Protein AF-A0A0R3SSW5-F1 (afdb_monomer)

Secondary structure (DSSP, 8-state):
--EEEEEEEEPSP-EEETT-EEEEEEEEEES-SS--EEEEEEEEEEEEEEEE-GGGTTTTBS-SSSHHHHTT---HHHHHHH-HHHHTTS-TTSEEEEEEEPEESS-SSEEE-TT--EEEEEEEEEPPTTPPPPEE-SSEEEEEEEEEEEEETTS--EEEEEEEEEE--GGGGS-GGG--------------------------TT-----S---TTS-HHHHSSS-GGGS-HHHHHHHHHHHHHHHHTTTTT-----------------S---HHHHHHHHHHTPPPEEEEEEETTEEEEEEEES-SEEETT-EEEEEEE-TT-SS-EEEEEEEEEEEEEEE--------S-TT-SEEEEP--PPPTT--------TT-EEEEEEEEEEE-TT-SEEEEEEEPPTTSPPPEEEEESSBSSEEEEEEEEEEEEEEE---------SS-S-HHHHHHS------S-----------EEEEEEEEEEEEEPPPGGG---SS-EEEEEEEE--

Sequence (510 aa):
MSDLDITAQIYEPQVFLCGEVFRCEVCITASDSKSAWKIRTIEGVLVGQYRLNLPSISEHLKDSSSMNNDFNKLSLEEKLKMGDVYTFGLDPQSYVSWIRPLKSTTQFPFQLGVERQTAKIILKTRLPENLPPSYRGHIIRFAYKVLVKVDVDDKPTQLLRLPFRVLPTVTSYYPLDSFSTPSASGLMSNTYSESQSVCDRISDPFYVDFNSQVVYGNNPFENGSLQKTAMHPAVYEKLYQLYIDDQVSSTVNSGKKSKKNKNKRARTASLSQSPSSMFAEIVSSGPLASFMISAPNGHICRIGIFKMIARLGDSLRGYLDFRTTSLPSFECIIRAQTYEYFDSSPQTDVYPDKDLSFFSFPIDVPSVSKSKALKLPENAMKTTWFETKLECANTKFLPFSIPLPINAPAEFMLASRYWNGVCRVHWCIRFDFIVAKANPRKKSLSTPDLGLYNLFLRDTPISKNPEYTSSIDCETQTLPWELPVCVIPNGPTVFLLPTHSVSTCNFTES

Radius of gyration: 29.55 Å; Cα contacts (8 Å, |Δi|>4): 907; chains: 1; bounding box: 76×68×94 Å

Organism: Hymenolepis diminuta (NCBI:txid6216)

Structure (mmCIF, N/CA/C/O backbone):
data_AF-A0A0R3SSW5-F1
#
_entry.id   AF-A0A0R3SSW5-F1
#
loop_
_atom_site.group_PDB
_atom_site.id
_atom_site.type_symbol
_atom_site.label_atom_id
_atom_site.label_alt_id
_atom_site.label_comp_id
_atom_site.label_asym_id
_atom_site.label_entity_id
_atom_site.label_seq_id
_atom_site.pdbx_PDB_ins_code
_atom_site.Cartn_x
_atom_site.Cartn_y
_atom_site.Cartn_z
_atom_site.occupancy
_atom_site.B_iso_or_equiv
_atom_site.auth_seq_id
_atom_site.auth_comp_id
_atom_site.auth_asym_id
_atom_site.auth_atom_id
_atom_site.pdbx_PDB_model_num
ATOM 1 N N . MET A 1 1 ? -2.832 -8.787 46.072 1.00 54.31 1 MET A N 1
ATOM 2 C CA . MET A 1 1 ? -3.247 -7.584 45.330 1.00 54.31 1 MET A CA 1
ATOM 3 C C . MET A 1 1 ? -4.047 -8.092 44.162 1.00 54.31 1 MET A C 1
ATOM 5 O O . MET A 1 1 ? -3.573 -9.016 43.508 1.00 54.31 1 MET A O 1
ATOM 9 N N . SER A 1 2 ? -5.284 -7.631 44.016 1.00 65.81 2 SER A N 1
ATOM 10 C CA . SER A 1 2 ? -6.065 -8.004 42.849 1.00 65.81 2 SER A CA 1
ATOM 11 C C . SER A 1 2 ? -5.705 -7.046 41.719 1.00 65.81 2 SER A C 1
ATOM 13 O O . SER A 1 2 ? -5.706 -5.823 41.896 1.00 65.81 2 SER A O 1
ATOM 15 N N . ASP A 1 3 ? -5.336 -7.625 40.583 1.00 83.19 3 ASP A N 1
ATOM 16 C CA . ASP A 1 3 ? -4.915 -6.886 39.403 1.00 83.19 3 ASP A CA 1
ATOM 17 C C . ASP A 1 3 ? -5.873 -7.217 38.258 1.00 83.19 3 ASP A C 1
ATOM 19 O O . ASP A 1 3 ? -6.274 -8.369 38.056 1.00 83.19 3 ASP A O 1
ATOM 23 N N . LEU A 1 4 ? -6.246 -6.191 37.505 1.00 85.38 4 LEU A N 1
ATOM 24 C CA . LEU A 1 4 ? -7.043 -6.297 36.294 1.00 85.38 4 LEU A CA 1
ATOM 25 C C . LEU A 1 4 ? -6.157 -5.931 35.106 1.00 85.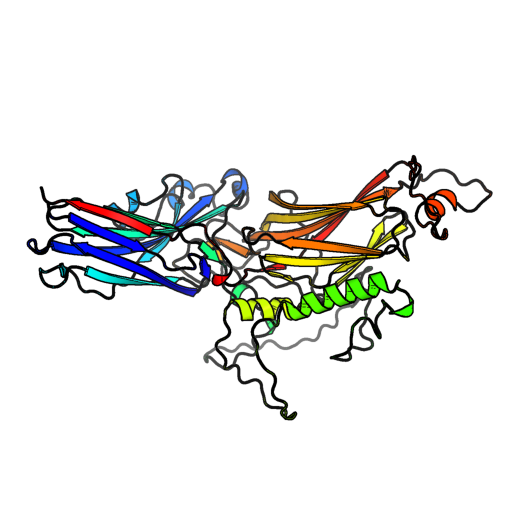38 4 LEU A C 1
ATOM 27 O O . LEU A 1 4 ? -5.789 -4.767 34.948 1.00 85.38 4 LEU A O 1
ATOM 31 N N . ASP A 1 5 ? -5.838 -6.913 34.273 1.00 90.62 5 ASP A N 1
ATOM 32 C CA . ASP A 1 5 ? -5.133 -6.713 33.006 1.00 90.62 5 ASP A CA 1
ATOM 33 C C . ASP A 1 5 ? -6.155 -6.653 31.866 1.00 90.62 5 ASP A C 1
ATOM 35 O O . ASP A 1 5 ? -7.059 -7.489 31.751 1.00 90.62 5 ASP A O 1
ATOM 39 N N . ILE A 1 6 ? -6.045 -5.614 31.045 1.00 91.62 6 ILE A N 1
ATOM 40 C CA . ILE A 1 6 ? -6.873 -5.401 29.867 1.00 91.62 6 ILE A CA 1
ATOM 41 C C . ILE A 1 6 ? -5.963 -5.298 28.655 1.00 91.62 6 ILE A C 1
ATOM 43 O O . ILE A 1 6 ? -5.203 -4.348 28.480 1.00 91.62 6 ILE A O 1
ATOM 47 N N . THR A 1 7 ? -6.111 -6.272 27.770 1.00 92.56 7 THR A N 1
ATOM 48 C CA . THR A 1 7 ? -5.326 -6.428 26.556 1.00 92.56 7 THR A CA 1
ATOM 49 C C . THR A 1 7 ? -6.216 -6.228 25.335 1.00 92.56 7 THR A C 1
ATOM 51 O O . THR A 1 7 ? -7.131 -7.009 25.088 1.00 92.56 7 THR A O 1
ATOM 54 N N . ALA A 1 8 ? -5.939 -5.204 24.531 1.00 93.06 8 ALA A N 1
ATOM 55 C CA . ALA A 1 8 ? -6.529 -5.039 23.207 1.00 93.06 8 ALA A CA 1
ATOM 56 C C . ALA A 1 8 ? -5.600 -5.632 22.141 1.00 93.06 8 ALA A C 1
ATOM 58 O O . ALA A 1 8 ? -4.386 -5.429 22.195 1.00 93.06 8 ALA A O 1
ATOM 59 N N . GLN A 1 9 ? -6.168 -6.332 21.158 1.00 91.88 9 GLN A N 1
ATOM 60 C CA . GLN A 1 9 ? -5.426 -6.996 20.090 1.00 91.88 9 GLN A CA 1
ATOM 61 C C . GLN A 1 9 ? -6.153 -6.924 18.739 1.00 91.88 9 GLN A C 1
ATOM 63 O O . GLN A 1 9 ? -7.367 -7.118 18.637 1.00 91.88 9 GLN A O 1
ATOM 68 N N . ILE A 1 10 ? -5.374 -6.711 17.676 1.00 89.19 10 ILE A N 1
ATOM 69 C CA . ILE A 1 10 ? -5.789 -6.932 16.285 1.00 89.19 10 ILE A CA 1
ATOM 70 C C . ILE A 1 10 ? -5.163 -8.249 15.817 1.00 89.19 10 ILE A C 1
ATOM 72 O O . ILE A 1 10 ? -3.936 -8.367 15.757 1.00 89.19 10 ILE A O 1
ATOM 76 N N . TYR A 1 11 ? -5.995 -9.240 15.492 1.00 77.69 11 TYR A N 1
ATOM 77 C CA . TYR A 1 11 ? -5.510 -10.509 14.945 1.00 77.69 11 TYR A CA 1
ATOM 78 C C . TYR A 1 11 ? -4.953 -10.336 13.534 1.00 77.69 11 TYR A C 1
ATOM 80 O O . TYR A 1 11 ? -5.404 -9.481 12.774 1.00 77.69 11 TYR A O 1
ATOM 88 N N . GLU A 1 12 ? -3.955 -11.148 13.194 1.00 67.69 12 GLU A N 1
ATOM 89 C CA . GLU A 1 12 ? -3.293 -11.078 11.896 1.00 67.69 12 GLU A CA 1
ATOM 90 C C . GLU A 1 12 ? -4.231 -11.427 10.732 1.00 67.69 12 GLU A C 1
ATOM 92 O O . GLU A 1 12 ? -5.053 -12.342 10.854 1.00 67.69 12 GLU A O 1
ATOM 97 N N . PRO A 1 13 ? -4.075 -10.745 9.581 1.00 71.56 13 PRO A N 1
ATOM 98 C CA . PRO A 1 13 ? -3.126 -9.654 9.313 1.00 71.56 13 PRO A CA 1
ATOM 99 C C . PRO A 1 13 ? -3.606 -8.287 9.849 1.00 71.56 13 PRO A C 1
ATOM 101 O O . PRO A 1 13 ? -4.781 -7.954 9.774 1.00 71.56 13 PRO A O 1
ATOM 104 N N . GLN A 1 14 ? -2.683 -7.428 10.305 1.00 83.94 14 GLN A N 1
ATOM 105 C CA . GLN A 1 14 ? -2.979 -6.018 10.674 1.00 83.94 14 GLN A CA 1
ATOM 106 C C . GLN A 1 14 ? -3.031 -5.084 9.459 1.00 83.94 14 GLN A C 1
ATOM 108 O O . GLN A 1 14 ? -2.756 -3.881 9.533 1.00 83.94 14 GLN A O 1
ATOM 113 N N . VAL A 1 15 ? -3.320 -5.673 8.312 1.00 88.94 15 VAL A N 1
ATOM 114 C CA . VAL A 1 15 ? -3.466 -5.004 7.037 1.00 88.94 15 VAL A CA 1
ATOM 115 C C . VAL A 1 15 ? -4.886 -5.291 6.591 1.00 88.94 15 VAL A C 1
ATOM 117 O O . VAL A 1 15 ? -5.333 -6.430 6.663 1.00 88.94 15 VAL A O 1
ATOM 120 N N . PHE A 1 16 ? -5.593 -4.258 6.167 1.00 91.19 16 PHE A N 1
ATOM 121 C CA . PHE A 1 16 ? -6.985 -4.343 5.752 1.00 91.19 16 PHE A CA 1
ATOM 122 C C . PHE A 1 16 ? -7.132 -3.698 4.383 1.00 91.19 16 PHE A C 1
ATOM 124 O O . PHE A 1 16 ? -6.491 -2.686 4.103 1.00 91.19 16 PHE A O 1
ATOM 131 N N . LEU A 1 17 ? -7.985 -4.249 3.531 1.00 91.62 17 LEU A N 1
ATOM 132 C CA . LEU A 1 17 ? -8.421 -3.558 2.322 1.00 91.62 17 LEU A CA 1
ATOM 133 C C . LEU A 1 17 ? -9.529 -2.561 2.671 1.00 91.62 17 LEU A C 1
ATOM 135 O O . LEU A 1 17 ? -10.332 -2.780 3.584 1.00 91.62 17 LEU A O 1
ATOM 139 N N . CYS A 1 18 ? -9.612 -1.467 1.920 1.00 90.62 18 CYS A N 1
ATOM 140 C CA . CYS A 1 18 ? -10.777 -0.592 1.977 1.00 90.62 18 CYS A CA 1
ATOM 141 C C . CYS A 1 18 ? -12.062 -1.412 1.743 1.00 90.62 18 CYS A C 1
ATOM 143 O O . CYS A 1 18 ? -12.094 -2.313 0.907 1.00 90.62 18 CYS A O 1
ATOM 145 N N . GLY A 1 19 ? -13.123 -1.133 2.504 1.00 87.81 19 GLY A N 1
ATOM 146 C CA . GLY A 1 19 ? -14.358 -1.926 2.463 1.00 87.81 19 GLY A CA 1
ATOM 147 C C . GLY A 1 19 ? -14.390 -3.165 3.367 1.00 87.81 19 GLY A C 1
ATOM 148 O O . GLY A 1 19 ? -15.476 -3.722 3.567 1.00 87.81 19 GLY A O 1
ATOM 149 N N . GLU A 1 20 ? -13.264 -3.607 3.940 1.00 90.38 20 GLU A N 1
ATOM 150 C CA . GLU A 1 20 ? -13.234 -4.764 4.846 1.00 90.38 20 GLU A CA 1
ATOM 151 C C . GLU A 1 20 ? -13.795 -4.453 6.241 1.00 90.38 20 GLU A C 1
ATOM 153 O O . GLU A 1 20 ? -13.940 -3.303 6.669 1.00 90.38 20 GLU A O 1
ATOM 158 N N . VAL A 1 21 ? -14.145 -5.515 6.974 1.00 91.06 21 VAL A N 1
ATOM 159 C CA . VAL A 1 21 ? -14.591 -5.412 8.366 1.00 91.06 21 VAL A CA 1
ATOM 160 C C . VAL A 1 21 ? -13.375 -5.444 9.283 1.00 91.06 21 VAL A C 1
ATOM 162 O O . VAL A 1 21 ? -12.752 -6.488 9.461 1.00 91.06 21 VAL A O 1
ATOM 165 N N . PHE A 1 22 ? -13.101 -4.316 9.926 1.00 92.75 22 PHE A N 1
ATOM 166 C CA . PHE A 1 22 ? -12.124 -4.220 10.998 1.00 92.75 22 PHE A CA 1
ATOM 167 C C . PHE A 1 22 ? -12.664 -4.883 12.272 1.00 92.75 22 PHE A C 1
ATOM 169 O O . PHE A 1 22 ? -13.826 -4.672 12.648 1.00 92.75 22 PHE A O 1
ATOM 176 N N . ARG A 1 23 ? -11.817 -5.661 12.954 1.00 92.62 23 ARG A N 1
ATOM 177 C CA . ARG A 1 23 ? -12.132 -6.335 14.220 1.00 92.62 23 ARG A CA 1
ATOM 178 C C . ARG A 1 23 ? -10.980 -6.155 15.208 1.00 92.62 23 ARG A C 1
ATOM 180 O O . ARG A 1 23 ? -9.837 -6.440 14.871 1.00 92.62 23 ARG A O 1
ATOM 187 N N . CYS A 1 24 ? -11.306 -5.717 16.417 1.00 92.94 24 CYS A N 1
ATOM 188 C CA . CYS A 1 24 ? -10.399 -5.638 17.556 1.00 92.94 24 CYS A CA 1
ATOM 189 C C . CYS A 1 24 ? -11.008 -6.442 18.709 1.00 92.94 24 CYS A C 1
ATOM 191 O O . CYS A 1 24 ? -12.189 -6.271 19.025 1.00 92.94 24 CYS A O 1
ATOM 193 N N . GLU A 1 25 ? -10.223 -7.344 19.292 1.00 93.19 25 GLU A N 1
ATOM 194 C CA . GLU A 1 25 ? -10.603 -8.105 20.481 1.00 93.19 25 GLU A CA 1
ATOM 195 C C . GLU A 1 25 ? -9.989 -7.440 21.710 1.00 93.19 25 GLU A C 1
ATOM 197 O O . GLU A 1 25 ? -8.804 -7.119 21.724 1.00 93.19 25 GLU A O 1
ATOM 202 N N . VAL A 1 26 ? -10.807 -7.219 22.734 1.00 93.75 26 VAL A N 1
ATOM 203 C CA . VAL A 1 26 ? -10.372 -6.736 24.042 1.00 93.75 26 VAL A CA 1
ATOM 204 C C . VAL A 1 26 ? -10.584 -7.869 25.037 1.00 93.75 26 VAL A C 1
ATOM 206 O O . VAL A 1 26 ? -11.720 -8.243 25.339 1.00 93.75 26 VAL A O 1
ATOM 209 N N . CYS A 1 27 ? -9.478 -8.432 25.503 1.00 92.19 27 CYS A N 1
ATOM 210 C CA . CYS A 1 27 ? -9.416 -9.444 26.542 1.00 92.19 27 CYS A CA 1
ATOM 211 C C . CYS A 1 27 ? -9.237 -8.757 27.889 1.00 92.19 27 CYS A C 1
ATOM 213 O O . CYS A 1 27 ? -8.346 -7.932 28.059 1.00 92.19 27 CYS A O 1
ATOM 215 N N . ILE A 1 28 ? -10.078 -9.116 28.844 1.00 91.06 28 ILE A N 1
ATOM 216 C CA . ILE A 1 28 ? -9.993 -8.661 30.226 1.00 91.06 28 ILE A CA 1
ATOM 217 C C . ILE A 1 28 ? -9.699 -9.887 31.073 1.00 91.06 28 ILE A C 1
ATOM 219 O O . ILE A 1 28 ? -10.414 -10.884 30.957 1.00 91.06 28 ILE A O 1
ATOM 223 N N . THR A 1 29 ? -8.683 -9.802 31.917 1.00 89.56 29 THR A N 1
ATOM 224 C CA . THR A 1 29 ? -8.225 -10.875 32.799 1.00 89.56 29 THR A CA 1
ATOM 225 C C . THR A 1 29 ? -8.042 -10.322 34.208 1.00 89.56 29 THR A C 1
ATOM 227 O O . THR A 1 29 ? -7.237 -9.418 34.415 1.00 89.56 29 THR A O 1
ATOM 230 N N . ALA A 1 30 ? -8.785 -10.858 35.176 1.00 87.31 30 ALA A N 1
ATOM 231 C CA . ALA A 1 30 ? -8.593 -10.561 36.594 1.00 87.31 30 ALA A CA 1
ATOM 232 C C . ALA A 1 30 ? -7.743 -11.653 37.251 1.00 87.31 30 ALA A C 1
ATOM 234 O O . ALA A 1 30 ? -7.991 -12.842 37.046 1.00 87.31 30 ALA A O 1
ATOM 235 N N . SER A 1 31 ? -6.743 -11.250 38.035 1.00 78.56 31 SER A N 1
ATOM 236 C CA . SER A 1 31 ? -5.799 -12.166 38.685 1.00 78.56 31 SER A CA 1
ATOM 237 C C . SER A 1 31 ? -6.300 -12.760 40.008 1.00 78.56 31 SER A C 1
ATOM 239 O O . SER A 1 31 ? -5.789 -13.796 40.429 1.00 78.56 31 SER A O 1
ATOM 241 N N . ASP A 1 32 ? -7.308 -12.158 40.651 1.00 70.81 32 ASP A N 1
ATOM 242 C CA . ASP A 1 32 ? -7.893 -12.643 41.909 1.00 70.81 32 ASP A CA 1
ATOM 243 C C . ASP A 1 32 ? -9.402 -12.904 41.767 1.00 70.81 32 ASP A C 1
ATOM 245 O O . ASP A 1 32 ? -10.120 -12.228 41.036 1.00 70.81 32 ASP A O 1
ATOM 249 N N . SER A 1 33 ? -9.880 -13.903 42.502 1.00 62.47 33 SER A N 1
ATOM 250 C CA . SER A 1 33 ? -11.277 -14.340 42.555 1.00 62.47 33 SER A CA 1
ATOM 251 C C . SER A 1 33 ? -12.117 -13.562 43.572 1.00 62.47 33 SER A C 1
ATOM 253 O O . SER A 1 33 ? -13.327 -13.733 43.607 1.00 62.47 33 SER A O 1
ATOM 255 N N . LYS A 1 34 ? -11.515 -12.731 44.433 1.00 62.06 34 LYS A N 1
ATOM 256 C CA . LYS A 1 34 ? -12.233 -12.118 45.567 1.00 62.06 34 LYS A CA 1
ATOM 257 C C . LYS A 1 34 ? -12.847 -10.746 45.285 1.00 62.06 34 LYS A C 1
ATOM 259 O O . LYS A 1 34 ? -13.794 -10.376 45.976 1.00 62.06 34 LYS A O 1
ATOM 264 N N . SER A 1 35 ? -12.349 -10.007 44.297 1.00 68.06 35 SER A N 1
ATOM 265 C CA . SER A 1 35 ? -12.803 -8.652 43.968 1.00 68.06 35 SER A CA 1
ATOM 266 C C . SER A 1 35 ? -13.644 -8.635 42.691 1.00 68.06 35 SER A C 1
ATOM 268 O O . SER A 1 35 ? -13.274 -9.188 41.656 1.00 68.06 35 SER A O 1
ATOM 270 N N . ALA A 1 36 ? -14.816 -8.000 42.770 1.00 78.56 36 ALA A N 1
ATOM 271 C CA . ALA A 1 36 ? -15.675 -7.779 41.615 1.00 78.56 36 ALA A CA 1
ATOM 272 C C . ALA A 1 36 ? -15.283 -6.463 40.937 1.00 78.56 36 ALA A C 1
ATOM 274 O O . ALA A 1 36 ? -15.431 -5.390 41.521 1.00 78.56 36 ALA A O 1
ATOM 275 N N . TRP A 1 37 ? -14.825 -6.534 39.688 1.00 83.62 37 TRP A N 1
ATOM 276 C CA . TRP A 1 37 ? -14.456 -5.346 38.919 1.00 83.62 37 TRP A CA 1
ATOM 277 C C . TRP A 1 37 ? -15.658 -4.837 38.127 1.00 83.62 37 TRP A C 1
ATOM 279 O O . TRP A 1 37 ? -16.243 -5.571 37.325 1.00 83.62 37 TRP A O 1
ATOM 289 N N . LYS A 1 38 ? -16.027 -3.567 38.322 1.00 87.56 38 LYS A N 1
ATOM 290 C CA . LYS A 1 38 ? -17.085 -2.911 37.546 1.00 87.56 38 LYS A CA 1
ATOM 291 C C . LYS A 1 38 ? -16.478 -2.054 36.440 1.00 87.56 38 LYS A C 1
ATOM 293 O O . LYS A 1 38 ? -15.840 -1.032 36.685 1.00 87.56 38 LYS A O 1
ATOM 298 N N . ILE A 1 39 ? -16.693 -2.489 35.203 1.00 89.44 39 ILE A N 1
ATOM 299 C CA . ILE A 1 39 ? -16.218 -1.808 34.000 1.00 89.44 39 ILE A CA 1
ATOM 300 C C . ILE A 1 39 ? -17.360 -0.945 33.472 1.00 89.44 39 ILE A C 1
ATOM 302 O O . ILE A 1 39 ? -18.406 -1.459 33.061 1.00 89.44 39 ILE A O 1
ATOM 306 N N . ARG A 1 40 ? -17.159 0.377 33.497 1.00 89.81 40 ARG A N 1
ATOM 307 C CA . ARG A 1 40 ? -18.163 1.360 33.083 1.00 89.81 40 ARG A CA 1
ATOM 308 C C . ARG A 1 40 ? -18.387 1.317 31.593 1.00 89.81 40 ARG A C 1
ATOM 310 O O . ARG A 1 40 ? -19.525 1.175 31.175 1.00 89.81 40 ARG A O 1
ATOM 317 N N . THR A 1 41 ? -17.319 1.440 30.809 1.00 90.75 41 THR A N 1
ATOM 318 C CA . THR A 1 41 ? -17.383 1.414 29.345 1.00 90.75 41 THR A CA 1
ATOM 319 C C . THR A 1 41 ? -16.068 0.922 28.749 1.00 90.75 41 THR A C 1
ATOM 321 O O . THR A 1 41 ? -14.987 1.216 29.262 1.00 90.75 41 THR A O 1
ATOM 324 N N . ILE A 1 42 ? -16.161 0.195 27.634 1.00 91.50 42 ILE A N 1
ATOM 325 C CA . ILE A 1 42 ? -15.044 -0.004 26.708 1.00 91.50 42 ILE A CA 1
ATOM 326 C C . ILE A 1 42 ? -15.524 0.421 25.330 1.00 91.50 42 ILE A C 1
ATOM 328 O O . ILE A 1 42 ? -16.417 -0.190 24.741 1.00 91.50 42 ILE A O 1
ATOM 332 N N . GLU A 1 43 ? -14.925 1.489 24.826 1.00 92.19 43 GLU A N 1
ATOM 333 C CA . GLU A 1 43 ? -15.284 2.106 23.556 1.00 92.19 43 GLU A CA 1
ATOM 334 C C . GLU A 1 43 ? -14.055 2.169 22.663 1.00 92.19 43 GLU A C 1
ATOM 336 O O . GLU A 1 43 ? -12.941 2.399 23.127 1.00 92.19 43 GLU A O 1
ATOM 341 N N . GLY A 1 44 ? -14.252 1.954 21.367 1.00 91.62 44 GLY A N 1
ATOM 342 C CA . GLY A 1 44 ? -13.171 2.013 20.399 1.00 91.62 44 GLY A CA 1
ATOM 343 C C . GLY A 1 44 ? -13.509 2.930 19.244 1.00 91.62 44 GLY A C 1
ATOM 344 O O . GLY A 1 44 ? -14.656 2.991 18.802 1.00 91.62 44 GLY A O 1
ATOM 345 N N . VAL A 1 45 ? -12.500 3.613 18.722 1.00 92.94 45 VAL A N 1
ATOM 346 C CA . VAL A 1 45 ? -12.626 4.511 17.578 1.00 92.94 45 VAL A CA 1
ATOM 347 C C . VAL A 1 45 ? -11.482 4.243 16.608 1.00 92.94 45 VAL A C 1
ATOM 349 O O . VAL A 1 45 ? -10.322 4.164 17.009 1.00 92.94 45 VAL A O 1
ATOM 352 N N . LEU A 1 46 ? -11.805 4.100 15.324 1.00 93.12 46 LEU A N 1
ATOM 353 C CA . LEU A 1 46 ? -10.820 4.110 14.247 1.00 93.12 46 LEU A CA 1
ATOM 354 C C . LEU A 1 46 ? -10.511 5.541 13.855 1.00 93.12 46 LEU A C 1
ATOM 356 O O . LEU A 1 46 ? -11.428 6.345 13.689 1.00 93.12 46 LEU A O 1
ATOM 360 N N . VAL A 1 47 ? -9.228 5.830 13.673 1.00 91.62 47 VAL A N 1
ATOM 361 C CA . VAL A 1 47 ? -8.750 7.150 13.284 1.00 91.62 47 VAL A CA 1
ATOM 362 C C . VAL A 1 47 ? -7.776 7.017 12.123 1.00 91.62 47 VAL A C 1
ATOM 364 O O . VAL A 1 47 ? -6.791 6.280 12.211 1.00 91.62 47 VAL A O 1
ATOM 367 N N . GLY A 1 48 ? -8.049 7.758 11.052 1.00 91.38 48 GLY A N 1
ATOM 368 C CA . GLY A 1 48 ? -7.088 8.075 10.004 1.00 91.38 48 GLY A CA 1
ATOM 369 C C . GLY A 1 48 ? -6.439 9.419 10.305 1.00 91.38 48 GLY A C 1
ATOM 370 O O . GLY A 1 48 ? -7.132 10.418 10.497 1.00 91.38 48 GLY A O 1
ATOM 371 N N . GLN A 1 49 ? -5.113 9.445 10.373 1.00 90.25 49 GLN A N 1
ATOM 372 C CA . GLN A 1 49 ? -4.337 10.670 10.503 1.00 90.25 49 GLN A CA 1
ATOM 373 C C . GLN A 1 49 ? -3.514 10.917 9.249 1.00 90.25 49 GLN A C 1
ATOM 375 O O . GLN A 1 49 ? -3.063 9.971 8.599 1.00 90.25 49 GLN A O 1
ATOM 380 N N . TYR A 1 50 ? -3.288 12.189 8.939 1.00 90.19 50 TYR A N 1
ATOM 381 C CA . TYR A 1 50 ? -2.478 12.588 7.804 1.00 90.19 50 TYR A CA 1
ATOM 382 C C . TYR A 1 50 ? -1.526 13.737 8.119 1.00 90.19 50 TYR A C 1
ATOM 384 O O . TYR A 1 50 ? -1.759 14.548 9.017 1.00 90.19 50 TYR A O 1
ATOM 392 N N . ARG A 1 51 ? -0.443 13.807 7.346 1.00 88.88 51 ARG A N 1
ATOM 393 C CA . ARG A 1 51 ? 0.476 14.947 7.314 1.00 88.88 51 ARG A CA 1
ATOM 394 C C . ARG A 1 51 ? 0.669 15.396 5.878 1.00 88.88 51 ARG A C 1
ATOM 396 O O . ARG A 1 51 ? 0.884 14.558 5.003 1.00 88.88 51 ARG A O 1
ATOM 403 N N . LE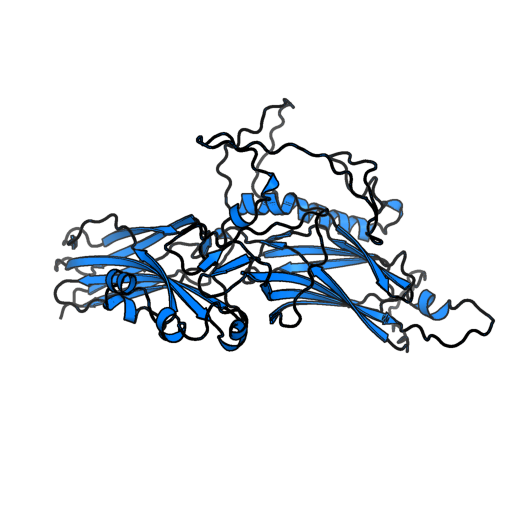U A 1 52 ? 0.635 16.706 5.675 1.00 85.88 52 LEU A N 1
ATOM 404 C CA . LEU A 1 52 ? 0.897 17.351 4.395 1.00 85.88 52 LEU A CA 1
ATOM 405 C C . LEU A 1 52 ? 2.217 18.105 4.453 1.00 85.88 52 LEU A C 1
ATOM 407 O O . LEU A 1 52 ? 2.524 18.756 5.451 1.00 85.88 52 LEU A O 1
ATOM 411 N N . ASN A 1 53 ? 2.972 18.051 3.365 1.00 85.44 53 ASN A N 1
ATOM 412 C CA . ASN A 1 53 ? 4.090 18.950 3.140 1.00 85.44 53 ASN A CA 1
ATOM 413 C C . ASN A 1 53 ? 3.576 20.197 2.405 1.00 85.44 53 ASN A C 1
ATOM 415 O O . ASN A 1 53 ? 3.539 20.219 1.178 1.00 85.44 53 ASN A O 1
ATOM 419 N N . LEU A 1 54 ? 3.121 21.210 3.154 1.00 76.50 54 LEU A N 1
ATOM 420 C CA . LEU A 1 54 ? 2.472 22.407 2.596 1.00 76.50 54 LEU A CA 1
ATOM 421 C C . LEU A 1 54 ? 3.276 23.102 1.476 1.00 76.50 54 LEU A C 1
ATOM 423 O O . LEU A 1 54 ? 2.660 23.444 0.467 1.00 76.50 54 LEU A O 1
ATOM 427 N N . PRO A 1 55 ? 4.612 23.269 1.579 1.00 76.81 55 PRO A N 1
ATOM 428 C CA . PRO A 1 55 ? 5.422 23.814 0.487 1.00 76.81 55 PRO A CA 1
ATOM 429 C C . PRO A 1 55 ? 5.272 23.073 -0.848 1.00 76.81 55 PRO A C 1
ATOM 431 O O . PRO A 1 55 ? 5.410 23.681 -1.899 1.00 76.81 55 PRO A O 1
ATOM 434 N N . SER A 1 56 ? 4.977 21.771 -0.828 1.00 71.56 56 SER A N 1
ATOM 435 C CA . SER A 1 56 ? 4.797 20.960 -2.040 1.00 71.56 56 SER A CA 1
ATOM 436 C C . SER A 1 56 ? 3.391 21.053 -2.644 1.00 71.56 56 SER A C 1
ATOM 438 O O . SER A 1 56 ? 3.151 20.464 -3.692 1.00 71.56 56 SER A O 1
ATOM 440 N N . ILE A 1 57 ? 2.445 21.724 -1.976 1.00 73.06 57 ILE A N 1
ATOM 441 C CA . ILE A 1 57 ? 1.014 21.735 -2.339 1.00 73.06 57 ILE A CA 1
ATOM 442 C C . ILE A 1 57 ? 0.508 23.169 -2.559 1.00 73.06 57 ILE A C 1
ATOM 444 O O . ILE A 1 57 ? -0.580 23.353 -3.093 1.00 73.06 57 ILE A O 1
ATOM 448 N N . SER A 1 58 ? 1.279 24.195 -2.183 1.00 69.44 58 SER A N 1
ATOM 449 C CA . SER A 1 58 ? 0.838 25.598 -2.155 1.00 69.44 58 SER A CA 1
ATOM 450 C C . SER A 1 58 ? 0.249 26.110 -3.472 1.00 69.44 58 SER A C 1
ATOM 452 O O . SER A 1 58 ? -0.666 26.925 -3.440 1.00 69.44 58 SER A O 1
ATOM 454 N N . GLU A 1 59 ? 0.729 25.612 -4.611 1.00 72.50 59 GLU A N 1
ATOM 455 C CA . GLU A 1 59 ? 0.260 25.997 -5.952 1.00 72.50 59 GLU A CA 1
ATOM 456 C C . GLU A 1 59 ? -1.034 25.280 -6.384 1.00 72.50 59 GLU A C 1
ATOM 458 O O . GLU A 1 59 ? -1.691 25.704 -7.330 1.00 72.50 59 GLU A O 1
ATOM 463 N N . HIS A 1 60 ? -1.423 24.207 -5.689 1.00 72.31 60 HIS A N 1
ATOM 464 C CA . HIS A 1 60 ? -2.560 23.346 -6.039 1.00 72.31 60 HIS A CA 1
ATOM 465 C C . HIS A 1 60 ? -3.783 23.529 -5.119 1.00 72.31 60 HIS A C 1
ATOM 467 O O . HIS A 1 60 ? -4.837 22.929 -5.356 1.00 72.31 60 HIS A O 1
ATOM 473 N N . LEU A 1 61 ? -3.668 24.336 -4.059 1.00 70.31 61 LEU A N 1
ATOM 474 C CA . LEU A 1 61 ? -4.751 24.583 -3.099 1.00 70.31 61 LEU A CA 1
ATOM 475 C C . LEU A 1 61 ? -5.880 25.420 -3.723 1.00 70.31 61 LEU A C 1
ATOM 477 O O . LEU A 1 61 ? -5.624 26.345 -4.489 1.00 70.31 61 LEU A O 1
ATOM 481 N N . LYS A 1 62 ? -7.135 25.105 -3.363 1.00 67.31 62 LYS A N 1
ATOM 482 C CA . LYS A 1 62 ? -8.332 25.809 -3.868 1.00 67.31 62 LYS A CA 1
ATOM 483 C C . LYS A 1 62 ? -8.440 27.259 -3.359 1.00 67.31 62 LYS A C 1
ATOM 485 O O . LYS A 1 62 ? -8.901 28.105 -4.109 1.00 67.31 62 LYS A O 1
ATOM 490 N N . ASP A 1 63 ? -7.983 27.541 -2.134 1.00 59.47 63 ASP A N 1
ATOM 491 C CA . ASP A 1 63 ? -7.920 28.888 -1.539 1.00 59.47 63 ASP A CA 1
ATOM 492 C C . ASP A 1 63 ? -6.824 28.939 -0.461 1.00 59.47 63 ASP A C 1
ATOM 494 O O . ASP A 1 63 ? -6.803 28.106 0.440 1.00 59.47 63 ASP A O 1
ATOM 498 N N . SER A 1 64 ? -5.903 29.907 -0.511 1.00 52.50 64 SER A N 1
ATOM 499 C CA . SER A 1 64 ? -4.797 30.022 0.461 1.00 52.50 64 SER A CA 1
ATOM 500 C C . SER A 1 64 ? -5.186 30.731 1.769 1.00 52.50 64 SER A C 1
ATOM 502 O O . SER A 1 64 ? -4.496 30.585 2.778 1.00 52.50 64 SER A O 1
ATOM 504 N N . SER A 1 65 ? -6.300 31.473 1.782 1.00 49.47 65 SER A N 1
ATOM 505 C CA . SER A 1 65 ? -6.696 32.375 2.874 1.00 49.47 65 SER A CA 1
ATOM 506 C C . SER A 1 65 ? -7.646 31.759 3.920 1.00 49.47 65 SER A C 1
ATOM 508 O O . SER A 1 65 ? -7.701 32.266 5.040 1.00 49.47 65 SER A O 1
ATOM 510 N N . SER A 1 66 ? -8.335 30.645 3.626 1.00 46.91 66 SER A N 1
ATOM 511 C CA . SER A 1 66 ? -9.210 29.916 4.578 1.00 46.91 66 SER A CA 1
ATOM 512 C C . SER A 1 66 ? -8.553 28.682 5.231 1.00 46.91 66 SER A C 1
ATOM 514 O O . SER A 1 66 ? -9.038 28.159 6.237 1.00 46.91 66 SER A O 1
ATOM 516 N N . MET A 1 67 ? -7.393 28.250 4.721 1.00 47.34 67 MET A N 1
ATOM 517 C CA . MET A 1 67 ? -6.774 26.945 5.011 1.00 47.34 67 MET A CA 1
ATOM 518 C C . MET A 1 67 ? -6.267 26.745 6.441 1.00 47.34 67 MET A C 1
ATOM 520 O O . MET A 1 67 ? -6.417 25.656 6.995 1.00 47.34 67 MET A O 1
ATOM 524 N N . ASN A 1 68 ? -5.701 27.772 7.083 1.00 47.69 68 ASN A N 1
ATOM 525 C CA . ASN A 1 68 ? -5.213 27.635 8.465 1.00 47.69 68 ASN A CA 1
ATOM 526 C C . ASN A 1 68 ? -6.350 27.402 9.473 1.00 47.69 68 ASN A C 1
ATOM 528 O O . ASN A 1 68 ? -6.109 26.844 10.545 1.00 47.69 68 ASN A O 1
ATOM 532 N N . ASN A 1 69 ? -7.582 27.786 9.126 1.00 47.47 69 ASN A N 1
ATOM 533 C CA . ASN A 1 69 ? -8.757 27.545 9.957 1.00 47.47 69 ASN A CA 1
ATOM 534 C C . ASN A 1 69 ? -9.429 26.201 9.639 1.00 47.47 69 ASN A C 1
ATOM 536 O O . ASN A 1 69 ? -9.900 25.549 10.570 1.00 47.47 69 ASN A O 1
ATOM 540 N N . ASP A 1 70 ? -9.414 25.753 8.379 1.00 50.66 70 ASP A N 1
ATOM 541 C CA . ASP A 1 70 ? -10.103 24.527 7.947 1.00 50.66 70 ASP A CA 1
ATOM 542 C C . ASP A 1 70 ? -9.266 23.245 8.095 1.00 50.66 70 ASP A C 1
ATOM 544 O O . ASP A 1 70 ? -9.824 22.201 8.424 1.00 50.66 70 ASP A O 1
ATOM 548 N N . PHE A 1 71 ? -7.931 23.298 7.977 1.00 51.53 71 PHE A N 1
ATOM 549 C CA . PHE A 1 71 ? -7.069 22.155 8.327 1.00 51.53 71 PHE A CA 1
ATOM 550 C C . PHE A 1 71 ? -7.037 21.890 9.845 1.00 51.53 71 PHE A C 1
ATOM 552 O O . PHE A 1 71 ? -6.935 20.743 10.279 1.00 51.53 71 PHE A O 1
ATOM 559 N N . ASN A 1 72 ? -7.158 22.943 10.665 1.00 47.09 72 ASN A N 1
ATOM 560 C CA . ASN A 1 72 ? -7.207 22.857 12.135 1.00 47.09 72 ASN A CA 1
ATOM 561 C C . ASN A 1 72 ? -8.614 22.563 12.686 1.00 47.09 72 ASN A C 1
ATOM 563 O O . ASN A 1 72 ? -8.771 22.088 13.824 1.00 47.09 72 ASN A O 1
ATOM 567 N N . LYS A 1 73 ? -9.653 22.818 11.886 1.00 45.72 73 LYS A N 1
ATOM 568 C CA . LYS A 1 73 ? -10.998 22.325 12.142 1.00 45.72 73 LYS A CA 1
ATOM 569 C C . LYS A 1 73 ? -11.084 20.874 11.670 1.00 45.72 73 LYS A C 1
ATOM 571 O O . LYS A 1 73 ? -11.530 20.581 10.570 1.00 45.72 73 LYS A O 1
ATOM 576 N N . LEU A 1 74 ? -10.870 19.944 12.607 1.00 50.94 74 LEU A N 1
ATOM 577 C CA . LEU A 1 74 ? -11.942 18.954 12.773 1.00 50.94 74 LEU A CA 1
ATOM 578 C C . LEU A 1 74 ? -13.243 19.754 12.731 1.00 50.94 74 LEU A C 1
ATOM 580 O O . LEU A 1 74 ? -13.334 20.756 13.460 1.00 50.94 74 LEU A O 1
ATOM 584 N N . SER A 1 75 ? -14.211 19.371 11.895 1.00 49.56 75 SER A N 1
ATOM 585 C CA . SER A 1 75 ? -15.534 19.969 12.048 1.00 49.56 75 SER A CA 1
ATOM 586 C C . SER A 1 75 ? -15.865 19.865 13.540 1.00 49.56 75 SER A C 1
ATOM 588 O O . SER A 1 75 ? -15.556 18.857 14.183 1.00 49.56 75 SER A O 1
ATOM 590 N N . LEU A 1 76 ? -16.334 20.949 14.155 1.00 47.75 76 LEU A N 1
ATOM 591 C CA . LEU A 1 76 ? -16.577 20.990 15.601 1.00 47.75 76 LEU A CA 1
ATOM 592 C C . LEU A 1 76 ? -17.394 19.755 16.049 1.00 47.75 76 LEU A C 1
ATOM 594 O O . LEU A 1 76 ? -17.174 19.213 17.124 1.00 47.75 76 LEU A O 1
ATOM 598 N N . GLU A 1 77 ? -18.231 19.245 15.145 1.00 48.62 77 GLU A N 1
ATOM 599 C CA . GLU A 1 77 ? -18.978 17.992 15.222 1.00 48.62 77 GLU A CA 1
ATOM 600 C C . GLU A 1 77 ? -18.124 16.719 15.357 1.00 48.62 77 GLU A C 1
ATOM 602 O O . GLU A 1 77 ? -18.479 15.836 16.129 1.00 48.62 77 GLU A O 1
ATOM 607 N N . GLU A 1 78 ? -17.003 16.581 14.651 1.00 54.53 78 GLU A N 1
ATOM 608 C CA . GLU A 1 78 ? -16.104 15.424 14.769 1.00 54.53 78 GLU A CA 1
ATOM 609 C C . GLU A 1 78 ? -15.271 15.457 16.053 1.00 54.53 78 GLU A C 1
ATOM 611 O O . GLU A 1 78 ? -15.053 14.408 16.656 1.00 54.53 78 GLU A O 1
ATOM 616 N N . LYS A 1 79 ? -14.871 16.649 16.523 1.00 52.84 79 LYS A N 1
ATOM 617 C CA . LYS A 1 79 ? -14.273 16.826 17.863 1.00 52.84 79 LYS A CA 1
ATOM 618 C C . LYS A 1 79 ? -15.272 16.451 18.961 1.00 52.84 79 LYS A C 1
ATOM 620 O O . LYS A 1 79 ? -14.922 15.703 19.871 1.00 52.84 79 LYS A O 1
ATOM 625 N N . LEU A 1 80 ? -16.526 16.889 18.824 1.00 51.72 80 LEU A N 1
ATOM 626 C CA . LEU A 1 80 ? -17.624 16.534 19.730 1.00 51.72 80 LEU A CA 1
ATOM 627 C C . LEU A 1 80 ? -17.956 15.031 19.695 1.00 51.72 80 LEU A C 1
ATOM 629 O O . LEU A 1 80 ? -18.256 14.454 20.735 1.00 51.72 80 LEU A O 1
ATOM 633 N N . LYS A 1 81 ? -17.854 14.372 18.530 1.00 55.62 81 LYS A N 1
ATOM 634 C CA . LYS A 1 81 ? -18.014 12.909 18.392 1.00 55.62 81 LYS A CA 1
ATOM 635 C C . LYS A 1 81 ? -16.838 12.117 18.967 1.00 55.62 81 LYS A C 1
ATOM 637 O O . LYS A 1 81 ? -17.026 10.977 19.381 1.00 55.62 81 LYS A O 1
ATOM 642 N N . MET A 1 82 ? -15.633 12.684 18.937 1.00 65.62 82 MET A N 1
ATOM 643 C CA . MET A 1 82 ? -14.409 12.011 19.361 1.00 65.62 82 MET A CA 1
ATOM 644 C C . MET A 1 82 ? -14.249 12.023 20.881 1.00 65.62 82 MET A C 1
ATOM 646 O O . MET A 1 82 ? -13.777 11.030 21.404 1.00 65.62 82 MET A O 1
ATOM 650 N N . GLY A 1 83 ? -14.686 13.066 21.593 1.00 65.81 83 GLY A N 1
ATOM 651 C CA . GLY A 1 83 ? -14.527 13.181 23.048 1.00 65.81 83 GLY A CA 1
ATOM 652 C C . GLY A 1 83 ? -13.072 13.437 23.475 1.00 65.81 83 GLY A C 1
ATOM 653 O O . GLY A 1 83 ? -12.125 12.899 22.897 1.00 65.81 83 GLY A O 1
ATOM 654 N N . ASP A 1 84 ? -12.876 14.251 24.515 1.00 71.38 84 ASP A N 1
ATOM 655 C CA . ASP A 1 84 ? -11.559 14.806 24.876 1.00 71.38 84 ASP A CA 1
ATOM 656 C C . ASP A 1 84 ? -10.485 13.740 25.148 1.00 71.38 84 ASP A C 1
ATOM 658 O O . ASP A 1 84 ? -9.318 13.921 24.802 1.00 71.38 84 ASP A O 1
ATOM 662 N N . VAL A 1 85 ? -10.874 12.579 25.681 1.00 79.00 85 VAL A N 1
ATOM 663 C CA . VAL A 1 85 ? -9.959 11.475 26.026 1.00 79.00 85 VAL A CA 1
ATOM 664 C C . VAL A 1 85 ? -9.192 10.946 24.808 1.00 79.00 85 VAL A C 1
ATOM 666 O O . VAL A 1 85 ? -8.016 10.599 24.910 1.00 79.00 85 VAL A O 1
ATOM 669 N N . TYR A 1 86 ? -9.822 10.905 23.634 1.00 82.19 86 TYR A N 1
ATOM 670 C CA . TYR A 1 86 ? -9.197 10.342 22.438 1.00 82.19 86 TYR A CA 1
ATOM 671 C C . TYR A 1 86 ? -8.179 11.292 21.802 1.00 82.19 86 TYR A C 1
ATOM 673 O O . TYR A 1 86 ? -7.312 10.830 21.058 1.00 82.19 86 TYR A O 1
ATOM 681 N N . THR A 1 87 ? -8.215 12.588 22.134 1.00 79.56 87 THR A N 1
ATOM 682 C CA . THR A 1 87 ? -7.247 13.575 21.630 1.00 79.56 87 THR A CA 1
ATOM 683 C C . THR A 1 87 ? -5.822 13.267 22.100 1.00 79.56 87 THR A C 1
ATOM 685 O O . THR A 1 87 ? -4.891 13.344 21.301 1.00 79.56 87 THR A O 1
ATOM 688 N N . PHE A 1 88 ? -5.653 12.760 23.330 1.00 78.06 88 PHE A N 1
ATOM 689 C CA . PHE A 1 88 ? -4.374 12.246 23.845 1.00 78.06 88 PHE A CA 1
ATOM 690 C C . PHE A 1 88 ? -3.849 11.038 23.056 1.00 78.06 88 PHE A C 1
ATOM 692 O O . PHE A 1 88 ? -2.669 10.688 23.120 1.00 78.06 88 PHE A O 1
ATOM 699 N N . GLY A 1 89 ? -4.730 10.351 22.329 1.00 77.81 89 GLY A N 1
ATOM 700 C CA . GLY A 1 89 ? -4.397 9.231 21.460 1.00 77.81 89 GLY A CA 1
ATOM 701 C C . GLY A 1 89 ? -3.741 9.641 20.146 1.00 77.81 89 GLY A C 1
ATOM 702 O O . GLY A 1 89 ? -3.123 8.801 19.484 1.00 77.81 89 GLY A O 1
ATOM 703 N N . LEU A 1 90 ? -3.895 10.903 19.749 1.00 84.75 90 LEU A N 1
ATOM 704 C CA . LEU A 1 90 ? -3.523 11.416 18.440 1.00 84.75 90 LEU A CA 1
ATOM 705 C C . LEU A 1 90 ? -2.064 11.858 18.391 1.00 84.75 90 LEU A C 1
ATOM 707 O O . LEU A 1 90 ? -1.456 12.228 19.388 1.00 84.75 90 LEU A O 1
ATOM 711 N N . ASP A 1 91 ? -1.494 11.788 17.194 1.00 83.00 91 ASP A N 1
ATOM 712 C CA . ASP A 1 91 ? -0.202 12.407 16.925 1.00 83.00 91 ASP A CA 1
ATOM 713 C C . ASP A 1 91 ? -0.395 13.925 16.758 1.00 83.00 91 ASP A C 1
ATOM 715 O O . ASP A 1 91 ? -1.151 14.311 15.861 1.00 83.00 91 ASP A O 1
ATOM 719 N N . PRO A 1 92 ? 0.253 14.773 17.581 1.00 79.69 92 PRO A N 1
ATOM 720 C CA . PRO A 1 92 ? 0.017 16.218 17.610 1.00 79.69 92 PRO A CA 1
ATOM 721 C C . PRO A 1 92 ? 0.493 16.945 16.347 1.00 79.69 92 PRO A C 1
ATOM 723 O O . PRO A 1 92 ? 0.053 18.055 16.077 1.00 79.69 92 PRO A O 1
ATOM 726 N N . GLN A 1 93 ? 1.390 16.334 15.570 1.00 82.06 93 GLN A N 1
ATOM 727 C CA . GLN A 1 93 ? 1.879 16.896 14.306 1.00 82.06 93 GLN A CA 1
ATOM 728 C C . GLN A 1 93 ? 1.062 16.424 13.094 1.00 82.06 93 GLN A C 1
ATOM 730 O O . GLN A 1 93 ? 1.425 16.723 11.955 1.00 82.06 93 GLN A O 1
ATOM 735 N N . SER A 1 94 ? 0.009 15.637 13.323 1.00 84.56 94 SER A N 1
ATOM 736 C CA . SER A 1 94 ? -0.847 15.089 12.278 1.00 84.56 94 SER A CA 1
ATOM 737 C C . SER A 1 94 ? -2.282 15.569 12.435 1.00 84.56 94 SER A C 1
ATOM 739 O O . SER A 1 94 ? -2.827 15.634 13.534 1.00 84.56 94 SER A O 1
ATOM 741 N N . TYR A 1 95 ? -2.928 15.807 11.304 1.00 84.19 95 TYR A N 1
ATOM 742 C CA . TYR A 1 95 ? -4.345 16.129 11.225 1.00 84.19 95 TYR A CA 1
ATOM 743 C C . TYR A 1 95 ? -5.177 14.850 11.162 1.00 84.19 95 TYR A C 1
ATOM 745 O O . TYR A 1 95 ? -4.666 13.781 10.826 1.00 84.19 95 TYR A O 1
ATOM 753 N N . VAL A 1 96 ? -6.464 14.939 11.490 1.00 85.44 96 VAL A N 1
ATOM 754 C CA . VAL A 1 96 ? -7.391 13.806 11.393 1.00 85.44 96 VAL A CA 1
ATOM 755 C C . VAL A 1 96 ? -8.131 13.885 10.062 1.00 85.44 96 VAL A C 1
ATOM 757 O O . VAL A 1 96 ? -8.728 14.911 9.758 1.00 85.44 96 VAL A O 1
ATOM 760 N N . SER A 1 97 ? -8.062 12.825 9.254 1.00 83.31 97 SER A N 1
ATOM 761 C CA . SER A 1 97 ? -8.760 12.741 7.962 1.00 83.31 97 SER A CA 1
ATOM 762 C C . SER A 1 97 ? -10.112 12.048 8.053 1.00 83.31 97 SER A C 1
ATOM 764 O O . SER A 1 97 ? -10.968 12.276 7.204 1.00 83.31 97 SER A O 1
ATOM 766 N N . TRP A 1 98 ? -10.263 11.138 9.015 1.00 86.75 98 TRP A N 1
ATOM 767 C CA . TRP A 1 98 ? -11.434 10.282 9.137 1.00 86.75 98 TRP A CA 1
ATOM 768 C C . TRP A 1 98 ? -11.512 9.659 10.529 1.00 86.75 98 TRP A C 1
ATOM 770 O O . TRP A 1 98 ? -10.493 9.256 11.100 1.00 86.75 98 TRP A O 1
ATOM 780 N N . ILE A 1 99 ? -12.733 9.539 11.051 1.00 87.75 99 ILE A N 1
ATOM 781 C CA . ILE A 1 99 ? -13.028 8.919 12.341 1.00 87.75 99 ILE A CA 1
ATOM 782 C C . ILE A 1 99 ? -14.236 7.996 12.197 1.00 87.75 99 ILE A C 1
ATOM 784 O O . ILE A 1 99 ? -15.238 8.352 11.575 1.00 87.75 99 ILE A O 1
ATOM 788 N N . ARG A 1 100 ? -14.188 6.818 12.826 1.00 89.31 100 ARG A N 1
ATOM 789 C CA . ARG A 1 100 ? -15.342 5.913 12.884 1.00 89.31 100 ARG A CA 1
ATOM 790 C C . ARG A 1 100 ? -15.432 5.181 14.221 1.00 89.31 100 ARG A C 1
ATOM 792 O O . ARG A 1 100 ? -14.498 4.455 14.561 1.00 89.31 100 ARG A O 1
ATOM 799 N N . PRO A 1 101 ? -16.553 5.291 14.956 1.00 90.94 101 PRO A N 1
ATOM 800 C CA . PRO A 1 101 ? -16.747 4.510 16.170 1.00 90.94 101 PRO A CA 1
ATOM 801 C C . PRO A 1 101 ? -16.882 3.015 15.852 1.00 90.94 101 PRO A C 1
ATOM 803 O O . PRO A 1 101 ? -17.450 2.612 14.827 1.00 90.94 101 PRO A O 1
ATOM 806 N N . LEU A 1 102 ? -16.359 2.188 16.752 1.00 91.50 102 LEU A N 1
ATOM 807 C CA . LEU A 1 102 ? -16.516 0.741 16.735 1.00 91.50 102 LEU A CA 1
ATOM 808 C C . LEU A 1 102 ? -17.794 0.345 17.467 1.00 91.50 102 LEU A C 1
ATOM 810 O O . LEU A 1 102 ? -18.122 0.877 18.524 1.00 91.50 102 LEU A O 1
ATOM 814 N N . LYS A 1 103 ? -18.508 -0.636 16.914 1.00 89.50 103 LYS A N 1
ATOM 815 C CA . LYS A 1 103 ? -19.669 -1.230 17.573 1.00 89.50 103 LYS A CA 1
ATOM 816 C C . LYS A 1 103 ? -19.193 -2.328 18.517 1.00 89.50 103 LYS A C 1
ATOM 818 O O . LYS A 1 103 ? -18.494 -3.245 18.076 1.00 89.50 103 LYS A O 1
ATOM 823 N N . SER A 1 104 ? -19.593 -2.236 19.782 1.00 88.19 104 SER A N 1
ATOM 824 C CA . SER A 1 104 ? -19.407 -3.295 20.775 1.00 88.19 104 SER A CA 1
ATOM 825 C C . SER A 1 104 ? -20.516 -4.340 20.662 1.00 88.19 104 SER A C 1
ATOM 827 O O . SER A 1 104 ? -21.654 -4.033 20.311 1.00 88.19 104 SER A O 1
ATOM 829 N N . THR A 1 105 ? -20.169 -5.589 20.956 1.00 80.06 105 THR A N 1
ATOM 830 C CA . THR A 1 105 ? -21.122 -6.699 21.119 1.00 80.06 105 THR A CA 1
ATOM 831 C C . THR A 1 105 ? -21.651 -6.816 22.552 1.00 80.06 105 THR A C 1
ATOM 833 O O . THR A 1 105 ? -22.659 -7.482 22.774 1.00 80.06 105 THR A O 1
ATOM 836 N N . THR A 1 106 ? -21.007 -6.137 23.501 1.00 84.00 106 THR A N 1
ATOM 837 C CA . THR A 1 106 ? -21.305 -6.191 24.936 1.00 84.00 106 THR A CA 1
ATOM 838 C C . THR A 1 106 ? -22.049 -4.935 25.374 1.00 84.00 106 THR A C 1
ATOM 840 O O . THR A 1 106 ? -21.692 -3.828 24.962 1.00 84.00 106 THR A O 1
ATOM 843 N N . GLN A 1 107 ? -23.069 -5.109 26.217 1.00 84.50 107 GLN A N 1
ATOM 844 C CA . GLN A 1 107 ? -23.764 -4.008 26.886 1.00 84.50 107 GLN A CA 1
ATOM 845 C C . GLN A 1 107 ? -22.990 -3.582 28.137 1.00 84.50 107 GLN A C 1
ATOM 847 O O . GLN A 1 107 ? -22.437 -4.423 28.843 1.00 84.50 107 GLN A O 1
ATOM 852 N N . PHE A 1 108 ? -22.959 -2.279 28.398 1.00 84.62 108 PHE A N 1
ATOM 853 C CA . PHE A 1 108 ? -22.235 -1.675 29.512 1.00 84.62 108 PHE A CA 1
ATOM 854 C C . PHE A 1 108 ? -23.189 -0.895 30.435 1.00 84.62 108 PHE A C 1
ATOM 856 O O . PHE A 1 108 ? -24.210 -0.407 29.942 1.00 84.62 108 PHE A O 1
ATOM 863 N N . PRO A 1 109 ? -22.869 -0.735 31.738 1.00 83.06 109 PRO A N 1
ATOM 864 C CA . PRO A 1 109 ? -21.691 -1.263 32.437 1.00 83.06 109 PRO A CA 1
ATOM 865 C C . PRO A 1 109 ? -21.765 -2.784 32.618 1.00 83.06 109 PRO A C 1
ATOM 867 O O . PRO A 1 109 ? -22.851 -3.357 32.664 1.00 83.06 109 PRO A O 1
ATOM 870 N N . PHE A 1 110 ? -20.614 -3.442 32.736 1.00 84.31 110 PHE A N 1
ATOM 871 C CA . PHE A 1 110 ? -20.549 -4.884 32.980 1.00 84.31 110 PHE A CA 1
ATOM 872 C C . PHE A 1 110 ? -19.667 -5.181 34.197 1.00 84.31 110 PHE A C 1
ATOM 874 O O . PHE A 1 110 ? -18.671 -4.498 34.442 1.00 84.31 110 PHE A O 1
ATOM 881 N N . GLN A 1 111 ? -20.060 -6.185 34.981 1.00 82.25 111 GLN A N 1
ATOM 882 C CA . GLN A 1 111 ? -19.315 -6.642 36.151 1.00 82.25 111 GLN A CA 1
ATOM 883 C C . GLN A 1 111 ? -18.592 -7.950 35.845 1.00 82.25 111 GLN A C 1
ATOM 885 O O . GLN A 1 111 ? -19.212 -8.938 35.441 1.00 82.25 111 GLN A O 1
ATOM 890 N N . LEU A 1 112 ? -17.280 -7.954 36.065 1.00 80.50 112 LEU A N 1
ATOM 891 C CA . LEU A 1 112 ? -16.463 -9.157 36.046 1.00 80.50 112 LEU A CA 1
ATOM 892 C C . LEU A 1 112 ? -16.517 -9.770 37.452 1.00 80.50 112 LEU A C 1
ATOM 894 O O . LEU A 1 112 ? -15.953 -9.226 38.400 1.00 80.50 112 LEU A O 1
ATOM 898 N N . GLY A 1 113 ? -17.299 -10.841 37.589 1.00 69.12 113 GLY A N 1
ATOM 899 C CA . GLY A 1 113 ? -17.546 -11.512 38.864 1.00 69.12 113 GLY A CA 1
ATOM 900 C C . GLY A 1 113 ? -16.564 -12.646 39.167 1.00 69.12 113 GLY A C 1
ATOM 901 O O . GLY A 1 113 ? -15.845 -13.122 38.292 1.00 69.12 113 GLY A O 1
ATOM 902 N N . VAL A 1 114 ? -16.630 -13.133 40.407 1.00 61.41 114 VAL A N 1
ATOM 903 C CA . VAL A 1 114 ? -15.795 -14.197 41.002 1.00 61.41 114 VAL A CA 1
ATOM 904 C C . VAL A 1 114 ? -15.709 -15.477 40.154 1.00 61.41 114 VAL A C 1
ATOM 906 O O . VAL A 1 114 ? -14.661 -16.116 40.091 1.00 61.41 114 VAL A O 1
ATOM 909 N N . GLU A 1 115 ? -16.792 -15.843 39.463 1.00 61.59 115 GLU A N 1
ATOM 910 C CA . GLU A 1 115 ? -16.867 -17.059 38.635 1.00 61.59 115 GLU A CA 1
ATOM 911 C C . GLU A 1 115 ? -16.270 -16.890 37.228 1.00 61.59 115 GLU A C 1
ATOM 913 O O . GLU A 1 115 ? -16.001 -17.875 36.540 1.00 61.59 115 GLU A O 1
ATOM 918 N N . ARG A 1 116 ? -16.066 -15.649 36.769 1.00 69.25 116 ARG A N 1
ATOM 919 C CA . ARG A 1 116 ? -15.651 -15.342 35.397 1.00 69.25 116 ARG A CA 1
ATOM 920 C C . ARG A 1 116 ? -14.408 -14.463 35.430 1.00 69.25 116 ARG A C 1
ATOM 922 O O . ARG A 1 116 ? -14.497 -13.249 35.368 1.00 69.25 116 ARG A O 1
ATOM 929 N N . GLN A 1 117 ? -13.242 -15.099 35.488 1.00 77.56 117 GLN A N 1
ATOM 930 C CA . GLN A 1 117 ? -11.944 -14.411 35.568 1.00 77.56 117 GLN A CA 1
ATOM 931 C C . GLN A 1 117 ? -11.512 -13.771 34.244 1.00 77.56 117 GLN A C 1
ATOM 933 O O . GLN A 1 117 ? -10.621 -12.925 34.222 1.00 77.56 117 GLN A O 1
ATOM 938 N N . THR A 1 118 ? -12.147 -14.160 33.133 1.00 85.44 118 THR A N 1
ATOM 939 C CA . THR A 1 118 ? -11.815 -13.651 31.803 1.00 85.44 118 THR A CA 1
ATOM 940 C C . THR A 1 118 ? -13.059 -13.267 31.015 1.00 85.44 118 THR A C 1
ATOM 942 O O . THR A 1 118 ? -14.005 -14.057 30.926 1.00 85.44 118 THR A O 1
ATOM 945 N N . ALA A 1 119 ? -13.034 -12.103 30.373 1.00 88.94 119 ALA A N 1
ATOM 946 C CA . ALA A 1 119 ? -14.062 -11.672 29.432 1.00 88.94 119 ALA A CA 1
ATOM 947 C C . ALA A 1 119 ? -13.431 -11.240 28.106 1.00 88.94 119 ALA A C 1
ATOM 949 O O . ALA A 1 119 ? -12.376 -10.611 28.080 1.00 88.94 119 ALA A O 1
ATOM 950 N N . LYS A 1 120 ? -14.098 -11.576 27.001 1.00 90.81 120 LYS A N 1
ATOM 951 C CA . LYS A 1 120 ? -13.694 -11.193 25.646 1.00 90.81 120 LYS A CA 1
ATOM 952 C C . LYS A 1 120 ? -14.754 -10.293 25.041 1.00 90.81 120 LYS A C 1
ATOM 954 O O . LYS A 1 120 ? -15.929 -10.659 25.007 1.00 90.81 120 LYS A O 1
ATOM 959 N N . ILE A 1 121 ? -14.338 -9.130 24.561 1.00 91.31 121 ILE A N 1
ATOM 960 C CA . ILE A 1 121 ? -15.211 -8.137 23.940 1.00 91.31 121 ILE A CA 1
ATOM 961 C C . ILE A 1 121 ? -14.734 -7.913 22.516 1.00 91.31 121 ILE A C 1
ATOM 963 O O . ILE A 1 121 ? -13.560 -7.642 22.277 1.00 91.31 121 ILE A O 1
ATOM 967 N N . ILE A 1 122 ? -15.656 -8.005 21.560 1.00 92.44 122 ILE A N 1
ATOM 968 C CA . ILE A 1 122 ? -15.346 -7.785 20.149 1.00 92.44 122 ILE A CA 1
ATOM 969 C C . ILE A 1 122 ? -15.875 -6.417 19.736 1.00 92.44 122 ILE A C 1
ATOM 971 O O . ILE A 1 122 ? -17.088 -6.176 19.762 1.00 92.44 122 ILE A O 1
ATOM 975 N N . LEU A 1 123 ? -14.952 -5.560 19.303 1.00 93.75 123 LEU A N 1
ATOM 976 C CA . LEU A 1 123 ? -15.210 -4.259 18.704 1.00 93.75 123 LEU A CA 1
ATOM 977 C C . LEU A 1 123 ? -15.062 -4.371 17.183 1.00 93.75 123 LEU A C 1
ATOM 979 O O . LEU A 1 123 ? -14.032 -4.829 16.684 1.00 93.75 123 LEU A O 1
ATOM 983 N N . LYS A 1 124 ? -16.084 -3.964 16.421 1.00 94.06 124 LYS A N 1
ATOM 984 C CA . LYS A 1 124 ? -16.068 -4.096 14.953 1.00 94.06 124 LYS A CA 1
ATOM 985 C C . LYS A 1 124 ? -16.692 -2.920 14.215 1.00 94.06 124 LYS A C 1
ATOM 987 O O . LYS A 1 124 ? -17.644 -2.302 14.689 1.00 94.06 124 LYS A O 1
ATOM 992 N N . THR A 1 125 ? -16.195 -2.652 13.013 1.00 94.31 125 THR A N 1
ATOM 993 C CA . THR A 1 125 ? -16.814 -1.722 12.056 1.00 94.31 125 THR A CA 1
ATOM 994 C C . THR A 1 125 ? -16.372 -2.051 10.632 1.00 94.31 125 THR A C 1
ATOM 996 O O . THR A 1 125 ? -15.431 -2.816 10.439 1.00 94.31 125 THR A O 1
ATOM 999 N N . ARG A 1 126 ? -17.048 -1.492 9.626 1.00 91.94 126 ARG A N 1
ATOM 1000 C CA . ARG A 1 126 ? -16.646 -1.622 8.219 1.00 91.94 126 ARG A CA 1
ATOM 1001 C C . ARG A 1 126 ? -15.872 -0.378 7.792 1.00 91.94 126 ARG A C 1
ATOM 1003 O O . ARG A 1 126 ? -16.340 0.738 8.034 1.00 91.94 126 ARG A O 1
ATOM 1010 N N . LEU A 1 127 ? -14.708 -0.578 7.178 1.00 92.06 127 LEU A N 1
ATOM 1011 C CA . LEU A 1 127 ? -13.920 0.493 6.576 1.00 92.06 127 LEU A CA 1
ATOM 1012 C C . LEU A 1 127 ? -14.648 1.035 5.332 1.00 92.06 127 LEU A C 1
ATOM 1014 O O . LEU A 1 127 ? -15.200 0.235 4.576 1.00 92.06 127 LEU A O 1
ATOM 1018 N N . PRO A 1 128 ? -14.671 2.357 5.092 1.00 89.94 128 PRO A N 1
ATOM 1019 C CA . PRO A 1 128 ? -15.128 2.909 3.820 1.00 89.94 128 PRO A CA 1
ATOM 1020 C C . PRO A 1 128 ? -14.315 2.362 2.639 1.00 89.94 128 PRO A C 1
ATOM 1022 O O . PRO A 1 128 ? -13.126 2.069 2.770 1.00 89.94 128 PRO A O 1
ATOM 1025 N N . GLU A 1 129 ? -14.958 2.224 1.480 1.00 86.44 129 GLU A N 1
ATOM 1026 C CA . GLU A 1 129 ? -14.344 1.649 0.269 1.00 86.44 129 GLU A CA 1
ATOM 1027 C C . GLU A 1 129 ? -13.346 2.605 -0.397 1.00 86.44 129 GLU A C 1
ATOM 1029 O O . GLU A 1 129 ? -12.392 2.163 -1.030 1.00 86.44 129 GLU A O 1
ATOM 1034 N N . ASN A 1 130 ? -13.504 3.908 -0.157 1.00 87.56 130 ASN A N 1
ATOM 1035 C CA . ASN A 1 130 ? -12.693 4.954 -0.774 1.00 87.56 130 ASN A CA 1
ATOM 1036 C C . ASN A 1 130 ? -11.684 5.563 0.206 1.00 87.56 130 ASN A C 1
ATOM 1038 O O . ASN A 1 130 ? -11.217 6.675 -0.021 1.00 87.56 130 ASN A O 1
ATOM 1042 N N . LEU A 1 131 ? -11.354 4.882 1.313 1.00 90.69 131 LEU A N 1
ATOM 1043 C CA . LEU A 1 131 ? -10.328 5.392 2.224 1.00 90.69 131 LEU A CA 1
ATOM 1044 C C . LEU A 1 131 ? -8.982 5.560 1.495 1.00 90.69 131 LEU A C 1
ATOM 1046 O O . LEU A 1 131 ? -8.634 4.725 0.651 1.00 90.69 131 LEU A O 1
ATOM 1050 N N . PRO A 1 132 ? -8.203 6.601 1.836 1.00 92.38 132 PRO A N 1
ATOM 1051 C CA . PRO A 1 132 ? -6.805 6.688 1.439 1.00 92.38 132 PRO A CA 1
ATOM 1052 C C . PRO A 1 132 ? -6.026 5.446 1.899 1.00 92.38 132 PRO A C 1
ATOM 1054 O O . PRO A 1 132 ? -6.239 4.962 3.015 1.00 92.38 132 PRO A O 1
ATOM 1057 N N . PRO A 1 133 ? -5.105 4.906 1.089 1.00 93.31 133 PRO A N 1
ATOM 1058 C CA . PRO A 1 133 ? -4.223 3.859 1.572 1.00 93.31 133 PRO A CA 1
ATOM 1059 C C . PRO A 1 133 ? -3.232 4.403 2.600 1.00 93.31 133 PRO A C 1
ATOM 1061 O O . PRO A 1 133 ? -2.871 5.581 2.609 1.00 93.31 133 PRO A O 1
ATOM 1064 N N . SER A 1 134 ? -2.736 3.513 3.455 1.00 93.56 134 SER A N 1
ATOM 1065 C CA . SER A 1 134 ? -1.600 3.812 4.323 1.00 93.56 134 SER A CA 1
ATOM 1066 C C . SER A 1 134 ? -0.366 4.062 3.472 1.00 93.56 134 SER A C 1
ATOM 1068 O O . SER A 1 134 ? 0.113 3.167 2.777 1.00 93.56 134 SER A O 1
ATOM 1070 N N . TYR A 1 135 ? 0.153 5.281 3.541 1.00 93.31 135 TYR A N 1
ATOM 1071 C CA . TYR A 1 135 ? 1.220 5.735 2.665 1.00 93.31 135 TYR A CA 1
ATOM 1072 C C . TYR A 1 135 ? 2.154 6.694 3.394 1.00 93.31 135 TYR A C 1
ATOM 1074 O O . TYR A 1 135 ? 1.723 7.491 4.224 1.00 93.31 135 TYR A O 1
ATOM 1082 N N . ARG A 1 136 ? 3.449 6.627 3.085 1.00 91.50 136 ARG A N 1
ATOM 1083 C CA . ARG A 1 136 ? 4.471 7.514 3.648 1.00 91.50 136 ARG A CA 1
ATOM 1084 C C . ARG A 1 136 ? 5.250 8.180 2.516 1.00 91.50 136 ARG A C 1
ATOM 1086 O O . ARG A 1 136 ? 6.383 7.794 2.245 1.00 91.50 136 ARG A O 1
ATOM 1093 N N . GLY A 1 137 ? 4.625 9.162 1.879 1.00 89.25 137 GLY A N 1
ATOM 1094 C CA . GLY A 1 137 ? 5.218 9.956 0.809 1.00 89.25 137 GLY A CA 1
ATOM 1095 C C . GLY A 1 137 ? 6.027 11.157 1.283 1.00 89.25 137 GLY A C 1
ATOM 1096 O O . GLY A 1 137 ? 6.249 11.387 2.484 1.00 89.25 137 GLY A O 1
ATOM 1097 N N . HIS A 1 138 ? 6.469 11.920 0.293 1.00 88.75 138 HIS A N 1
ATOM 1098 C CA . HIS A 1 138 ? 7.100 13.231 0.391 1.00 88.75 138 HIS A CA 1
ATOM 1099 C C . HIS A 1 138 ? 6.061 14.349 0.471 1.00 88.75 138 HIS A C 1
ATOM 1101 O O . HIS A 1 138 ? 6.251 15.278 1.257 1.00 88.75 138 HIS A O 1
ATOM 1107 N N . ILE A 1 139 ? 4.966 14.242 -0.289 1.00 87.75 139 ILE A N 1
ATOM 1108 C CA . ILE A 1 139 ? 3.877 15.229 -0.311 1.00 87.75 139 ILE A CA 1
ATOM 1109 C C . ILE A 1 139 ? 2.872 14.917 0.795 1.00 87.75 139 ILE A C 1
ATOM 1111 O O . ILE A 1 139 ? 2.513 15.803 1.577 1.00 87.75 139 ILE A O 1
ATOM 1115 N N . ILE A 1 140 ? 2.439 13.655 0.889 1.00 89.44 140 ILE A N 1
ATOM 1116 C CA . ILE A 1 140 ? 1.405 13.236 1.836 1.00 89.44 140 ILE A CA 1
ATOM 1117 C C . ILE A 1 140 ? 1.752 11.952 2.582 1.00 89.44 140 ILE A C 1
ATOM 1119 O O . ILE A 1 140 ? 2.368 11.020 2.064 1.00 89.44 140 ILE A O 1
ATOM 1123 N N . ARG A 1 141 ? 1.329 11.890 3.845 1.00 92.56 141 ARG A N 1
ATOM 1124 C CA . ARG A 1 141 ? 1.452 10.699 4.689 1.00 92.56 141 ARG A CA 1
ATOM 1125 C C . ARG A 1 141 ? 0.109 10.380 5.314 1.00 92.56 141 ARG A C 1
ATOM 1127 O O . ARG A 1 141 ? -0.502 11.288 5.858 1.00 92.56 141 ARG A O 1
ATOM 1134 N N . PHE A 1 142 ? -0.293 9.113 5.290 1.00 93.25 142 PHE A N 1
ATOM 1135 C CA . PHE A 1 142 ? -1.472 8.584 5.973 1.00 93.25 142 PHE A CA 1
ATOM 1136 C C . PHE A 1 142 ? -1.089 7.443 6.907 1.00 93.25 142 PHE A C 1
ATOM 1138 O O . PHE A 1 142 ? -0.362 6.523 6.522 1.00 93.25 142 PHE A O 1
ATOM 1145 N N . ALA A 1 143 ? -1.627 7.482 8.120 1.00 92.75 143 ALA A N 1
ATOM 1146 C CA . ALA A 1 143 ? -1.473 6.438 9.120 1.00 92.75 143 ALA A CA 1
ATOM 1147 C C . ALA A 1 143 ? -2.809 6.170 9.814 1.00 92.75 143 ALA A C 1
ATOM 1149 O O . ALA A 1 143 ? -3.573 7.096 10.086 1.00 92.75 143 ALA A O 1
ATOM 1150 N N . TYR A 1 144 ? -3.071 4.903 10.130 1.00 93.31 144 TYR A N 1
ATOM 1151 C CA . TYR A 1 144 ? -4.314 4.476 10.757 1.00 93.31 144 TYR A CA 1
ATOM 1152 C C . TYR A 1 144 ? -4.044 3.789 12.088 1.00 93.31 144 TYR A C 1
ATOM 1154 O O . TYR A 1 144 ? -3.062 3.061 12.253 1.00 93.31 144 TYR A O 1
ATOM 1162 N N . LYS A 1 145 ? -4.928 4.038 13.051 1.00 92.56 145 LYS A N 1
ATOM 1163 C CA . LYS A 1 145 ? -4.906 3.392 14.363 1.00 92.56 145 LYS A CA 1
ATOM 1164 C C . LYS A 1 145 ? -6.304 3.241 14.929 1.00 92.56 145 LYS A C 1
ATOM 1166 O O . LYS A 1 145 ? -7.194 4.039 14.640 1.00 92.56 145 LYS A O 1
ATOM 1171 N N . VAL A 1 146 ? -6.483 2.219 15.752 1.00 93.50 146 VAL A N 1
ATOM 1172 C CA . VAL A 1 146 ? -7.611 2.136 16.673 1.00 93.50 146 VAL A CA 1
ATOM 1173 C C . VAL A 1 146 ? -7.172 2.673 18.029 1.00 93.50 146 VAL A C 1
ATOM 1175 O O . VAL A 1 146 ? -6.075 2.384 18.513 1.00 93.50 146 VAL A O 1
ATOM 1178 N N . LEU A 1 147 ? -8.041 3.478 18.620 1.00 93.69 147 LEU A N 1
ATOM 1179 C CA . LEU A 1 147 ? -7.936 3.952 19.987 1.00 93.69 147 LEU A CA 1
ATOM 1180 C C . LEU A 1 147 ? -9.028 3.259 20.796 1.00 93.69 147 LEU A C 1
ATOM 1182 O O . LEU A 1 147 ? -10.196 3.357 20.422 1.00 93.69 147 LEU A O 1
ATOM 1186 N N . VAL A 1 148 ? -8.665 2.554 21.866 1.00 94.19 148 VAL A N 1
ATOM 1187 C CA . VAL A 1 148 ? -9.621 1.882 22.757 1.00 94.19 148 VAL A CA 1
ATOM 1188 C C . VAL A 1 148 ? -9.564 2.544 24.125 1.00 94.19 148 VAL A C 1
ATOM 1190 O O . VAL A 1 148 ? -8.546 2.477 24.812 1.00 94.19 148 VAL A O 1
ATOM 1193 N N . LYS A 1 149 ? -10.656 3.206 24.499 1.00 92.88 149 LYS A N 1
ATOM 1194 C CA . LYS A 1 149 ? -10.862 3.796 25.818 1.00 92.88 149 LYS A CA 1
ATOM 1195 C C . LYS A 1 149 ? -11.401 2.724 26.754 1.00 92.88 149 LYS A C 1
ATOM 1197 O O . LYS A 1 149 ? -12.388 2.064 26.426 1.00 92.88 149 LYS A O 1
ATOM 1202 N N . VAL A 1 150 ? -10.790 2.603 27.925 1.00 92.69 150 VAL A N 1
ATOM 1203 C CA . VAL A 1 150 ? -11.241 1.717 28.995 1.00 92.69 150 VAL A CA 1
ATOM 1204 C C . VAL A 1 150 ? -11.516 2.538 30.244 1.00 92.69 150 VAL A C 1
ATOM 1206 O O . VAL A 1 150 ? -10.629 3.231 30.748 1.00 92.69 150 VAL A O 1
ATOM 1209 N N . ASP A 1 151 ? -12.750 2.453 30.730 1.00 91.38 151 ASP A N 1
ATOM 1210 C CA . ASP A 1 151 ? -13.197 3.129 31.938 1.00 91.38 151 ASP A CA 1
ATOM 1211 C C . ASP A 1 151 ? -13.645 2.110 32.994 1.00 91.38 151 ASP A C 1
ATOM 1213 O O . ASP A 1 151 ? -14.591 1.343 32.786 1.00 91.38 151 ASP A O 1
ATOM 1217 N N . VAL A 1 152 ? -12.946 2.112 34.126 1.00 89.94 152 VAL A N 1
ATOM 1218 C CA . VAL A 1 152 ? -13.166 1.237 35.283 1.00 89.94 152 VAL A CA 1
ATOM 1219 C C . VAL A 1 152 ? -13.588 2.121 36.457 1.00 89.94 152 VAL A C 1
ATOM 1221 O O . VAL A 1 152 ? -13.085 3.239 36.589 1.00 89.94 152 VAL A O 1
ATOM 1224 N N . ASP A 1 153 ? -14.535 1.655 37.275 1.00 87.69 153 ASP A N 1
ATOM 1225 C CA . ASP A 1 153 ? -14.983 2.403 38.459 1.00 87.69 153 ASP A CA 1
ATOM 1226 C C . ASP A 1 153 ? -13.789 2.768 39.362 1.00 87.69 153 ASP A C 1
ATOM 1228 O O . ASP A 1 153 ? -12.873 1.969 39.556 1.00 87.69 153 ASP A O 1
ATOM 1232 N N . ASP A 1 154 ? -13.795 4.000 39.880 1.00 83.88 154 ASP A N 1
ATOM 1233 C CA . ASP A 1 154 ? -12.790 4.549 40.805 1.00 83.88 154 ASP A CA 1
ATOM 1234 C C . ASP A 1 154 ? -11.324 4.484 40.325 1.00 83.88 154 ASP A C 1
ATOM 1236 O O . ASP A 1 154 ? -10.384 4.594 41.118 1.00 83.88 154 ASP A O 1
ATOM 1240 N N . LYS A 1 155 ? -11.102 4.354 39.009 1.00 86.94 155 LYS A N 1
ATOM 1241 C CA . LYS A 1 155 ? -9.773 4.362 38.380 1.00 86.94 155 LYS A CA 1
ATOM 124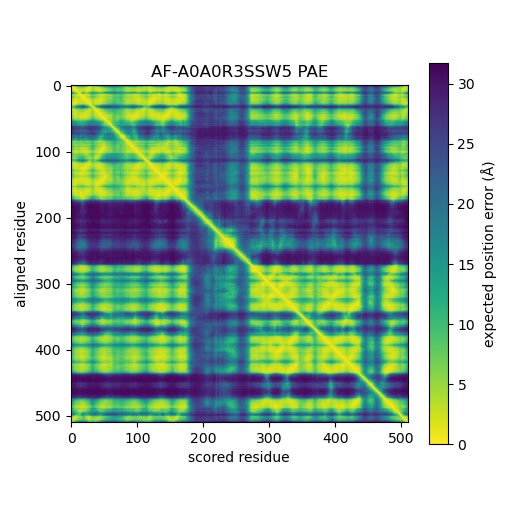2 C C . LYS A 1 155 ? -9.685 5.394 37.246 1.00 86.94 155 LYS A C 1
ATOM 1244 O O . LYS A 1 155 ? -10.693 5.712 36.613 1.00 86.94 155 LYS A O 1
ATOM 1249 N N . PRO A 1 156 ? -8.484 5.934 36.961 1.00 87.75 156 PRO A N 1
ATOM 1250 C CA . PRO A 1 156 ? -8.295 6.832 35.828 1.00 87.75 156 PRO A CA 1
ATOM 1251 C C . PRO A 1 156 ? -8.503 6.087 34.506 1.00 87.75 156 PRO A C 1
ATOM 1253 O O . PRO A 1 156 ? -8.023 4.968 34.329 1.00 87.75 156 PRO A O 1
ATOM 1256 N N . THR A 1 157 ? -9.187 6.731 33.562 1.00 90.06 157 THR A N 1
ATOM 1257 C CA . THR A 1 157 ? -9.427 6.180 32.225 1.00 90.06 157 THR A CA 1
ATOM 1258 C C . THR A 1 157 ? -8.111 5.881 31.507 1.00 90.06 157 THR A C 1
ATOM 1260 O O . THR A 1 157 ? -7.220 6.728 31.448 1.00 90.06 157 THR A O 1
ATOM 1263 N N . GLN A 1 158 ? -8.008 4.690 30.917 1.00 90.94 158 GLN A N 1
ATOM 1264 C CA . GLN A 1 158 ? -6.845 4.264 30.137 1.00 90.94 158 GLN A CA 1
ATOM 1265 C C . GLN A 1 158 ? -7.162 4.266 28.641 1.00 90.94 158 GLN A C 1
ATOM 1267 O O . GLN A 1 158 ? -8.295 4.006 28.229 1.00 90.94 158 GLN A O 1
ATOM 1272 N N . LEU A 1 159 ? -6.148 4.550 27.818 1.00 92.12 159 LEU A N 1
ATOM 1273 C CA . LEU A 1 159 ? -6.272 4.606 26.362 1.00 92.12 159 LEU A CA 1
ATOM 1274 C C . LEU A 1 159 ? -5.233 3.704 25.689 1.00 92.12 159 LEU A C 1
ATOM 1276 O O . LEU A 1 159 ? -4.038 4.006 25.680 1.00 92.12 159 LEU A O 1
ATOM 1280 N N . LEU A 1 160 ? -5.709 2.629 25.071 1.00 92.81 160 LEU A N 1
ATOM 1281 C CA . LEU A 1 160 ? -4.900 1.682 24.308 1.00 92.81 160 LEU A CA 1
ATOM 1282 C C . LEU A 1 160 ? -4.819 2.129 22.843 1.00 92.81 160 LEU A C 1
ATOM 1284 O O . LEU A 1 160 ? -5.805 2.605 22.273 1.00 92.81 160 LEU A O 1
ATOM 1288 N N . ARG A 1 161 ? -3.643 1.990 22.223 1.00 92.00 161 ARG A N 1
ATOM 1289 C CA . ARG A 1 161 ? -3.368 2.474 20.857 1.00 92.00 161 ARG A CA 1
ATOM 1290 C C . ARG A 1 161 ? -2.818 1.336 20.009 1.00 92.00 161 ARG A C 1
ATOM 1292 O O . ARG A 1 161 ? -1.764 0.802 20.334 1.00 92.00 161 ARG A O 1
ATOM 1299 N N . LEU A 1 162 ? -3.494 0.998 18.913 1.00 92.25 162 LEU A N 1
ATOM 1300 C CA . LEU A 1 162 ? -3.050 -0.075 18.024 1.00 92.25 162 LEU A CA 1
ATOM 1301 C C . LEU A 1 162 ? -2.998 0.415 16.570 1.00 92.25 162 LEU A C 1
ATOM 1303 O O . LEU A 1 162 ? -4.042 0.780 16.021 1.00 92.25 162 LEU A O 1
ATOM 1307 N N . PRO A 1 163 ? -1.814 0.461 15.935 1.00 91.88 163 PRO A N 1
ATOM 1308 C CA . PRO A 1 163 ? -1.692 0.837 14.533 1.00 91.88 163 PRO A CA 1
ATOM 1309 C C . PRO A 1 163 ? -2.182 -0.287 13.611 1.00 91.88 163 PRO A C 1
ATOM 1311 O O . PRO A 1 163 ? -2.088 -1.466 13.932 1.00 91.88 163 PRO A O 1
ATOM 1314 N N . PHE A 1 164 ? -2.667 0.075 12.429 1.00 91.75 164 PHE A N 1
ATOM 1315 C CA . PHE A 1 164 ? -2.945 -0.881 11.358 1.00 91.75 164 PHE A CA 1
ATOM 1316 C C . PHE A 1 164 ? -2.698 -0.235 9.998 1.00 91.75 164 PHE A C 1
ATOM 1318 O O . PHE A 1 164 ? -2.582 0.988 9.887 1.00 91.75 164 PHE A O 1
ATOM 1325 N N . ARG A 1 165 ? -2.588 -1.056 8.952 1.00 91.06 165 ARG A N 1
ATOM 1326 C CA . ARG A 1 165 ? -2.438 -0.576 7.576 1.00 91.06 165 ARG A CA 1
ATOM 1327 C C . ARG A 1 165 ? -3.716 -0.789 6.782 1.00 91.06 165 ARG A C 1
ATOM 1329 O O . ARG A 1 165 ? -4.410 -1.785 6.946 1.00 91.06 165 ARG A O 1
ATOM 1336 N N . VAL A 1 166 ? -3.979 0.153 5.894 1.00 92.62 166 VAL A N 1
ATOM 1337 C CA . VAL A 1 166 ? -5.070 0.142 4.923 1.00 92.62 166 VAL A CA 1
ATOM 1338 C C . VAL A 1 166 ? -4.459 0.077 3.530 1.00 92.62 166 VAL A C 1
ATOM 1340 O O . VAL A 1 166 ? -3.536 0.833 3.226 1.00 92.62 166 VAL A O 1
ATOM 1343 N N . LEU A 1 167 ? -4.962 -0.819 2.693 1.00 92.06 167 LEU A N 1
ATOM 1344 C CA . LEU A 1 167 ? -4.609 -0.954 1.286 1.00 92.06 167 LEU A CA 1
ATOM 1345 C C . LEU A 1 167 ? -5.832 -0.641 0.416 1.00 92.06 167 LEU A C 1
ATOM 1347 O O . LEU A 1 167 ? -6.961 -0.842 0.872 1.00 92.06 167 LEU A O 1
ATOM 1351 N N . PRO A 1 168 ? -5.640 -0.185 -0.832 1.00 90.75 168 PRO A N 1
ATOM 1352 C CA . PRO A 1 168 ? -6.757 0.073 -1.731 1.00 90.75 168 PRO A CA 1
ATOM 1353 C C . PRO A 1 168 ? -7.578 -1.195 -1.987 1.00 90.75 168 PRO A C 1
ATOM 1355 O O . PRO A 1 168 ? -7.052 -2.310 -1.980 1.00 90.75 168 PRO A O 1
ATOM 1358 N N . THR A 1 169 ? -8.878 -1.021 -2.210 1.00 88.50 169 THR A N 1
ATOM 1359 C CA . THR A 1 169 ? -9.781 -2.128 -2.541 1.00 88.50 169 THR A CA 1
ATOM 1360 C C . THR A 1 169 ? -9.458 -2.700 -3.921 1.00 88.50 169 THR A C 1
ATOM 1362 O O . THR A 1 169 ? -8.922 -2.018 -4.793 1.00 88.50 169 THR A O 1
ATOM 1365 N N . VAL A 1 170 ? -9.826 -3.960 -4.154 1.00 85.25 170 VAL A N 1
ATOM 1366 C CA . VAL A 1 170 ? -9.663 -4.592 -5.470 1.00 85.25 170 VAL A CA 1
ATOM 1367 C C . VAL A 1 170 ? -10.444 -3.835 -6.549 1.00 85.25 170 VAL A C 1
ATOM 1369 O O . VAL A 1 170 ? -9.970 -3.697 -7.673 1.00 85.25 170 VAL A O 1
ATOM 1372 N N . THR A 1 171 ? -11.610 -3.277 -6.203 1.00 83.12 171 THR A N 1
ATOM 1373 C CA . THR A 1 171 ? -12.440 -2.479 -7.122 1.00 83.12 171 THR A CA 1
ATOM 1374 C C . THR A 1 171 ? -11.748 -1.211 -7.616 1.00 83.12 171 THR A C 1
ATOM 1376 O O . THR A 1 171 ? -12.115 -0.714 -8.675 1.00 83.12 171 THR A O 1
ATOM 1379 N N . SER A 1 172 ? -10.706 -0.730 -6.928 1.00 82.94 172 SER A N 1
ATOM 1380 C CA . SER A 1 172 ? -9.891 0.399 -7.385 1.00 82.94 172 SER A CA 1
ATOM 1381 C C . SER A 1 172 ? -9.022 0.070 -8.605 1.00 82.94 172 SER A C 1
ATOM 1383 O O . SER A 1 172 ? -8.478 0.992 -9.198 1.00 82.94 172 SER A O 1
ATOM 1385 N N . TYR A 1 173 ? -8.882 -1.205 -8.985 1.00 82.12 173 TYR A N 1
ATOM 1386 C CA . TYR A 1 173 ? -8.019 -1.645 -10.093 1.00 82.12 173 TYR A CA 1
ATOM 1387 C C . TYR A 1 173 ? -8.752 -2.474 -11.150 1.00 82.12 173 TYR A C 1
ATOM 1389 O O . TYR A 1 173 ? -8.121 -3.041 -12.040 1.00 82.12 173 TYR A O 1
ATOM 1397 N N . TYR A 1 174 ? -10.075 -2.601 -11.060 1.00 71.12 174 TYR A N 1
ATOM 1398 C CA . TYR A 1 174 ? -10.828 -3.285 -12.105 1.00 71.12 174 TYR A CA 1
ATOM 1399 C C . TYR A 1 174 ? -11.045 -2.344 -13.300 1.00 71.12 174 TYR A C 1
ATOM 1401 O O . TYR A 1 174 ? -11.508 -1.222 -13.096 1.00 71.12 174 TYR A O 1
ATOM 1409 N N . PRO A 1 175 ? -10.773 -2.788 -14.543 1.00 55.97 175 PRO A N 1
ATOM 1410 C CA . PRO A 1 175 ? -11.069 -2.002 -15.735 1.00 55.97 175 PRO A CA 1
ATOM 1411 C C . PRO A 1 175 ? -12.564 -1.675 -15.805 1.00 55.97 175 PRO A C 1
ATOM 1413 O O . PRO A 1 175 ? -13.407 -2.582 -15.827 1.00 55.97 175 PRO A O 1
ATOM 1416 N N . LEU A 1 176 ? -12.888 -0.380 -15.864 1.00 49.94 176 LEU A N 1
ATOM 1417 C CA . LEU A 1 176 ? -14.261 0.139 -15.880 1.00 49.94 176 LEU A CA 1
ATOM 1418 C C . LEU A 1 176 ? -15.087 -0.377 -17.081 1.00 49.94 176 LEU A C 1
ATOM 1420 O O . LEU A 1 176 ? -16.313 -0.416 -17.015 1.00 49.94 176 LEU A O 1
ATOM 1424 N N . ASP A 1 177 ? -14.418 -0.874 -18.126 1.00 40.34 177 ASP A N 1
ATOM 1425 C CA . ASP A 1 177 ? -15.015 -1.455 -19.339 1.00 40.34 177 ASP A CA 1
ATOM 1426 C C . ASP A 1 177 ? -15.710 -2.828 -19.105 1.00 40.34 177 ASP A C 1
ATOM 1428 O O . ASP A 1 177 ? -16.271 -3.409 -20.032 1.00 40.34 177 ASP A O 1
ATOM 1432 N N . SER A 1 178 ? -15.715 -3.356 -17.871 1.00 35.41 178 SER A N 1
ATOM 1433 C CA . SER A 1 178 ? -16.334 -4.653 -17.518 1.00 35.41 178 SER A CA 1
ATOM 1434 C C . SER A 1 178 ? -17.770 -4.550 -16.982 1.00 35.41 178 SER A C 1
ATOM 1436 O O . SER A 1 178 ? -18.411 -5.574 -16.732 1.00 35.41 178 SER A O 1
ATOM 1438 N N . PHE A 1 179 ? -18.296 -3.339 -16.772 1.00 31.66 179 PHE A N 1
ATOM 1439 C CA . PHE A 1 179 ? -19.670 -3.146 -16.307 1.00 31.66 179 PHE A CA 1
ATOM 1440 C C . PHE A 1 179 ? -20.671 -3.275 -17.465 1.00 31.66 179 PHE A C 1
ATOM 1442 O O . PHE A 1 179 ? -21.261 -2.299 -17.913 1.00 31.66 179 PHE A O 1
ATOM 1449 N N . SER A 1 180 ? -20.961 -4.505 -17.891 1.00 30.08 180 SER A N 1
ATOM 1450 C CA . SER A 1 180 ? -22.347 -4.826 -18.243 1.00 30.08 180 SER A CA 1
ATOM 1451 C C . SER A 1 180 ? -23.085 -5.093 -16.930 1.00 30.08 180 SER A C 1
ATOM 1453 O O . SER A 1 180 ? -23.065 -6.205 -16.400 1.00 30.08 180 SER A O 1
ATOM 1455 N N . THR A 1 181 ? -23.659 -4.048 -16.343 1.00 31.64 181 THR A N 1
ATOM 1456 C CA . THR A 1 181 ? -24.506 -4.141 -15.150 1.00 31.64 181 THR A CA 1
ATOM 1457 C C . THR A 1 181 ? -25.740 -5.011 -15.427 1.00 31.64 181 THR A C 1
ATOM 1459 O O . THR A 1 181 ? -26.467 -4.748 -16.384 1.00 31.64 181 THR A O 1
ATOM 1462 N N . PRO A 1 182 ? -26.087 -5.988 -14.570 1.00 27.36 182 PRO A N 1
ATOM 1463 C CA . PRO A 1 182 ? -27.471 -6.375 -14.380 1.00 27.36 182 PRO A CA 1
ATOM 1464 C C . PRO A 1 182 ? -28.061 -5.498 -13.267 1.00 27.36 182 PRO A C 1
ATOM 1466 O O . PRO A 1 182 ? -27.807 -5.707 -12.085 1.00 27.36 182 PRO A O 1
ATOM 1469 N N . SER A 1 183 ? -28.831 -4.496 -13.693 1.00 29.34 183 SER A N 1
ATOM 1470 C CA . SER A 1 183 ? -29.949 -3.859 -12.980 1.00 29.34 183 SER A CA 1
ATOM 1471 C C . SER A 1 183 ? -29.769 -3.441 -11.507 1.00 29.34 183 SER A C 1
ATOM 1473 O O . SER A 1 183 ? -29.979 -4.230 -10.589 1.00 29.34 183 SER A O 1
ATOM 1475 N N . ALA A 1 184 ? -29.637 -2.130 -11.294 1.00 29.33 184 ALA A N 1
ATOM 1476 C CA . ALA A 1 184 ? -30.456 -1.425 -10.309 1.00 29.33 184 ALA A CA 1
ATOM 1477 C C . ALA A 1 184 ? -31.126 -0.242 -11.025 1.00 29.33 184 ALA A C 1
ATOM 1479 O O . ALA A 1 184 ? -30.481 0.571 -11.679 1.00 29.33 184 ALA A O 1
ATOM 1480 N N . SER A 1 185 ? -32.449 -0.257 -10.992 1.00 29.50 185 SER A N 1
ATOM 1481 C CA . SER A 1 185 ? -33.404 0.554 -11.740 1.00 29.50 185 SER A CA 1
ATOM 1482 C C . SER A 1 185 ? -33.497 2.015 -11.289 1.00 29.50 185 SER A C 1
ATOM 1484 O O . SER A 1 185 ? -33.570 2.265 -10.089 1.00 29.50 185 SER A O 1
ATOM 1486 N N . GLY A 1 186 ? -33.713 2.924 -12.252 1.00 23.77 186 GLY A N 1
ATOM 1487 C CA . GLY A 1 186 ? -34.617 4.070 -12.076 1.00 23.77 186 GLY A CA 1
ATOM 1488 C C . GLY A 1 186 ? -34.115 5.437 -12.555 1.00 23.77 186 GLY A C 1
ATOM 1489 O O . GLY A 1 186 ? -33.439 6.106 -11.792 1.00 23.77 186 GLY A O 1
ATOM 1490 N N . LEU A 1 187 ? -34.604 5.866 -13.738 1.00 25.97 187 LEU A N 1
ATOM 1491 C CA . LEU A 1 187 ? -34.885 7.263 -14.159 1.00 25.97 187 LEU A CA 1
ATOM 1492 C C . LEU A 1 187 ? -33.659 8.217 -14.283 1.00 25.97 187 LEU A C 1
ATOM 1494 O O . LEU A 1 187 ? -32.932 8.425 -13.331 1.00 25.97 187 LEU A O 1
ATOM 1498 N N . MET A 1 188 ? -33.353 8.889 -15.400 1.00 26.73 188 MET A N 1
ATOM 1499 C CA . MET A 1 188 ? -34.184 9.396 -16.493 1.00 26.73 188 MET A CA 1
ATOM 1500 C C . MET A 1 188 ? -33.462 9.408 -17.849 1.00 26.73 188 MET A C 1
ATOM 1502 O O . MET A 1 188 ? -32.251 9.574 -17.951 1.00 26.73 188 MET A O 1
ATOM 1506 N N . SER A 1 189 ? -34.302 9.281 -18.876 1.00 24.28 189 SER A N 1
ATOM 1507 C CA . SER A 1 189 ? -34.129 9.697 -20.267 1.00 24.28 189 SER A CA 1
ATOM 1508 C C . SER A 1 189 ? -33.321 10.987 -20.435 1.00 24.28 189 SER A C 1
ATOM 1510 O O . SER A 1 189 ? -33.671 12.000 -19.835 1.00 24.28 189 SER A O 1
ATOM 1512 N N . ASN A 1 190 ? -32.347 10.974 -21.348 1.00 24.42 190 ASN A N 1
ATOM 1513 C CA . ASN A 1 190 ? -32.392 11.863 -22.509 1.00 24.42 190 ASN A CA 1
ATOM 1514 C C . ASN A 1 190 ? -31.511 11.345 -23.651 1.00 24.42 190 ASN A C 1
ATOM 1516 O O . ASN A 1 190 ? -30.301 11.181 -23.535 1.00 24.42 190 ASN A O 1
ATOM 1520 N N . THR A 1 191 ? -32.206 11.095 -24.754 1.00 26.05 191 THR A N 1
ATOM 1521 C CA . THR A 1 191 ? -31.768 10.921 -26.133 1.00 26.05 191 THR A CA 1
ATOM 1522 C C . THR A 1 191 ? -30.606 11.839 -26.511 1.00 26.05 191 THR A C 1
ATOM 1524 O O . THR A 1 191 ? -30.785 13.051 -26.528 1.00 26.05 191 THR A O 1
ATOM 1527 N N . TYR A 1 192 ? -29.473 11.267 -26.918 1.00 25.91 192 TYR A N 1
ATOM 1528 C CA . TYR A 1 192 ? -28.593 11.885 -27.910 1.00 25.91 192 TYR A CA 1
ATOM 1529 C C . TYR A 1 192 ? -28.064 10.812 -28.855 1.00 25.91 192 TYR A C 1
ATOM 1531 O O . TYR A 1 192 ? -27.532 9.784 -28.441 1.00 25.91 192 TYR A O 1
ATOM 1539 N N . SER A 1 193 ? -28.318 11.064 -30.132 1.00 23.08 193 SER A N 1
ATOM 1540 C CA . SER A 1 193 ? -28.046 10.199 -31.264 1.00 23.08 193 SER A CA 1
ATOM 1541 C C . SER A 1 193 ? -26.554 9.972 -31.471 1.00 23.08 193 SER A C 1
ATOM 1543 O O . SER A 1 193 ? -25.756 10.907 -31.422 1.00 23.08 193 SER A O 1
ATOM 1545 N N . GLU A 1 194 ? -26.213 8.728 -31.802 1.00 26.30 194 GLU A N 1
ATOM 1546 C CA . GLU A 1 194 ? -24.998 8.387 -32.531 1.00 26.30 194 GLU A CA 1
ATOM 1547 C C . GLU A 1 194 ? -24.914 9.230 -33.807 1.00 26.30 194 GLU A C 1
ATOM 1549 O O . GLU A 1 194 ? -25.674 9.042 -34.757 1.00 26.30 194 GLU A O 1
ATOM 1554 N N . SER A 1 195 ? -23.953 10.143 -33.847 1.00 22.02 195 SER A N 1
ATOM 1555 C CA . SER A 1 195 ? -23.372 10.602 -35.099 1.00 22.02 195 SER A CA 1
ATOM 1556 C C . SER A 1 195 ? -21.995 9.970 -35.213 1.00 22.02 195 SER A C 1
ATOM 1558 O O . SER A 1 195 ? -21.052 10.359 -34.523 1.00 22.02 195 SER A O 1
ATOM 1560 N N . GLN A 1 196 ? -21.921 8.964 -36.080 1.00 30.11 196 GLN A N 1
ATOM 1561 C CA . GLN A 1 196 ? -20.693 8.413 -36.628 1.00 30.11 196 GLN A CA 1
ATOM 1562 C C . GLN A 1 196 ? -19.799 9.562 -37.117 1.00 30.11 196 GLN A C 1
ATOM 1564 O O . GLN A 1 196 ? -20.099 10.194 -38.128 1.00 30.11 196 GLN A O 1
ATOM 1569 N N . SER A 1 197 ? -18.693 9.823 -36.424 1.00 22.34 197 SER A N 1
ATOM 1570 C CA . SER A 1 197 ? -17.555 10.528 -37.006 1.00 22.34 197 SER A CA 1
ATOM 1571 C C . SER A 1 197 ? -16.383 9.559 -37.087 1.00 22.34 197 SER A C 1
ATOM 1573 O O . SER A 1 197 ? -15.661 9.276 -36.134 1.00 22.34 197 SER A O 1
ATOM 1575 N N . VAL A 1 198 ? -16.236 9.001 -38.286 1.00 30.48 198 VAL A N 1
ATOM 1576 C CA . VAL A 1 198 ? -14.966 8.494 -38.792 1.00 30.48 198 VAL A CA 1
ATOM 1577 C C . VAL A 1 198 ? -13.978 9.656 -38.697 1.00 30.48 198 VAL A C 1
ATOM 1579 O O . VAL A 1 198 ? -14.153 10.651 -39.392 1.00 30.48 198 VAL A O 1
ATOM 1582 N N . CYS A 1 199 ? -12.987 9.570 -37.811 1.00 23.16 199 CYS A N 1
ATOM 1583 C CA . CYS A 1 199 ? -11.892 10.534 -37.780 1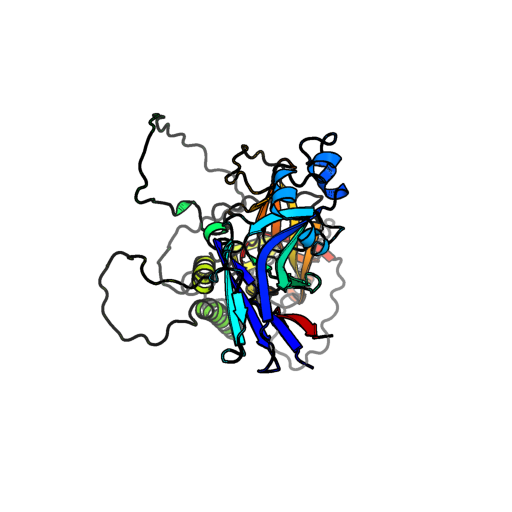.00 23.16 199 CYS A CA 1
ATOM 1584 C C . CYS A 1 199 ? -10.559 9.791 -37.647 1.00 23.16 199 CYS A C 1
ATOM 1586 O O . CYS A 1 199 ? -10.209 9.268 -36.590 1.00 23.16 199 CYS A O 1
ATOM 1588 N N . ASP A 1 200 ? -9.916 9.673 -38.806 1.00 23.91 200 ASP A N 1
ATOM 1589 C CA . ASP A 1 200 ? -8.492 9.539 -39.095 1.00 23.91 200 ASP A CA 1
ATOM 1590 C C . ASP A 1 200 ? -7.604 8.772 -38.109 1.00 23.91 200 ASP A C 1
ATOM 1592 O O . ASP A 1 200 ? -6.941 9.296 -37.215 1.00 23.91 200 ASP A O 1
ATOM 1596 N N . ARG A 1 201 ? -7.477 7.483 -38.432 1.00 30.42 201 ARG A N 1
ATOM 1597 C CA . ARG A 1 201 ? -6.254 6.712 -38.227 1.00 30.42 201 ARG A CA 1
ATOM 1598 C C . ARG A 1 201 ? -5.126 7.360 -39.035 1.00 30.42 201 ARG A C 1
ATOM 1600 O O . ARG A 1 201 ? -5.025 7.059 -40.212 1.00 30.42 201 ARG A O 1
ATOM 1607 N N . ILE A 1 202 ? -4.292 8.197 -38.426 1.00 32.09 202 ILE A N 1
ATOM 1608 C CA . ILE A 1 202 ? -2.865 8.403 -38.751 1.00 32.09 202 ILE A CA 1
ATOM 1609 C C . ILE A 1 202 ? -2.278 9.254 -37.618 1.00 32.09 202 ILE A C 1
ATOM 1611 O O . ILE A 1 202 ? -2.677 10.399 -37.458 1.00 32.09 202 ILE A O 1
ATOM 1615 N N . SER A 1 203 ? -1.338 8.668 -36.864 1.00 28.58 203 SER A N 1
ATOM 1616 C CA . SER A 1 203 ? -0.086 9.273 -36.362 1.00 28.58 203 SER A CA 1
ATOM 1617 C C . SER A 1 203 ? 0.342 8.701 -35.000 1.00 28.58 203 SER A C 1
ATOM 1619 O O . SER A 1 203 ? 0.420 9.420 -34.006 1.00 28.58 203 SER A O 1
ATOM 1621 N N . ASP A 1 204 ? 0.668 7.408 -34.960 1.00 31.92 204 ASP A N 1
ATOM 1622 C CA . ASP A 1 204 ? 1.696 6.914 -34.039 1.00 31.92 204 ASP A CA 1
ATOM 1623 C C . ASP A 1 204 ? 2.821 6.290 -34.887 1.00 31.92 204 ASP A C 1
ATOM 1625 O O . ASP A 1 204 ? 2.612 5.234 -35.488 1.00 31.92 204 ASP A O 1
ATOM 1629 N N . PRO A 1 205 ? 3.991 6.945 -35.005 1.00 26.92 205 PRO A N 1
ATOM 1630 C CA . PRO A 1 205 ? 5.118 6.438 -35.785 1.00 26.92 205 PRO A CA 1
ATOM 1631 C C . PRO A 1 205 ? 5.828 5.239 -35.129 1.00 26.92 205 PRO A C 1
ATOM 1633 O O . PRO A 1 205 ? 6.753 4.692 -35.727 1.00 26.92 205 PRO A O 1
ATOM 1636 N N . PHE A 1 206 ? 5.407 4.817 -33.930 1.00 28.00 206 PHE A N 1
ATOM 1637 C CA . PHE A 1 206 ? 5.954 3.668 -33.202 1.00 28.00 206 PHE A CA 1
ATOM 1638 C C . PHE A 1 206 ? 4.959 2.506 -33.054 1.00 28.00 206 PHE A C 1
ATOM 1640 O O . PHE A 1 206 ? 5.296 1.482 -32.454 1.00 28.00 206 PHE A O 1
ATOM 1647 N N . TYR A 1 207 ? 3.758 2.623 -33.626 1.00 32.34 207 TYR A N 1
ATOM 1648 C CA . TYR A 1 207 ? 2.760 1.559 -33.608 1.00 32.34 207 TYR A CA 1
ATOM 1649 C C . TYR A 1 207 ? 3.019 0.541 -34.726 1.00 32.34 207 TYR A C 1
ATOM 1651 O O . TYR A 1 207 ? 2.905 0.853 -35.911 1.00 32.34 207 TYR A O 1
ATOM 1659 N N . VAL A 1 208 ? 3.336 -0.700 -34.348 1.00 28.16 208 VAL A N 1
ATOM 1660 C CA . VAL A 1 208 ? 3.338 -1.847 -35.267 1.00 28.16 208 VAL A CA 1
ATOM 1661 C C . VAL A 1 208 ? 2.113 -2.699 -34.956 1.00 28.16 208 VAL A C 1
ATOM 1663 O O . VAL A 1 208 ? 2.033 -3.323 -33.898 1.00 28.16 208 VAL A O 1
ATOM 1666 N N . ASP A 1 209 ? 1.155 -2.707 -35.881 1.00 25.61 209 ASP A N 1
ATOM 1667 C CA . ASP A 1 209 ? -0.055 -3.523 -35.796 1.00 25.61 209 ASP A CA 1
ATOM 1668 C C . ASP A 1 209 ? 0.301 -5.009 -35.979 1.00 25.61 209 ASP A C 1
ATOM 1670 O O . ASP A 1 209 ? 0.850 -5.409 -37.007 1.00 25.61 209 ASP A O 1
ATOM 1674 N N . PHE A 1 210 ? -0.000 -5.836 -34.977 1.00 27.55 210 PHE A N 1
ATOM 1675 C CA . PHE A 1 210 ? 0.163 -7.294 -35.031 1.00 27.55 210 PHE A CA 1
ATOM 1676 C C . PHE A 1 210 ? -1.189 -8.026 -35.051 1.00 27.55 210 PHE A C 1
ATOM 1678 O O . PHE A 1 210 ? -1.277 -9.185 -34.649 1.00 27.55 210 PHE A O 1
ATOM 1685 N N . ASN A 1 211 ? -2.255 -7.407 -35.570 1.00 28.89 211 ASN A N 1
ATOM 1686 C CA . ASN A 1 211 ? -3.528 -8.096 -35.820 1.00 28.89 211 ASN A CA 1
ATOM 1687 C C . ASN A 1 211 ? -3.516 -9.007 -37.063 1.00 28.89 211 ASN A C 1
ATOM 1689 O O . ASN A 1 211 ? -4.436 -9.005 -37.880 1.00 28.89 211 ASN A O 1
ATOM 1693 N N . SER A 1 212 ? -2.524 -9.891 -37.168 1.00 29.45 212 SER A N 1
ATOM 1694 C CA . SER A 1 212 ? -2.724 -11.139 -37.900 1.00 29.45 212 SER A CA 1
ATOM 1695 C C . SER A 1 212 ? -2.301 -12.316 -37.023 1.00 29.45 212 SER A C 1
ATOM 1697 O O . SER A 1 212 ? -1.131 -12.497 -36.715 1.00 29.45 212 SER A O 1
ATOM 1699 N N . GLN A 1 213 ? -3.306 -13.113 -36.642 1.00 31.47 213 GLN A N 1
ATOM 1700 C CA . GLN A 1 213 ? -3.227 -14.399 -35.933 1.00 31.47 213 GLN A CA 1
ATOM 1701 C C . GLN A 1 213 ? -3.186 -14.366 -34.393 1.00 31.47 213 GLN A C 1
ATOM 1703 O O . GLN A 1 213 ? -2.295 -14.922 -33.756 1.00 31.47 213 GLN A O 1
ATOM 1708 N N . VAL A 1 214 ? -4.252 -13.851 -33.770 1.00 25.94 214 VAL A N 1
ATOM 1709 C CA . VAL A 1 214 ? -4.609 -14.252 -32.397 1.00 25.94 214 VAL A CA 1
ATOM 1710 C C . VAL A 1 214 ? -5.308 -15.616 -32.451 1.00 25.94 214 VAL A C 1
ATOM 1712 O O . VAL A 1 214 ? -6.513 -15.708 -32.676 1.00 25.94 214 VAL A O 1
ATOM 1715 N N . VAL A 1 215 ? -4.547 -16.692 -32.246 1.00 24.27 215 VAL A N 1
ATOM 1716 C CA . VAL A 1 215 ? -5.090 -18.003 -31.861 1.00 24.27 215 VAL A CA 1
ATOM 1717 C C . VAL A 1 215 ? -4.934 -18.130 -30.349 1.00 24.27 215 VAL A C 1
ATOM 1719 O O . VAL A 1 215 ? -3.826 -18.256 -29.833 1.00 24.27 215 VAL A O 1
ATOM 1722 N N . TYR A 1 216 ? -6.055 -18.081 -29.629 1.00 28.00 216 TYR A N 1
ATOM 1723 C CA . TYR A 1 216 ? -6.096 -18.355 -28.194 1.00 28.00 216 TYR A CA 1
ATOM 1724 C C . TYR A 1 216 ? -5.542 -19.759 -27.906 1.00 28.00 216 TYR A C 1
ATOM 1726 O O . TYR A 1 216 ? -6.100 -20.753 -28.370 1.00 28.00 216 TYR A O 1
ATOM 1734 N N . GLY A 1 217 ? -4.485 -19.834 -27.092 1.00 32.75 217 GLY A N 1
ATOM 1735 C CA . GLY A 1 217 ? -4.022 -21.079 -26.469 1.00 32.75 217 GLY A CA 1
ATOM 1736 C C . GLY A 1 217 ? -2.673 -21.636 -26.928 1.00 32.75 217 GLY A C 1
ATOM 1737 O O . GLY A 1 217 ? -2.286 -22.676 -26.403 1.00 32.75 217 GLY A O 1
ATOM 1738 N N . ASN A 1 218 ? -1.943 -20.971 -27.829 1.00 33.72 218 ASN A N 1
ATOM 1739 C CA . ASN A 1 218 ? -0.623 -21.443 -28.262 1.00 33.72 218 ASN A CA 1
ATOM 1740 C C . ASN A 1 218 ? 0.528 -20.629 -27.652 1.00 33.72 218 ASN A C 1
ATOM 1742 O O . ASN A 1 218 ? 0.430 -19.422 -27.442 1.00 33.72 218 ASN A O 1
ATOM 1746 N N . ASN A 1 219 ? 1.620 -21.336 -27.365 1.00 46.03 219 ASN A N 1
ATOM 1747 C CA . ASN A 1 219 ? 2.868 -20.830 -26.804 1.00 46.03 219 ASN A CA 1
ATOM 1748 C C . ASN A 1 219 ? 3.385 -19.630 -27.641 1.00 46.03 219 ASN A C 1
ATOM 1750 O O . ASN A 1 219 ? 3.563 -19.792 -28.852 1.00 46.03 219 ASN A O 1
ATOM 1754 N N . PRO A 1 220 ? 3.666 -18.443 -27.058 1.00 44.72 220 PRO A N 1
ATOM 1755 C CA . PRO A 1 220 ? 4.083 -17.257 -27.825 1.00 44.72 220 PRO A CA 1
ATOM 1756 C C . PRO A 1 220 ? 5.415 -17.439 -28.580 1.00 44.72 220 PRO A C 1
ATOM 1758 O O . PRO A 1 220 ? 5.762 -16.627 -29.436 1.00 44.72 220 PRO A O 1
ATOM 1761 N N . PHE A 1 221 ? 6.144 -18.521 -28.290 1.00 48.88 221 PHE A N 1
ATOM 1762 C CA . PHE A 1 221 ? 7.420 -18.885 -28.904 1.00 48.88 221 PHE A CA 1
ATOM 1763 C C . PHE A 1 221 ? 7.313 -19.817 -30.130 1.00 48.88 221 PHE A C 1
ATOM 1765 O O . PHE A 1 221 ? 8.336 -20.103 -30.753 1.00 48.88 221 PHE A O 1
ATOM 1772 N N . GLU A 1 222 ? 6.118 -20.320 -30.476 1.00 42.38 222 GLU A N 1
ATOM 1773 C CA . GLU A 1 222 ? 5.949 -21.209 -31.643 1.00 42.38 222 GLU A CA 1
ATOM 1774 C C . GLU A 1 222 ? 5.619 -20.452 -32.936 1.00 42.38 222 GLU A C 1
ATOM 1776 O O . GLU A 1 222 ? 6.207 -20.763 -33.966 1.00 42.38 222 GLU A O 1
ATOM 1781 N N . ASN A 1 223 ? 4.767 -19.418 -32.880 1.00 39.62 223 ASN A N 1
ATOM 1782 C CA . ASN A 1 223 ? 4.333 -18.660 -34.068 1.00 39.62 223 ASN A CA 1
ATOM 1783 C C . ASN A 1 223 ? 4.571 -17.136 -33.974 1.00 39.62 223 ASN A C 1
ATOM 1785 O O . ASN A 1 223 ? 4.152 -16.393 -34.858 1.00 39.62 223 ASN A O 1
ATOM 1789 N N . GLY A 1 224 ? 5.229 -16.653 -32.915 1.00 40.56 224 GLY A N 1
ATOM 1790 C CA . GLY A 1 224 ? 5.566 -15.237 -32.739 1.00 40.56 224 GLY A CA 1
ATOM 1791 C C . GLY A 1 224 ? 6.941 -14.853 -33.302 1.00 40.56 224 GLY A C 1
ATOM 1792 O O . GLY A 1 224 ? 7.759 -15.698 -33.654 1.00 40.56 224 GLY A O 1
ATOM 1793 N N . SER A 1 225 ? 7.237 -13.549 -33.303 1.00 40.91 225 SER A N 1
ATOM 1794 C CA . SER A 1 225 ? 8.514 -12.941 -33.735 1.00 40.91 225 SER A CA 1
ATOM 1795 C C . SER A 1 225 ? 9.786 -13.474 -33.024 1.00 40.91 225 SER A C 1
ATOM 1797 O O . SER A 1 225 ? 10.896 -13.107 -33.410 1.00 40.91 225 SER A O 1
ATOM 1799 N N . LEU A 1 226 ? 9.654 -14.329 -32.004 1.00 46.12 226 LEU A N 1
ATOM 1800 C CA . LEU A 1 226 ? 10.742 -14.994 -31.281 1.00 46.12 226 LEU A CA 1
ATOM 1801 C C . LEU A 1 226 ? 10.714 -16.490 -31.610 1.00 46.12 226 LEU A C 1
ATOM 1803 O O . LEU A 1 226 ? 10.260 -17.301 -30.808 1.00 46.12 226 LEU A O 1
ATOM 1807 N N . GLN A 1 227 ? 11.175 -16.856 -32.807 1.00 51.44 227 GLN A N 1
ATOM 1808 C CA . GLN A 1 227 ? 11.240 -18.261 -33.208 1.00 51.44 227 GLN A CA 1
ATOM 1809 C C . GLN A 1 227 ? 12.257 -19.024 -32.344 1.00 51.44 227 GLN A C 1
ATOM 1811 O O . GLN A 1 227 ? 13.405 -18.595 -32.200 1.00 51.44 227 GLN A O 1
ATOM 1816 N N . LYS A 1 228 ? 11.856 -20.193 -31.823 1.00 47.59 228 LYS A N 1
ATOM 1817 C CA . LYS A 1 228 ? 12.712 -21.148 -31.085 1.00 47.59 228 LYS A CA 1
ATOM 1818 C C . LYS A 1 228 ? 14.036 -21.451 -31.802 1.00 47.59 228 LYS A C 1
ATOM 1820 O O . LYS A 1 228 ? 15.056 -21.652 -31.153 1.00 47.59 228 LYS A O 1
ATOM 1825 N N . THR A 1 229 ? 14.021 -21.458 -33.133 1.00 45.75 229 THR A N 1
ATOM 1826 C CA . THR A 1 229 ? 15.182 -21.706 -34.003 1.00 45.75 229 THR A CA 1
ATOM 1827 C C . THR A 1 229 ? 16.218 -20.579 -33.991 1.00 45.75 229 THR A C 1
ATOM 1829 O O . THR A 1 229 ? 17.372 -20.823 -34.324 1.00 45.75 229 THR A O 1
ATOM 1832 N N . ALA A 1 230 ? 15.842 -19.362 -33.586 1.00 45.25 230 ALA A N 1
ATOM 1833 C CA . ALA A 1 230 ? 16.714 -18.186 -33.571 1.00 45.25 230 ALA A CA 1
ATOM 1834 C C . ALA A 1 230 ? 17.358 -17.908 -32.196 1.00 45.25 230 ALA A C 1
ATOM 1836 O O . ALA A 1 230 ? 18.037 -16.892 -32.026 1.00 45.25 230 ALA A O 1
ATOM 1837 N N . MET A 1 231 ? 17.113 -18.760 -31.194 1.00 46.62 231 MET A N 1
ATOM 1838 C CA . MET A 1 231 ? 17.608 -18.606 -29.823 1.00 46.62 231 MET A CA 1
ATOM 1839 C C . MET A 1 231 ? 18.549 -19.742 -29.433 1.00 46.62 231 MET A C 1
ATOM 1841 O O . MET A 1 231 ? 18.344 -20.895 -29.803 1.00 46.62 231 MET A O 1
ATOM 1845 N N . HIS A 1 232 ? 19.553 -19.428 -28.613 1.00 47.12 232 HIS A N 1
ATOM 1846 C CA . HIS A 1 232 ? 20.382 -20.454 -27.990 1.00 47.12 232 HIS A CA 1
ATOM 1847 C C . HIS A 1 232 ? 19.517 -21.333 -27.055 1.00 47.12 232 HIS A C 1
ATOM 1849 O O . HIS A 1 232 ? 18.751 -20.772 -26.264 1.00 47.12 232 HIS A O 1
ATOM 1855 N N . PRO A 1 233 ? 19.644 -22.676 -27.070 1.00 47.12 233 PRO A N 1
ATOM 1856 C CA . PRO A 1 233 ? 18.779 -23.582 -26.303 1.00 47.12 233 PRO A CA 1
ATOM 1857 C C . PRO A 1 233 ? 18.677 -23.253 -24.808 1.00 47.12 233 PRO A C 1
ATOM 1859 O O . PRO A 1 233 ? 17.578 -23.204 -24.268 1.00 47.12 233 PRO A O 1
ATOM 1862 N N . ALA A 1 234 ? 19.795 -22.912 -24.159 1.00 42.31 234 ALA A N 1
ATOM 1863 C CA . ALA A 1 234 ? 19.807 -22.527 -22.742 1.00 42.31 234 ALA A CA 1
ATOM 1864 C C . ALA A 1 234 ? 19.068 -21.202 -22.452 1.00 42.31 234 ALA A C 1
ATOM 1866 O O . ALA A 1 234 ? 18.528 -21.008 -21.366 1.00 42.31 234 ALA A O 1
ATOM 1867 N N . VAL A 1 235 ? 19.025 -20.281 -23.422 1.00 47.69 235 VAL A N 1
ATOM 1868 C CA . VAL A 1 235 ? 18.280 -19.016 -23.311 1.00 47.69 235 VAL A CA 1
ATOM 1869 C C . VAL A 1 235 ? 16.791 -19.280 -23.490 1.00 47.69 235 VAL A C 1
ATOM 1871 O O . VAL A 1 235 ? 15.989 -18.775 -22.709 1.00 47.69 235 VAL A O 1
ATOM 1874 N N . TYR A 1 236 ? 16.428 -20.117 -24.466 1.00 55.47 236 TYR A N 1
ATOM 1875 C CA . TYR A 1 236 ? 15.052 -20.560 -24.664 1.00 55.47 236 TYR A CA 1
ATOM 1876 C C . TYR A 1 236 ? 14.523 -21.298 -23.432 1.00 55.47 236 TYR A C 1
ATOM 1878 O O . TYR A 1 236 ? 13.449 -20.963 -22.950 1.00 55.47 236 TYR A O 1
ATOM 1886 N N . GLU A 1 237 ? 15.282 -22.243 -22.872 1.00 57.94 237 GLU A N 1
ATOM 1887 C CA . GLU A 1 237 ? 14.894 -22.938 -21.642 1.00 57.94 237 GLU A CA 1
ATOM 1888 C C . GLU A 1 237 ? 14.741 -21.972 -20.470 1.00 57.94 237 GLU A C 1
ATOM 1890 O O . GLU A 1 237 ? 13.749 -22.056 -19.754 1.00 57.94 237 GLU A O 1
ATOM 1895 N N . LYS A 1 238 ? 15.654 -21.009 -20.297 1.00 57.97 238 LYS A N 1
ATOM 1896 C CA . LYS A 1 238 ? 15.557 -20.023 -19.214 1.00 57.97 238 LYS A CA 1
ATOM 1897 C C . LYS A 1 238 ? 14.360 -19.086 -19.391 1.00 57.97 238 LYS A C 1
ATOM 1899 O O . LYS A 1 238 ? 13.676 -18.805 -18.417 1.00 57.97 238 LYS A O 1
ATOM 1904 N N . LEU A 1 239 ? 14.061 -18.635 -20.609 1.00 56.53 239 LEU A N 1
ATOM 1905 C CA . LEU A 1 239 ? 12.872 -17.825 -20.905 1.00 56.53 239 LEU A CA 1
ATOM 1906 C C . LEU A 1 239 ? 11.581 -18.614 -20.750 1.00 56.53 239 LEU A C 1
ATOM 1908 O O . LEU A 1 239 ? 10.612 -18.093 -20.209 1.00 56.53 239 LEU A O 1
ATOM 1912 N N . TYR A 1 240 ? 11.577 -19.861 -21.210 1.00 65.12 240 TYR A N 1
ATOM 1913 C CA . TYR A 1 240 ? 10.441 -20.752 -21.080 1.00 65.12 240 TYR A CA 1
ATOM 1914 C C . TYR A 1 240 ? 10.178 -21.059 -19.606 1.00 65.12 240 TYR A C 1
ATOM 1916 O O . TYR A 1 240 ? 9.043 -20.944 -19.171 1.00 65.12 240 TYR A O 1
ATOM 1924 N N . GLN A 1 241 ? 11.214 -21.330 -18.808 1.00 66.75 241 GLN A N 1
ATOM 1925 C CA . GLN A 1 241 ? 11.093 -21.457 -17.354 1.00 66.75 241 GLN A CA 1
ATOM 1926 C C . GLN A 1 241 ? 10.592 -20.160 -16.713 1.00 66.75 241 GLN A C 1
ATOM 1928 O O . GLN A 1 241 ? 9.620 -20.195 -15.973 1.00 66.75 241 GLN A O 1
ATOM 1933 N N . LEU A 1 242 ? 11.157 -18.996 -17.056 1.00 56.34 242 LEU A N 1
ATOM 1934 C CA . LEU A 1 242 ? 10.706 -17.709 -16.511 1.00 56.34 242 LEU A CA 1
ATOM 1935 C C . LEU A 1 242 ? 9.248 -17.384 -16.866 1.00 56.34 242 LEU A C 1
ATOM 1937 O O . LEU A 1 242 ? 8.553 -16.794 -16.039 1.00 56.34 242 LEU A O 1
ATOM 1941 N N . TYR A 1 243 ? 8.808 -17.757 -18.070 1.00 59.66 243 TYR A N 1
ATOM 1942 C CA . TYR A 1 243 ? 7.433 -17.619 -18.546 1.00 59.66 243 TYR A CA 1
ATOM 1943 C C . TYR A 1 243 ? 6.493 -18.608 -17.849 1.00 59.66 243 TYR A C 1
ATOM 1945 O O . TYR A 1 243 ? 5.422 -18.217 -17.395 1.00 59.66 243 TYR A O 1
ATOM 1953 N N . ILE A 1 244 ? 6.890 -19.877 -17.714 1.00 65.31 244 ILE A N 1
ATOM 1954 C CA . ILE A 1 244 ? 6.114 -20.893 -16.996 1.00 65.31 244 ILE A CA 1
ATOM 1955 C C . ILE A 1 244 ? 5.986 -20.520 -15.519 1.00 65.31 244 ILE A C 1
ATOM 1957 O O . ILE A 1 244 ? 4.878 -20.534 -14.997 1.00 65.31 244 ILE A O 1
ATOM 1961 N N . ASP A 1 245 ? 7.062 -20.100 -14.863 1.00 59.97 245 ASP A N 1
ATOM 1962 C CA . ASP A 1 245 ? 7.044 -19.599 -13.487 1.00 59.97 245 ASP A CA 1
ATOM 1963 C C . ASP A 1 245 ? 6.077 -18.418 -13.306 1.00 59.97 245 ASP A C 1
ATOM 1965 O O . ASP A 1 245 ? 5.405 -18.316 -12.282 1.00 59.97 245 ASP A O 1
ATOM 1969 N N . ASP A 1 246 ? 5.985 -17.531 -14.301 1.00 50.72 246 ASP A N 1
ATOM 1970 C CA . ASP A 1 246 ? 5.067 -16.388 -14.302 1.00 50.72 246 ASP A CA 1
ATOM 1971 C C . ASP A 1 246 ? 3.588 -16.797 -14.506 1.00 50.72 246 ASP A C 1
ATOM 1973 O O . ASP A 1 246 ? 2.670 -16.082 -14.094 1.00 50.72 246 ASP A O 1
ATOM 1977 N N . GLN A 1 247 ? 3.342 -17.974 -15.092 1.00 53.50 247 GLN A N 1
ATOM 1978 C CA . GLN A 1 247 ? 2.016 -18.603 -15.196 1.00 53.50 247 GLN A CA 1
ATOM 1979 C C . GLN A 1 247 ? 1.690 -19.524 -14.004 1.00 53.50 247 GLN A C 1
ATOM 1981 O O . GLN A 1 247 ? 0.523 -19.782 -13.704 1.00 53.50 247 GLN A O 1
ATOM 1986 N N . VAL A 1 248 ? 2.705 -20.042 -13.308 1.00 47.94 248 VAL A N 1
ATOM 1987 C CA . VAL A 1 248 ? 2.547 -20.911 -12.131 1.00 47.94 248 VAL A CA 1
ATOM 1988 C C . VAL A 1 248 ? 2.375 -20.086 -10.853 1.00 47.94 248 VAL A C 1
ATOM 1990 O O . VAL A 1 248 ? 1.575 -20.458 -9.994 1.00 47.94 248 VAL A O 1
ATOM 1993 N N . SER A 1 249 ? 3.020 -18.919 -10.744 1.00 45.12 249 SER A N 1
ATOM 1994 C CA . SER A 1 249 ? 2.847 -17.977 -9.622 1.00 45.12 249 SER A CA 1
ATOM 1995 C C . SER A 1 249 ? 1.402 -17.472 -9.460 1.00 45.12 249 SER A C 1
ATOM 1997 O O . SER A 1 249 ? 0.995 -17.099 -8.358 1.00 45.12 249 SER A O 1
ATOM 1999 N N . SER A 1 250 ? 0.589 -17.532 -10.522 1.00 38.72 250 SER A N 1
ATOM 2000 C CA . SER A 1 250 ? -0.845 -17.219 -10.511 1.00 38.72 250 SER A CA 1
ATOM 2001 C C . SER A 1 250 ? -1.757 -18.419 -10.189 1.00 38.72 250 SER A C 1
ATOM 2003 O O . SER A 1 250 ? -2.948 -18.220 -9.957 1.00 38.72 250 SER A O 1
ATOM 2005 N N . THR A 1 251 ? -1.243 -19.658 -10.121 1.00 35.88 251 THR A N 1
ATOM 2006 C CA . THR A 1 251 ? -2.062 -20.888 -9.997 1.00 35.88 251 THR A CA 1
ATOM 2007 C C . THR A 1 251 ? -1.847 -21.726 -8.728 1.00 35.88 251 THR A C 1
ATOM 2009 O O . THR A 1 251 ? -2.476 -22.778 -8.586 1.00 35.88 251 THR A O 1
ATOM 2012 N N . VAL A 1 252 ? -1.058 -21.268 -7.748 1.00 32.53 252 VAL A N 1
ATOM 2013 C CA . VAL A 1 252 ? -0.669 -22.093 -6.576 1.00 32.53 252 VAL A CA 1
ATOM 2014 C C . VAL A 1 252 ? -1.830 -22.498 -5.637 1.00 32.53 252 VAL A C 1
ATOM 2016 O O . VAL A 1 252 ? -1.654 -23.393 -4.820 1.00 32.53 252 VAL A O 1
ATOM 2019 N N . ASN A 1 253 ? -3.060 -21.995 -5.801 1.00 36.44 253 ASN A N 1
ATOM 2020 C CA . ASN A 1 253 ? -4.209 -22.406 -4.972 1.00 36.44 253 ASN A CA 1
ATOM 2021 C C . ASN A 1 253 ? -5.320 -23.178 -5.713 1.00 36.44 253 ASN A C 1
ATOM 2023 O O . ASN A 1 253 ? -6.501 -22.971 -5.443 1.00 36.44 253 ASN A O 1
ATOM 2027 N N . SER A 1 254 ? -4.993 -24.122 -6.604 1.00 32.12 254 SER A N 1
ATOM 2028 C CA . SER A 1 254 ? -5.985 -25.151 -6.980 1.00 32.12 254 SER A CA 1
ATOM 2029 C C . SER A 1 254 ? -5.391 -26.560 -7.034 1.00 32.12 254 SER A C 1
ATOM 2031 O O . SER A 1 254 ? -4.732 -26.974 -7.986 1.00 32.12 254 SER A O 1
ATOM 2033 N N . GLY A 1 255 ? -5.626 -27.323 -5.968 1.00 27.75 255 GLY A N 1
ATOM 2034 C CA . GLY A 1 255 ? -5.313 -28.743 -5.918 1.00 27.75 255 GLY A CA 1
ATOM 2035 C C . GLY A 1 255 ? -6.264 -29.584 -6.781 1.00 27.75 255 GLY A C 1
ATOM 2036 O O . GLY A 1 255 ? -7.476 -29.397 -6.752 1.00 27.75 255 GLY A O 1
ATOM 2037 N N . LYS A 1 256 ? -5.670 -30.567 -7.475 1.00 29.59 256 LYS A N 1
ATOM 2038 C CA . LYS A 1 256 ? -6.250 -31.793 -8.071 1.00 29.59 256 LYS A CA 1
ATOM 2039 C C . LYS A 1 256 ? -7.306 -31.619 -9.182 1.00 29.59 256 LYS A C 1
ATOM 2041 O O . LYS A 1 256 ? -8.511 -31.662 -8.957 1.00 29.59 256 LYS A O 1
ATOM 2046 N N . LYS A 1 257 ? -6.836 -31.611 -10.439 1.00 29.84 257 LYS A N 1
ATOM 2047 C CA . LYS A 1 257 ? -7.666 -31.851 -11.636 1.00 29.84 257 LYS A CA 1
ATOM 2048 C C . LYS A 1 257 ? -8.067 -33.330 -11.733 1.00 29.84 257 LYS A C 1
ATOM 2050 O O . LYS A 1 257 ? -7.246 -34.168 -12.094 1.00 29.84 257 LYS A O 1
ATOM 2055 N N . SER A 1 258 ? -9.343 -33.636 -11.499 1.00 28.22 258 SER A N 1
ATOM 2056 C CA . SER A 1 258 ? -9.981 -34.823 -12.086 1.00 28.22 258 SER A CA 1
ATOM 2057 C C . SER A 1 258 ? -10.555 -34.440 -13.456 1.00 28.22 258 SER A C 1
ATOM 2059 O O . SER A 1 258 ? -11.204 -33.402 -13.598 1.00 28.22 258 SER A O 1
ATOM 2061 N N . LYS A 1 259 ? -10.277 -35.259 -14.475 1.00 36.75 259 LYS A N 1
ATOM 2062 C CA . LYS A 1 259 ? -10.765 -35.103 -15.852 1.00 36.75 259 LYS A CA 1
ATOM 2063 C C . LYS A 1 259 ? -12.300 -35.105 -15.883 1.00 36.75 259 LYS A C 1
ATOM 2065 O O . LYS A 1 259 ? -12.901 -36.107 -15.505 1.00 36.75 259 LYS A O 1
ATOM 2070 N N . LYS A 1 260 ? -12.935 -34.058 -16.427 1.00 28.64 260 LYS A N 1
ATOM 2071 C CA . LYS A 1 260 ? -14.286 -34.173 -17.005 1.00 28.64 260 LYS A CA 1
ATOM 2072 C C . LYS A 1 260 ? -14.579 -33.117 -18.074 1.00 28.64 260 LYS A C 1
ATOM 2074 O O . LYS A 1 260 ? -13.972 -32.054 -18.114 1.00 28.64 260 LYS A O 1
ATOM 2079 N N . ASN A 1 261 ? -15.469 -33.524 -18.973 1.00 28.45 261 ASN A N 1
ATOM 2080 C CA . ASN A 1 261 ? -15.662 -33.062 -20.343 1.00 28.45 261 ASN A CA 1
ATOM 2081 C C . ASN A 1 261 ? -16.070 -31.595 -20.518 1.00 28.45 261 ASN A C 1
ATOM 2083 O O . ASN A 1 261 ? -16.784 -31.014 -19.705 1.00 28.45 261 ASN A O 1
ATOM 2087 N N . LYS A 1 262 ? -15.668 -31.061 -21.678 1.00 38.81 262 LYS A N 1
ATOM 2088 C CA . LYS A 1 262 ? -16.121 -29.799 -22.265 1.00 38.81 262 LYS A CA 1
ATOM 2089 C C . LYS A 1 262 ? -17.648 -29.786 -22.373 1.00 38.81 262 LYS A C 1
ATOM 2091 O O . LYS A 1 262 ? -18.200 -30.537 -23.164 1.00 38.81 262 LYS A O 1
ATOM 2096 N N . ASN A 1 263 ? -18.294 -28.881 -21.644 1.00 29.27 263 ASN A N 1
ATOM 2097 C CA . ASN A 1 263 ? -19.575 -28.303 -22.032 1.00 29.27 263 ASN A CA 1
ATOM 2098 C C . ASN A 1 263 ? -19.584 -26.824 -21.640 1.00 29.27 263 ASN A C 1
ATOM 2100 O O . ASN A 1 263 ? -19.313 -26.470 -20.493 1.00 29.27 263 ASN A O 1
ATOM 2104 N N . LYS A 1 264 ? -19.864 -25.970 -22.630 1.00 42.12 264 LYS A N 1
ATOM 2105 C CA . LYS A 1 264 ? -20.078 -24.528 -22.482 1.00 42.12 264 LYS A CA 1
ATOM 2106 C C . LYS A 1 264 ? -21.192 -24.299 -21.456 1.00 42.12 264 LYS A C 1
ATOM 2108 O O . LYS A 1 264 ? -22.349 -24.604 -21.727 1.00 42.12 264 LYS A O 1
ATOM 2113 N N . ARG A 1 265 ? -20.849 -23.751 -20.291 1.00 30.05 265 ARG A N 1
ATOM 2114 C CA . ARG A 1 265 ? -21.804 -23.180 -19.337 1.00 30.05 265 ARG A CA 1
ATOM 2115 C C . ARG A 1 265 ? -21.301 -21.803 -18.934 1.00 30.05 265 ARG A C 1
ATOM 2117 O O . ARG A 1 265 ? -20.122 -21.647 -18.624 1.00 30.05 265 ARG A O 1
ATOM 2124 N N . ALA A 1 266 ? -22.201 -20.828 -19.015 1.00 33.28 266 ALA A N 1
ATOM 2125 C CA . ALA A 1 266 ? -21.999 -19.459 -18.574 1.00 33.28 266 ALA A CA 1
ATOM 2126 C C . ALA A 1 266 ? -21.324 -19.444 -17.195 1.00 33.28 266 ALA A C 1
ATOM 2128 O O . ALA A 1 266 ? -21.742 -20.177 -16.296 1.00 33.28 266 ALA A O 1
ATOM 2129 N N . ARG A 1 267 ? -20.258 -18.646 -17.056 1.00 35.56 267 ARG A N 1
ATOM 2130 C CA . ARG A 1 267 ? -19.557 -18.408 -15.790 1.00 35.56 267 ARG A CA 1
ATOM 2131 C C . ARG A 1 267 ? -20.520 -17.701 -14.832 1.00 35.56 267 ARG A C 1
ATOM 2133 O O . ARG A 1 267 ? -20.549 -16.481 -14.756 1.00 35.56 267 ARG A O 1
ATOM 2140 N N . THR A 1 268 ? -21.321 -18.471 -14.107 1.00 32.53 268 THR A N 1
ATOM 2141 C CA . THR A 1 268 ? -21.916 -18.027 -12.849 1.00 32.53 268 THR A CA 1
ATOM 2142 C C . THR A 1 268 ? -20.767 -17.722 -11.893 1.00 32.53 268 THR A C 1
ATOM 2144 O O . THR A 1 268 ? -20.045 -18.626 -11.467 1.00 32.53 268 THR A O 1
ATOM 2147 N N . ALA A 1 269 ? -20.556 -16.434 -11.626 1.00 38.72 269 ALA A N 1
ATOM 2148 C CA . ALA A 1 269 ? -19.643 -15.920 -10.619 1.00 38.72 269 ALA A CA 1
ATOM 2149 C C . ALA A 1 269 ? -20.136 -16.353 -9.230 1.00 38.72 269 ALA A C 1
ATOM 2151 O O . ALA A 1 269 ? -20.930 -15.673 -8.591 1.00 38.72 269 ALA A O 1
ATOM 2152 N N . SER A 1 270 ? -19.732 -17.540 -8.790 1.00 41.94 270 SER A N 1
ATOM 2153 C CA . SER A 1 270 ? -20.079 -18.045 -7.463 1.00 41.94 270 SER A CA 1
ATOM 2154 C C . SER A 1 270 ? -18.997 -18.987 -6.945 1.00 41.94 270 SER A C 1
ATOM 2156 O O . SER A 1 270 ? -19.189 -20.196 -6.870 1.00 41.94 270 SER A O 1
ATOM 2158 N N . LEU A 1 271 ? -17.850 -18.410 -6.601 1.00 40.62 271 LEU A N 1
ATOM 2159 C CA . LEU A 1 271 ? -16.920 -18.898 -5.586 1.00 40.62 271 LEU A CA 1
ATOM 2160 C C . LEU A 1 271 ? -16.358 -17.631 -4.940 1.00 40.62 271 LEU A C 1
ATOM 2162 O O . LEU A 1 271 ? -15.900 -16.742 -5.651 1.00 40.62 271 LEU A O 1
ATOM 2166 N N . SER A 1 272 ? -16.456 -17.512 -3.618 1.00 50.59 272 SER A N 1
ATOM 2167 C CA . SER A 1 272 ? -15.894 -16.408 -2.837 1.00 50.59 272 SER A CA 1
ATOM 2168 C C . SER A 1 272 ? -14.372 -16.373 -3.021 1.00 50.59 272 SER A C 1
ATOM 2170 O O . SER A 1 272 ? -13.635 -17.032 -2.286 1.00 50.59 272 SER A O 1
ATOM 2172 N N . GLN A 1 273 ? -13.901 -15.685 -4.059 1.00 69.75 273 GLN A N 1
ATOM 2173 C CA . GLN A 1 273 ? -12.481 -15.549 -4.346 1.00 69.75 273 GLN A CA 1
ATOM 2174 C C . GLN A 1 273 ? -11.839 -14.695 -3.250 1.00 69.75 273 GLN A C 1
ATOM 2176 O O . GLN A 1 273 ? -12.364 -13.646 -2.875 1.00 69.75 273 GLN A O 1
ATOM 2181 N N . SER A 1 274 ? -10.706 -15.147 -2.711 1.00 82.75 274 SER A N 1
ATOM 2182 C CA . SER A 1 274 ? -9.934 -14.334 -1.771 1.00 82.75 274 SER A CA 1
ATOM 2183 C C . SER A 1 274 ? -9.408 -13.074 -2.473 1.00 82.75 274 SER A C 1
ATOM 2185 O O . SER A 1 274 ? -9.153 -13.115 -3.680 1.00 82.75 274 SER A O 1
ATOM 2187 N N . PRO A 1 275 ? -9.168 -11.962 -1.756 1.00 82.81 275 PRO A N 1
ATOM 2188 C CA . PRO A 1 275 ? -8.604 -10.768 -2.381 1.00 82.81 275 PRO A CA 1
ATOM 2189 C C . PRO A 1 275 ? -7.282 -11.018 -3.112 1.00 82.81 275 PRO A C 1
ATOM 2191 O O . PRO A 1 275 ? -7.088 -10.519 -4.216 1.00 82.81 275 PRO A O 1
ATOM 2194 N N . SER A 1 276 ? -6.416 -11.880 -2.566 1.00 83.69 276 SER A N 1
ATOM 2195 C CA . SER A 1 276 ? -5.177 -12.308 -3.232 1.00 83.69 276 SER A CA 1
ATOM 2196 C C . SER A 1 276 ? -5.436 -12.973 -4.589 1.00 83.69 276 SER A C 1
ATOM 2198 O O . SER A 1 276 ? -4.668 -12.759 -5.525 1.00 83.69 276 SER A O 1
ATOM 2200 N N . SER A 1 277 ? -6.504 -13.776 -4.697 1.00 82.88 277 SER A N 1
ATOM 2201 C CA . SER A 1 277 ? -6.925 -14.417 -5.949 1.00 82.88 277 SER A CA 1
ATOM 2202 C C . SER A 1 277 ? -7.428 -13.391 -6.955 1.00 82.88 277 SER A C 1
ATOM 2204 O O . SER A 1 277 ? -7.092 -13.490 -8.129 1.00 82.88 277 SER A O 1
ATOM 2206 N N . MET A 1 278 ? -8.206 -12.404 -6.507 1.00 83.94 278 MET A N 1
ATOM 2207 C CA . MET A 1 278 ? -8.728 -11.367 -7.397 1.00 83.94 278 MET A CA 1
ATOM 2208 C C . MET A 1 278 ? -7.598 -10.487 -7.951 1.00 83.94 278 MET A C 1
ATOM 2210 O O . MET A 1 278 ? -7.531 -10.254 -9.153 1.00 83.94 278 MET A O 1
ATOM 2214 N N . PHE A 1 279 ? -6.640 -10.077 -7.111 1.00 85.00 279 PHE A N 1
ATOM 2215 C CA . PHE A 1 279 ? -5.447 -9.366 -7.584 1.00 85.00 279 PHE A CA 1
ATOM 2216 C C . PHE A 1 279 ? -4.592 -10.224 -8.529 1.00 85.00 279 PHE A C 1
ATOM 2218 O O . PHE A 1 279 ? -4.067 -9.714 -9.516 1.00 85.00 279 PHE A O 1
ATOM 2225 N N . ALA A 1 280 ? -4.463 -11.531 -8.268 1.00 84.94 280 ALA A N 1
ATOM 2226 C CA . ALA A 1 280 ? -3.761 -12.444 -9.173 1.00 84.94 280 ALA A CA 1
ATOM 2227 C C . ALA A 1 280 ? -4.444 -12.540 -10.546 1.00 84.94 280 ALA A C 1
ATOM 2229 O O . ALA A 1 280 ? -3.756 -12.593 -11.565 1.00 84.94 280 ALA A O 1
ATOM 2230 N N . GLU A 1 281 ? -5.781 -12.538 -10.581 1.00 83.50 281 GLU A N 1
ATOM 2231 C CA . GLU A 1 281 ? -6.561 -12.554 -11.820 1.00 83.50 281 GLU A CA 1
ATOM 2232 C C . GLU A 1 281 ? -6.283 -11.298 -12.661 1.00 83.50 281 GLU A C 1
ATOM 2234 O O . GLU A 1 281 ? -5.951 -11.430 -13.843 1.00 83.50 281 GLU A O 1
ATOM 2239 N N . ILE A 1 282 ? -6.274 -10.110 -12.040 1.00 81.56 282 ILE A N 1
ATOM 2240 C CA . ILE A 1 282 ? -5.908 -8.842 -12.701 1.00 81.56 282 ILE A CA 1
ATOM 2241 C C . ILE A 1 282 ? -4.515 -8.949 -13.342 1.00 81.56 282 ILE A C 1
ATOM 2243 O O . ILE A 1 282 ? -4.362 -8.687 -14.535 1.00 81.56 282 ILE A O 1
ATOM 2247 N N . VAL A 1 283 ? -3.509 -9.418 -12.598 1.00 83.31 283 VAL A N 1
ATOM 2248 C CA . VAL A 1 283 ? -2.135 -9.577 -13.114 1.00 83.31 283 VAL A CA 1
ATOM 2249 C C . VAL A 1 283 ? -2.041 -10.624 -14.226 1.00 83.31 283 VAL A C 1
ATOM 2251 O O . VAL A 1 283 ? -1.307 -10.436 -15.195 1.00 83.31 283 VAL A O 1
ATOM 2254 N N . SER A 1 284 ? -2.789 -11.725 -14.124 1.00 77.69 284 SER A N 1
ATOM 2255 C CA . SER A 1 284 ? -2.782 -12.794 -15.132 1.00 77.69 284 SER A CA 1
ATOM 2256 C C . SER A 1 284 ? -3.347 -12.356 -16.486 1.00 77.69 284 SER A C 1
ATOM 2258 O O . SER A 1 284 ? -2.952 -12.897 -17.515 1.00 77.69 284 SER A O 1
ATOM 2260 N N . SER A 1 285 ? -4.229 -11.352 -16.485 1.00 68.06 285 SER A N 1
ATOM 2261 C CA . SER A 1 285 ? -4.782 -10.741 -17.698 1.00 68.06 285 SER A CA 1
ATOM 2262 C C . SER A 1 285 ? -3.829 -9.744 -18.373 1.00 68.06 285 SER A C 1
ATOM 2264 O O . SER A 1 285 ? -4.141 -9.207 -19.436 1.00 68.06 285 SER A O 1
ATOM 2266 N N . GLY A 1 286 ? -2.661 -9.507 -17.764 1.00 65.88 286 GLY A N 1
ATOM 2267 C CA . GLY A 1 286 ? -1.656 -8.571 -18.239 1.00 65.88 286 GLY A CA 1
ATOM 2268 C C . GLY A 1 286 ? -1.057 -8.974 -19.594 1.00 65.88 286 GLY A C 1
ATOM 2269 O O . GLY A 1 286 ? -0.682 -10.132 -19.787 1.00 65.88 286 GLY A O 1
ATOM 2270 N N . PRO A 1 287 ? -0.928 -8.031 -20.537 1.00 68.31 287 PRO A N 1
ATOM 2271 C CA . PRO A 1 287 ? -0.365 -8.300 -21.851 1.00 68.31 287 PRO A CA 1
ATOM 2272 C C . PRO A 1 287 ? 1.172 -8.319 -21.832 1.00 68.31 287 PRO A C 1
ATOM 2274 O O . PRO A 1 287 ? 1.809 -7.538 -21.119 1.00 68.31 287 PRO A O 1
ATOM 2277 N N . LEU A 1 288 ? 1.755 -9.162 -22.691 1.00 76.00 288 LEU A N 1
ATOM 2278 C CA . LEU A 1 288 ? 3.167 -9.095 -23.075 1.00 76.00 288 LEU A CA 1
ATOM 2279 C C . LEU A 1 288 ? 3.400 -7.805 -23.866 1.00 76.00 288 LEU A C 1
ATOM 2281 O O . LEU A 1 288 ? 2.744 -7.580 -24.883 1.00 76.00 288 LEU A O 1
ATOM 2285 N N . ALA A 1 289 ? 4.364 -6.996 -23.440 1.00 81.31 289 ALA A N 1
ATOM 2286 C CA . ALA A 1 289 ? 4.753 -5.782 -24.144 1.00 81.31 289 ALA A CA 1
ATOM 2287 C C . ALA A 1 289 ? 6.166 -5.926 -24.713 1.00 81.31 289 ALA A C 1
ATOM 2289 O O . ALA A 1 289 ? 7.052 -6.510 -24.084 1.00 81.31 289 ALA A O 1
ATOM 2290 N N . SER A 1 290 ? 6.392 -5.401 -25.915 1.00 85.56 290 SER A N 1
ATOM 2291 C CA . SER A 1 290 ? 7.722 -5.373 -26.510 1.00 85.56 290 SER A CA 1
ATOM 2292 C C . SER A 1 290 ? 7.968 -4.064 -27.235 1.00 85.56 290 SER A C 1
ATOM 2294 O O . SER A 1 290 ? 7.135 -3.619 -28.017 1.00 85.56 290 SER A O 1
ATOM 2296 N N . PHE A 1 291 ? 9.129 -3.474 -26.975 1.00 88.81 291 PHE A N 1
ATOM 2297 C CA . PHE A 1 291 ? 9.498 -2.144 -27.431 1.00 88.81 291 PHE A CA 1
ATOM 2298 C C . PHE A 1 291 ? 10.842 -2.203 -28.145 1.00 88.81 291 PHE A C 1
ATOM 2300 O O . PHE A 1 291 ? 11.772 -2.868 -27.686 1.00 88.81 291 PHE A O 1
ATOM 2307 N N . MET A 1 292 ? 10.946 -1.506 -29.270 1.00 89.00 292 MET A N 1
ATOM 2308 C CA . MET A 1 292 ? 12.200 -1.330 -29.991 1.00 89.00 292 MET A CA 1
ATOM 2309 C C . MET A 1 292 ? 12.843 -0.020 -29.534 1.00 89.00 292 MET A C 1
ATOM 2311 O O . MET A 1 292 ? 12.296 1.051 -29.785 1.00 89.00 292 MET A O 1
ATOM 2315 N N . ILE A 1 293 ? 13.984 -0.093 -28.850 1.00 89.94 293 ILE A N 1
ATOM 2316 C CA . ILE A 1 293 ? 14.655 1.088 -28.303 1.00 89.94 293 ILE A CA 1
ATOM 2317 C C . ILE A 1 293 ? 15.686 1.574 -29.304 1.00 89.94 293 ILE A C 1
ATOM 2319 O O . ILE A 1 293 ? 16.649 0.874 -29.619 1.00 89.94 293 ILE A O 1
ATOM 2323 N N . SER A 1 294 ? 15.487 2.793 -29.791 1.00 87.12 294 SER A N 1
ATOM 2324 C CA . SER A 1 294 ? 16.367 3.417 -30.771 1.00 87.12 294 SER A CA 1
ATOM 2325 C C . SER A 1 294 ? 16.822 4.787 -30.297 1.00 87.12 294 SER A C 1
ATOM 2327 O O . SER A 1 294 ? 16.080 5.528 -29.660 1.00 87.12 294 SER A O 1
ATOM 2329 N N . ALA A 1 295 ? 18.056 5.112 -30.643 1.00 84.00 295 ALA A N 1
ATOM 2330 C CA . ALA A 1 295 ? 18.662 6.419 -30.512 1.00 84.00 295 ALA A CA 1
ATOM 2331 C C . ALA A 1 295 ? 18.745 7.084 -31.898 1.00 84.00 295 ALA A C 1
ATOM 2333 O O . ALA A 1 295 ? 18.671 6.384 -32.913 1.00 84.00 295 ALA A O 1
ATOM 2334 N N . PRO A 1 296 ? 18.982 8.406 -31.989 1.00 80.06 296 PRO A N 1
ATOM 2335 C CA . PRO A 1 296 ? 19.178 9.078 -33.279 1.00 80.06 296 PRO A CA 1
ATOM 2336 C C . PRO A 1 296 ? 20.295 8.461 -34.139 1.00 80.06 296 PRO A C 1
ATOM 2338 O O . PRO A 1 296 ? 20.271 8.550 -35.361 1.00 80.06 296 PRO A O 1
ATOM 2341 N N . ASN A 1 297 ? 21.277 7.835 -33.494 1.00 77.25 297 ASN A N 1
ATOM 2342 C CA . ASN A 1 297 ? 22.444 7.197 -34.094 1.00 77.25 297 ASN A CA 1
ATOM 2343 C C . ASN A 1 297 ? 22.295 5.680 -34.317 1.00 77.25 297 ASN A C 1
ATOM 2345 O O . ASN A 1 297 ? 23.246 5.052 -34.777 1.00 77.25 297 ASN A O 1
ATOM 2349 N N . GLY A 1 298 ? 21.139 5.082 -34.014 1.00 82.56 298 GLY A N 1
ATOM 2350 C CA . GLY A 1 298 ? 20.879 3.671 -34.300 1.00 82.56 298 GLY A CA 1
ATOM 2351 C C . GLY A 1 298 ? 20.013 2.957 -33.265 1.00 82.56 298 GLY A C 1
ATOM 2352 O O . GLY A 1 298 ? 19.698 3.485 -32.202 1.00 82.56 298 GLY A O 1
ATOM 2353 N N . HIS A 1 299 ? 19.647 1.719 -33.576 1.00 86.44 299 HIS A N 1
ATOM 2354 C CA . HIS A 1 299 ? 18.885 0.843 -32.694 1.00 86.44 299 HIS A CA 1
ATOM 2355 C C . HIS A 1 299 ? 19.777 0.288 -31.573 1.00 86.44 299 HIS A C 1
ATOM 2357 O O . HIS A 1 299 ? 20.848 -0.251 -31.855 1.00 86.44 299 HIS A O 1
ATOM 2363 N N . ILE A 1 300 ? 19.331 0.401 -30.318 1.00 88.69 300 ILE A N 1
ATOM 2364 C CA . ILE A 1 300 ? 20.059 -0.053 -29.124 1.00 88.69 300 ILE A CA 1
ATOM 2365 C C . ILE A 1 300 ? 19.718 -1.502 -28.800 1.00 88.69 300 ILE A C 1
ATOM 2367 O O . ILE A 1 300 ? 20.613 -2.326 -28.675 1.00 88.69 300 ILE A O 1
ATOM 2371 N N . CYS A 1 301 ? 18.441 -1.819 -28.601 1.00 89.75 301 CYS A N 1
ATOM 2372 C CA . CYS A 1 301 ? 17.977 -3.168 -28.291 1.00 89.75 301 CYS A CA 1
ATOM 2373 C C . CYS A 1 301 ? 16.454 -3.238 -28.345 1.00 89.75 301 CYS A C 1
ATOM 2375 O O . CYS A 1 301 ? 15.756 -2.227 -28.241 1.00 89.75 301 CYS A O 1
ATOM 2377 N N . ARG A 1 302 ? 15.934 -4.458 -28.433 1.00 90.56 302 ARG A N 1
ATOM 2378 C CA . ARG A 1 302 ? 14.523 -4.732 -28.202 1.00 90.56 302 ARG A CA 1
ATOM 2379 C C . ARG A 1 302 ? 14.317 -5.148 -26.751 1.00 90.56 302 ARG A C 1
ATOM 2381 O O . ARG A 1 302 ? 14.927 -6.106 -26.288 1.00 90.56 302 ARG A O 1
ATOM 2388 N N . ILE A 1 303 ? 13.413 -4.473 -26.056 1.00 92.25 303 ILE A N 1
ATOM 2389 C CA . ILE A 1 303 ? 12.982 -4.849 -24.711 1.00 92.25 303 ILE A CA 1
ATOM 2390 C C . ILE A 1 303 ? 11.700 -5.670 -24.827 1.00 92.25 303 ILE A C 1
ATOM 2392 O O . ILE A 1 303 ? 10.781 -5.305 -25.564 1.00 92.25 303 ILE A O 1
ATOM 2396 N N . GLY A 1 304 ? 11.618 -6.785 -24.108 1.00 88.56 304 GLY A N 1
ATOM 2397 C CA . GLY A 1 304 ? 10.371 -7.518 -23.904 1.00 88.56 304 GLY A CA 1
ATOM 2398 C C . GLY A 1 304 ? 10.059 -7.654 -22.423 1.00 88.56 304 GLY A C 1
ATOM 2399 O O . GLY A 1 304 ? 10.940 -7.985 -21.636 1.00 88.56 304 GLY A O 1
ATOM 2400 N N . ILE A 1 305 ? 8.811 -7.400 -22.040 1.00 88.25 305 ILE A N 1
ATOM 2401 C CA . ILE A 1 305 ? 8.341 -7.455 -20.653 1.00 88.25 305 ILE A CA 1
ATOM 2402 C C . ILE A 1 305 ? 7.087 -8.304 -20.607 1.00 88.25 305 ILE A C 1
ATOM 2404 O O . ILE A 1 305 ? 6.114 -8.017 -21.302 1.00 88.25 305 ILE A O 1
ATOM 2408 N N . PHE A 1 306 ? 7.121 -9.351 -19.783 1.00 84.62 306 PHE A N 1
ATOM 2409 C CA . PHE A 1 306 ? 6.073 -10.369 -19.765 1.00 84.62 306 PHE A CA 1
ATOM 2410 C C . PHE A 1 306 ? 4.735 -9.836 -19.260 1.00 84.62 306 PHE A C 1
ATOM 2412 O O . PHE A 1 306 ? 3.700 -10.226 -19.795 1.00 84.62 306 PHE A O 1
ATOM 2419 N N . LYS A 1 307 ? 4.760 -8.922 -18.283 1.00 83.94 307 LYS A N 1
ATOM 2420 C CA . LYS A 1 307 ? 3.572 -8.267 -17.734 1.00 83.94 307 LYS A CA 1
ATOM 2421 C C . LYS A 1 307 ? 3.866 -6.816 -17.379 1.00 83.94 307 LYS A C 1
ATOM 2423 O O . LYS A 1 307 ? 4.875 -6.517 -16.749 1.00 83.94 307 LYS A O 1
ATOM 2428 N N . MET A 1 308 ? 2.937 -5.938 -17.735 1.00 84.38 308 MET A N 1
ATOM 2429 C CA . MET A 1 308 ? 2.957 -4.509 -17.390 1.00 84.38 308 MET A CA 1
ATOM 2430 C C . MET A 1 308 ? 2.296 -4.200 -16.039 1.00 84.38 308 MET A C 1
ATOM 2432 O O . MET A 1 308 ? 2.297 -3.055 -15.589 1.00 84.38 308 MET A O 1
ATOM 2436 N N . ILE A 1 309 ? 1.715 -5.224 -15.409 1.00 87.31 309 ILE A N 1
ATOM 2437 C CA . ILE A 1 309 ? 1.015 -5.154 -14.130 1.00 87.31 309 ILE A CA 1
ATOM 2438 C C . ILE A 1 309 ? 1.639 -6.201 -13.209 1.00 87.31 309 ILE A C 1
ATOM 2440 O O . ILE A 1 309 ? 1.833 -7.341 -13.633 1.00 87.31 309 ILE A O 1
ATOM 2444 N N . ALA A 1 310 ? 1.937 -5.846 -11.963 1.00 89.50 310 ALA A N 1
ATOM 2445 C CA . ALA A 1 310 ? 2.463 -6.776 -10.964 1.00 89.50 310 ALA A CA 1
ATOM 2446 C C . ALA A 1 310 ? 1.915 -6.472 -9.569 1.00 89.50 310 ALA A C 1
ATOM 2448 O O . ALA A 1 310 ? 1.494 -5.350 -9.294 1.00 89.50 310 ALA A O 1
ATOM 2449 N N . ARG A 1 311 ? 1.923 -7.463 -8.671 1.00 91.00 311 ARG A N 1
ATOM 2450 C CA . ARG A 1 311 ? 1.571 -7.239 -7.264 1.00 91.00 311 ARG A CA 1
ATOM 2451 C C . ARG A 1 311 ? 2.815 -6.915 -6.452 1.00 91.00 311 ARG A C 1
ATOM 2453 O O . ARG A 1 311 ? 3.924 -7.338 -6.777 1.00 91.00 311 ARG A O 1
ATOM 2460 N N . LEU A 1 312 ? 2.616 -6.243 -5.328 1.00 91.06 312 LEU A N 1
ATOM 2461 C CA . LEU A 1 312 ? 3.639 -6.142 -4.291 1.00 91.06 312 LEU A CA 1
ATOM 2462 C C . LEU A 1 312 ? 4.116 -7.546 -3.863 1.00 91.06 312 LEU A C 1
ATOM 2464 O O . LEU A 1 312 ? 3.305 -8.429 -3.568 1.00 91.06 312 LEU A O 1
ATOM 2468 N N . GLY A 1 313 ? 5.433 -7.749 -3.830 1.00 88.44 313 GLY A N 1
ATOM 2469 C CA . GLY A 1 313 ? 6.067 -9.043 -3.563 1.00 88.44 313 GLY A CA 1
ATOM 2470 C C . GLY A 1 313 ? 6.291 -9.930 -4.796 1.00 88.44 313 GLY A C 1
ATOM 2471 O O . GLY A 1 313 ? 7.034 -10.903 -4.687 1.00 88.44 313 GLY A O 1
ATOM 2472 N N . ASP A 1 314 ? 5.702 -9.610 -5.955 1.00 89.62 314 ASP A N 1
ATOM 2473 C CA . ASP A 1 314 ? 6.021 -10.290 -7.217 1.00 89.62 314 ASP A CA 1
ATOM 2474 C C . ASP A 1 314 ? 7.316 -9.715 -7.837 1.00 89.62 314 ASP A C 1
ATOM 2476 O O . ASP A 1 314 ? 7.864 -8.708 -7.383 1.00 89.62 314 ASP A O 1
ATOM 2480 N N . SER A 1 315 ? 7.796 -10.337 -8.918 1.00 89.81 315 SER A N 1
ATOM 2481 C CA . SER A 1 315 ? 8.915 -9.819 -9.712 1.00 89.81 315 SER A CA 1
ATOM 2482 C C . SER A 1 315 ? 8.474 -9.495 -11.133 1.00 89.81 315 SER A C 1
ATOM 2484 O O . SER A 1 315 ? 7.952 -10.365 -11.829 1.00 89.81 315 SER A O 1
ATOM 2486 N N . LEU A 1 316 ? 8.761 -8.279 -11.599 1.00 90.44 316 LEU A N 1
ATOM 2487 C CA . LEU A 1 316 ? 8.609 -7.911 -13.006 1.00 90.44 316 LEU A CA 1
ATOM 2488 C C . LEU A 1 316 ? 9.760 -8.517 -13.809 1.00 90.44 316 LEU A C 1
ATOM 2490 O O . LEU A 1 316 ? 10.932 -8.288 -13.512 1.00 90.44 316 LEU A O 1
ATOM 2494 N N . ARG A 1 317 ? 9.427 -9.321 -14.815 1.00 89.25 317 ARG A N 1
ATOM 2495 C CA . ARG A 1 317 ? 10.394 -10.097 -15.598 1.00 89.25 317 ARG A CA 1
ATOM 2496 C C . ARG A 1 317 ? 10.363 -9.677 -17.060 1.00 89.25 317 ARG A C 1
ATOM 2498 O O . ARG A 1 317 ? 9.302 -9.392 -17.621 1.00 89.25 317 ARG A O 1
ATOM 2505 N N . GLY A 1 318 ? 11.535 -9.683 -17.676 1.00 90.94 318 GLY A N 1
ATOM 2506 C CA . GLY A 1 318 ? 11.694 -9.312 -19.070 1.00 90.94 318 GLY A CA 1
ATOM 2507 C C . GLY A 1 318 ? 13.058 -9.691 -19.622 1.00 90.94 318 GLY A C 1
ATOM 2508 O O . GLY A 1 318 ? 13.809 -10.462 -19.019 1.00 90.94 318 GLY A O 1
ATOM 2509 N N . TYR A 1 319 ? 13.364 -9.161 -20.797 1.00 89.50 319 TYR A N 1
ATOM 2510 C CA . TYR A 1 319 ? 14.632 -9.369 -21.474 1.00 89.50 319 TYR A CA 1
ATOM 2511 C C . TYR A 1 319 ? 15.032 -8.170 -22.333 1.00 89.50 319 TYR A C 1
ATOM 2513 O O . TYR A 1 319 ? 14.185 -7.398 -22.786 1.00 89.50 319 TYR A O 1
ATOM 2521 N N . LEU A 1 320 ? 16.335 -8.068 -22.576 1.00 91.12 320 LEU A N 1
ATOM 2522 C CA . LEU A 1 320 ? 16.973 -7.197 -23.553 1.00 91.12 320 LEU A CA 1
ATOM 2523 C C . LEU A 1 320 ? 17.513 -8.076 -24.686 1.00 91.12 320 LEU A C 1
ATOM 2525 O O . LEU A 1 320 ? 18.264 -9.020 -24.444 1.00 91.12 320 LEU A O 1
ATOM 2529 N N . ASP A 1 321 ? 17.117 -7.791 -25.918 1.00 87.81 321 ASP A N 1
ATOM 2530 C CA . ASP A 1 321 ? 17.545 -8.502 -27.119 1.00 87.81 321 ASP A CA 1
ATOM 2531 C C . ASP A 1 321 ? 18.365 -7.566 -28.008 1.00 87.81 321 ASP A C 1
ATOM 2533 O O . ASP A 1 321 ? 17.851 -6.581 -28.546 1.00 87.81 321 ASP A O 1
ATOM 2537 N N . PHE A 1 322 ? 19.648 -7.889 -28.150 1.00 85.88 322 PHE A N 1
ATOM 2538 C CA . PHE A 1 322 ? 20.629 -7.105 -28.892 1.00 85.88 322 PHE A CA 1
ATOM 2539 C C . PHE A 1 322 ? 20.917 -7.678 -30.292 1.00 85.88 322 PHE A C 1
ATOM 2541 O O . PHE A 1 322 ? 21.807 -7.205 -30.994 1.00 85.88 322 PHE A O 1
ATOM 2548 N N . ARG A 1 323 ? 20.189 -8.713 -30.740 1.00 81.75 323 ARG A N 1
ATOM 2549 C CA . ARG A 1 323 ? 20.468 -9.388 -32.026 1.00 81.75 323 ARG A CA 1
ATOM 2550 C C . ARG A 1 323 ? 20.300 -8.485 -33.245 1.00 81.75 323 ARG A C 1
ATOM 2552 O O . ARG A 1 323 ? 20.962 -8.704 -34.253 1.00 81.75 323 ARG A O 1
ATOM 2559 N N . THR A 1 324 ? 19.413 -7.498 -33.163 1.00 78.00 324 THR A N 1
ATOM 2560 C CA . THR A 1 324 ? 19.149 -6.527 -34.238 1.00 78.00 324 THR A CA 1
ATOM 2561 C C . THR A 1 324 ? 19.735 -5.151 -33.931 1.00 78.00 324 THR A C 1
ATOM 2563 O O . THR A 1 324 ? 19.310 -4.148 -34.503 1.00 78.00 324 THR A O 1
ATOM 2566 N N . THR A 1 325 ? 20.643 -5.059 -32.962 1.00 80.31 325 THR A N 1
ATOM 2567 C CA . THR A 1 325 ? 21.263 -3.798 -32.555 1.00 80.31 325 THR A CA 1
ATOM 2568 C C . THR A 1 325 ? 22.115 -3.234 -33.693 1.00 80.31 325 THR A C 1
ATOM 2570 O O . THR A 1 325 ? 22.667 -3.962 -34.513 1.00 80.31 325 THR A O 1
ATOM 2573 N N . SER A 1 326 ? 22.204 -1.910 -33.760 1.00 80.88 326 SER A N 1
ATOM 2574 C CA . SER A 1 326 ? 23.155 -1.200 -34.622 1.00 80.88 326 SER A CA 1
ATOM 2575 C C . SER A 1 326 ? 24.029 -0.234 -33.821 1.00 80.88 326 SER A C 1
ATOM 2577 O O . SER A 1 326 ? 25.056 0.218 -34.315 1.00 80.88 326 SER A O 1
ATOM 2579 N N . LEU A 1 327 ? 23.651 0.056 -32.571 1.00 82.50 327 LEU A N 1
ATOM 2580 C CA . LEU A 1 327 ? 24.388 0.895 -31.638 1.00 82.50 327 LEU A CA 1
ATOM 2581 C C . LEU A 1 327 ? 24.771 0.091 -30.382 1.00 82.50 327 LEU A C 1
ATOM 2583 O O . LEU A 1 327 ? 23.880 -0.278 -29.617 1.00 82.50 327 LEU A O 1
ATOM 2587 N N . PRO A 1 328 ? 26.063 -0.200 -30.145 1.00 80.56 328 PRO A N 1
ATOM 2588 C CA . PRO A 1 328 ? 26.474 -1.027 -29.015 1.00 80.56 328 PRO A CA 1
ATOM 2589 C C . PRO A 1 328 ? 26.160 -0.344 -27.679 1.00 80.56 328 PRO A C 1
ATOM 2591 O O . PRO A 1 328 ? 26.439 0.845 -27.491 1.00 80.56 328 PRO A O 1
ATOM 2594 N N . SER A 1 329 ? 25.593 -1.117 -26.751 1.00 85.19 329 SER A N 1
ATOM 2595 C CA . SER A 1 329 ? 25.315 -0.702 -25.375 1.00 85.19 329 SER A CA 1
ATOM 2596 C C . SER A 1 329 ? 26.204 -1.472 -24.416 1.00 85.19 329 SER A C 1
ATOM 2598 O O . SER A 1 329 ? 26.117 -2.688 -24.327 1.00 85.19 329 SER A O 1
ATOM 2600 N N . PHE A 1 330 ? 27.067 -0.780 -23.688 1.00 87.31 330 PHE A N 1
ATOM 2601 C CA . PHE A 1 330 ? 28.004 -1.419 -22.767 1.00 87.31 330 PHE A CA 1
ATOM 2602 C C . PHE A 1 330 ? 27.305 -1.879 -21.495 1.00 87.31 330 PHE A C 1
ATOM 2604 O O . PHE A 1 330 ? 27.567 -2.969 -20.989 1.00 87.31 330 PHE A O 1
ATOM 2611 N N . GLU A 1 331 ? 26.381 -1.058 -21.006 1.00 91.00 331 GLU A N 1
ATOM 2612 C CA . GLU A 1 331 ? 25.706 -1.275 -19.738 1.00 91.00 331 GLU A CA 1
ATOM 2613 C C . GLU A 1 331 ? 24.263 -0.772 -19.809 1.00 91.00 331 GLU A C 1
ATOM 2615 O O . GLU A 1 331 ? 23.960 0.212 -20.489 1.00 91.00 331 GLU A O 1
ATOM 2620 N N . CYS A 1 332 ? 23.381 -1.425 -19.061 1.00 93.88 332 CYS A N 1
ATOM 2621 C CA . CYS A 1 332 ? 22.015 -0.979 -18.835 1.00 93.88 332 CYS A CA 1
ATOM 2622 C C . CYS A 1 332 ? 21.762 -0.931 -17.329 1.00 93.88 332 CYS A C 1
ATOM 2624 O O . CYS A 1 332 ? 21.908 -1.939 -16.635 1.00 93.88 332 CYS A O 1
ATOM 2626 N N . ILE A 1 333 ? 21.394 0.239 -16.811 1.00 96.56 333 ILE A N 1
ATOM 2627 C CA . ILE A 1 333 ? 20.986 0.387 -15.414 1.00 96.56 333 ILE A CA 1
ATOM 2628 C C . ILE A 1 333 ? 19.464 0.405 -15.369 1.00 96.56 333 ILE A C 1
ATOM 2630 O O . ILE A 1 333 ? 18.833 1.273 -15.969 1.00 96.56 333 ILE A O 1
ATOM 2634 N N . ILE A 1 334 ? 18.880 -0.547 -14.649 1.00 96.12 334 ILE A N 1
ATOM 2635 C CA . ILE A 1 334 ? 17.434 -0.675 -14.487 1.00 96.12 334 ILE A CA 1
ATOM 2636 C C . ILE A 1 334 ? 17.057 -0.198 -13.090 1.00 96.12 334 ILE A C 1
ATOM 2638 O O . ILE A 1 334 ? 17.599 -0.685 -12.097 1.00 96.12 334 ILE A O 1
ATOM 2642 N N . ARG A 1 335 ? 16.098 0.724 -13.009 1.00 96.38 335 ARG A N 1
ATOM 2643 C CA . ARG A 1 335 ? 15.595 1.293 -11.756 1.00 96.38 335 ARG A CA 1
ATOM 2644 C C . ARG A 1 335 ? 14.083 1.157 -11.680 1.00 96.38 335 ARG A C 1
ATOM 2646 O O . ARG A 1 335 ? 13.386 1.606 -12.582 1.00 96.38 335 ARG A O 1
ATOM 2653 N N . ALA A 1 336 ? 13.576 0.585 -10.591 1.00 95.50 336 ALA A N 1
ATOM 2654 C CA . ALA A 1 336 ? 12.144 0.574 -10.297 1.00 95.50 336 ALA A CA 1
ATOM 2655 C C . ALA A 1 336 ? 11.821 1.711 -9.329 1.00 95.50 336 ALA A C 1
ATOM 2657 O O . ALA A 1 336 ? 12.379 1.777 -8.227 1.00 95.50 336 ALA A O 1
ATOM 2658 N N . GLN A 1 337 ? 10.970 2.634 -9.765 1.00 94.50 337 GLN A N 1
ATOM 2659 C CA . GLN A 1 337 ? 10.773 3.918 -9.107 1.00 94.50 337 GLN A CA 1
ATOM 2660 C C . GLN A 1 337 ? 9.297 4.238 -8.943 1.00 94.50 337 GLN A C 1
ATOM 2662 O O . GLN A 1 337 ? 8.477 3.931 -9.806 1.00 94.50 337 GLN A O 1
ATOM 2667 N N . THR A 1 338 ? 8.979 4.891 -7.831 1.00 94.44 338 THR A N 1
ATOM 2668 C CA . THR A 1 338 ? 7.671 5.504 -7.615 1.00 94.44 338 THR A CA 1
ATOM 2669 C C . THR A 1 338 ? 7.790 7.003 -7.729 1.00 94.44 338 THR A C 1
ATOM 2671 O O . THR A 1 338 ? 8.722 7.594 -7.175 1.00 94.44 338 THR A O 1
ATOM 2674 N N . TYR A 1 339 ? 6.805 7.596 -8.378 1.00 91.62 339 TYR A N 1
ATOM 2675 C CA . TYR A 1 339 ? 6.665 9.024 -8.543 1.00 91.62 339 TYR A CA 1
ATOM 2676 C C . TYR A 1 339 ? 5.402 9.504 -7.840 1.00 91.62 339 TYR A C 1
ATOM 2678 O O . TYR A 1 339 ? 4.339 8.914 -8.011 1.00 91.62 339 TYR A O 1
AT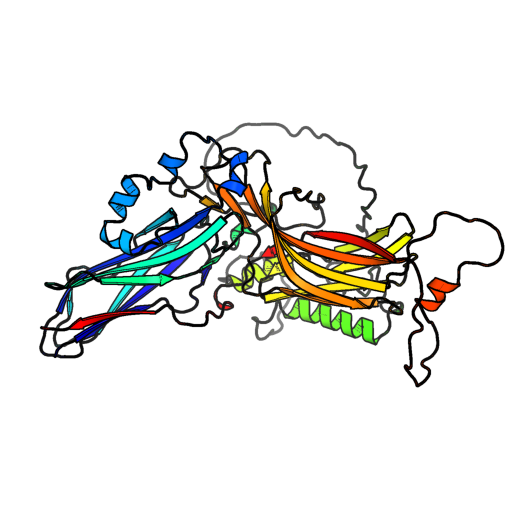OM 2686 N N . GLU A 1 340 ? 5.532 10.560 -7.050 1.00 92.44 340 GLU A N 1
ATOM 2687 C CA . GLU A 1 340 ? 4.460 11.210 -6.305 1.00 92.44 340 GLU A CA 1
ATOM 2688 C C . GLU A 1 340 ? 4.322 12.648 -6.810 1.00 92.44 340 GLU A C 1
ATOM 2690 O O . GLU A 1 340 ? 5.276 13.428 -6.755 1.00 92.44 340 GLU A O 1
ATOM 2695 N N . TYR A 1 341 ? 3.156 12.990 -7.353 1.00 88.31 341 TYR A N 1
ATOM 2696 C CA . TYR A 1 341 ? 2.913 14.297 -7.963 1.00 88.31 341 TYR A CA 1
ATOM 2697 C C . TYR A 1 341 ? 1.425 14.653 -7.989 1.00 88.31 341 TYR A C 1
ATOM 2699 O O . TYR A 1 341 ? 0.566 13.784 -7.835 1.00 88.31 341 TYR A O 1
ATOM 2707 N N . PHE A 1 342 ? 1.122 15.931 -8.219 1.00 85.31 342 PHE A N 1
ATOM 2708 C CA . PHE A 1 342 ? -0.235 16.393 -8.501 1.00 85.31 342 PHE A CA 1
ATOM 2709 C C . PHE A 1 342 ? -0.490 16.423 -10.000 1.00 85.31 342 PHE A C 1
ATOM 2711 O O . PHE A 1 342 ? 0.255 17.036 -10.764 1.00 85.31 342 PHE A O 1
ATOM 2718 N N . ASP A 1 343 ? -1.561 15.763 -10.412 1.00 77.94 343 ASP A N 1
ATOM 2719 C CA . ASP A 1 343 ? -2.114 15.872 -11.750 1.00 77.94 343 ASP A CA 1
ATOM 2720 C C . ASP A 1 343 ? -3.196 16.960 -11.731 1.00 77.94 343 ASP A C 1
ATOM 2722 O O . ASP A 1 343 ? -4.186 16.863 -10.999 1.00 77.94 343 ASP A O 1
ATOM 2726 N N . SER A 1 344 ? -2.967 18.022 -12.505 1.00 67.31 344 SER A N 1
ATOM 2727 C CA . SER A 1 344 ? -3.848 19.187 -12.625 1.00 67.31 344 SER A CA 1
ATOM 2728 C C . SER A 1 344 ? -4.981 18.991 -13.635 1.00 67.31 344 SER A C 1
ATOM 2730 O O . SER A 1 344 ? -5.707 19.946 -13.921 1.00 67.31 344 SER A O 1
ATOM 2732 N N . SER A 1 345 ? -5.151 17.784 -14.189 1.00 62.66 345 SER A N 1
ATOM 2733 C CA . SER A 1 345 ? -6.281 17.490 -15.068 1.00 62.66 345 SER A CA 1
ATOM 2734 C C . SER A 1 345 ? -7.613 17.834 -14.377 1.00 62.66 345 SER A C 1
ATOM 2736 O O . SER A 1 345 ? -7.836 17.465 -13.219 1.00 62.66 345 SER A O 1
ATOM 2738 N N . PRO A 1 346 ? -8.501 18.592 -15.051 1.00 51.19 346 PRO A N 1
ATOM 2739 C CA . PRO A 1 346 ? -9.736 19.060 -14.445 1.00 51.19 346 PRO A CA 1
ATOM 2740 C C . PRO A 1 346 ? -10.649 17.864 -14.190 1.00 51.19 346 PRO A C 1
ATOM 2742 O O . PRO A 1 346 ? -11.165 17.251 -15.124 1.00 51.19 346 PRO A O 1
ATOM 2745 N N . GLN A 1 347 ? -10.858 17.537 -12.919 1.00 58.34 347 GLN A N 1
ATOM 2746 C CA . GLN A 1 347 ? -11.918 16.628 -12.514 1.00 58.34 347 GLN A CA 1
ATOM 2747 C C . GLN A 1 347 ? -13.134 17.443 -12.084 1.00 58.34 347 GLN A C 1
ATOM 2749 O O . GLN A 1 347 ? -13.024 18.376 -11.290 1.00 58.34 347 GLN A O 1
ATOM 2754 N N . THR A 1 348 ? -14.301 17.077 -12.608 1.00 51.78 348 THR A N 1
ATOM 2755 C CA . THR A 1 348 ? -15.592 17.549 -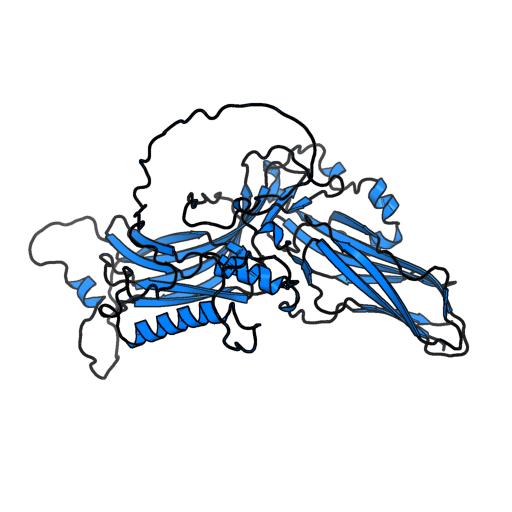12.107 1.00 51.78 348 THR A CA 1
ATOM 2756 C C . THR A 1 348 ? -15.725 17.123 -10.645 1.00 51.78 348 THR A C 1
ATOM 2758 O O . THR A 1 348 ? -15.434 15.969 -10.332 1.00 51.78 348 THR A O 1
ATOM 2761 N N . ASP A 1 349 ? -16.155 18.034 -9.766 1.00 53.47 349 ASP A N 1
ATOM 2762 C CA . ASP A 1 349 ? -16.331 17.834 -8.319 1.00 53.47 349 ASP A CA 1
ATOM 2763 C C . ASP A 1 349 ? -17.358 16.718 -8.002 1.00 53.47 349 ASP A C 1
ATOM 2765 O O . ASP A 1 349 ? -18.487 16.971 -7.582 1.00 53.47 349 ASP A O 1
ATOM 2769 N N . VAL A 1 350 ? -16.991 15.452 -8.206 1.00 54.84 350 VAL A N 1
ATOM 2770 C CA . VAL A 1 350 ? -17.783 14.291 -7.793 1.00 54.84 350 VAL A CA 1
ATOM 2771 C C . VAL A 1 350 ? -17.153 13.746 -6.523 1.00 54.84 350 VAL A C 1
ATOM 2773 O O . VAL A 1 350 ? -16.231 12.935 -6.550 1.00 54.84 350 VAL A O 1
ATOM 2776 N N . TYR A 1 351 ? -17.651 14.236 -5.392 1.00 61.59 351 TYR A N 1
ATOM 2777 C CA . TYR A 1 351 ? -17.292 13.755 -4.064 1.00 61.59 351 TYR A CA 1
ATOM 2778 C C . TYR A 1 351 ? -18.265 12.630 -3.676 1.00 61.59 351 TYR A C 1
ATOM 2780 O O . TYR A 1 351 ? -19.402 12.926 -3.303 1.00 61.59 351 TYR A O 1
ATOM 2788 N N . PRO A 1 352 ? -17.868 11.346 -3.774 1.00 57.44 352 PRO A N 1
ATOM 2789 C CA . PRO A 1 352 ? -18.780 10.223 -3.570 1.00 57.44 352 PRO A CA 1
ATOM 2790 C C . PRO A 1 352 ? -19.218 10.076 -2.107 1.00 57.44 352 PRO A C 1
ATOM 2792 O O . PRO A 1 352 ? -20.272 9.506 -1.844 1.00 57.44 352 PRO A O 1
ATOM 2795 N N . ASP A 1 353 ? -18.430 10.593 -1.158 1.00 62.97 353 ASP A N 1
ATOM 2796 C CA . ASP A 1 353 ? -18.712 10.510 0.273 1.00 62.97 353 ASP A CA 1
ATOM 2797 C C . ASP A 1 353 ? -18.590 11.892 0.928 1.00 62.97 353 ASP A C 1
ATOM 2799 O O . ASP A 1 353 ? -17.558 12.561 0.803 1.00 62.97 353 ASP A O 1
ATOM 2803 N N . LYS A 1 354 ? -19.652 12.319 1.626 1.00 64.62 354 LYS A N 1
ATOM 2804 C CA . LYS A 1 354 ? -19.701 13.591 2.360 1.00 64.62 354 LYS A CA 1
ATOM 2805 C C . LYS A 1 354 ? -18.873 13.559 3.652 1.00 64.62 354 LYS A C 1
ATOM 2807 O O . LYS A 1 354 ? -18.435 14.629 4.080 1.00 64.62 354 LYS A O 1
ATOM 2812 N N . ASP A 1 355 ? -18.524 12.379 4.153 1.00 68.50 355 ASP A N 1
ATOM 2813 C CA . ASP A 1 355 ? -17.835 12.203 5.436 1.00 68.50 355 ASP A CA 1
ATOM 2814 C C . ASP A 1 355 ? -16.302 12.078 5.314 1.00 68.50 355 ASP A C 1
ATOM 2816 O O . ASP A 1 355 ? -15.612 11.973 6.325 1.00 68.50 355 ASP A O 1
ATOM 2820 N N . LEU A 1 356 ? -15.743 12.072 4.095 1.00 77.88 356 LEU A N 1
ATOM 2821 C CA . LEU A 1 356 ? -14.301 11.926 3.866 1.00 77.88 356 LEU A CA 1
ATOM 2822 C C . LEU A 1 356 ? -13.658 13.212 3.333 1.00 77.88 356 LEU A C 1
ATOM 2824 O O . LEU A 1 356 ? -14.054 13.734 2.287 1.00 77.88 356 LEU A O 1
ATOM 2828 N N . SER A 1 357 ? -12.600 13.678 4.005 1.00 80.06 357 SER A N 1
ATOM 2829 C CA . SER A 1 357 ? -11.765 14.794 3.525 1.00 80.06 357 SER A CA 1
ATOM 2830 C C . SER A 1 357 ? -10.833 14.400 2.373 1.00 80.06 357 SER A C 1
ATOM 2832 O O . SER A 1 357 ? -10.420 15.246 1.574 1.00 80.06 357 SER A O 1
ATOM 2834 N N . PHE A 1 358 ? -10.507 13.110 2.283 1.00 85.88 358 PHE A N 1
ATOM 2835 C CA . PHE A 1 358 ? -9.667 12.514 1.248 1.00 85.88 358 PHE A CA 1
ATOM 2836 C C . PHE A 1 358 ? -10.270 11.196 0.799 1.00 85.88 358 PHE A C 1
ATOM 2838 O O . PHE A 1 358 ? -10.761 10.432 1.631 1.00 85.88 358 PHE A O 1
ATOM 2845 N N . PHE A 1 359 ? -10.189 10.912 -0.494 1.00 86.69 359 PHE A N 1
ATOM 2846 C CA . PHE A 1 359 ? -10.783 9.709 -1.050 1.00 86.69 359 PHE A CA 1
ATOM 2847 C C . PHE A 1 359 ? -9.969 9.177 -2.225 1.00 86.69 359 PHE A C 1
ATOM 2849 O O . PHE A 1 359 ? -9.467 9.932 -3.062 1.00 86.69 359 PHE A O 1
ATOM 2856 N N . SER A 1 360 ? -9.814 7.856 -2.234 1.00 88.12 360 SER A N 1
ATOM 2857 C CA . SER A 1 360 ? -9.101 7.119 -3.270 1.00 88.12 360 SER A CA 1
ATOM 2858 C C . SER A 1 360 ? -9.972 6.964 -4.510 1.00 88.12 360 SER A C 1
ATOM 2860 O O . SER A 1 360 ? -11.154 6.635 -4.397 1.00 88.12 360 SER A O 1
ATOM 2862 N N . PHE A 1 361 ? -9.375 7.149 -5.684 1.00 81.69 361 PHE A N 1
ATOM 2863 C CA . PHE A 1 361 ? -10.024 6.916 -6.972 1.00 81.69 361 PHE A CA 1
ATOM 2864 C C . PHE A 1 361 ? -9.577 5.598 -7.598 1.00 81.69 361 PHE A C 1
ATOM 2866 O O . PHE A 1 361 ? -8.422 5.197 -7.417 1.00 81.69 361 PHE A O 1
ATOM 2873 N N . PRO A 1 362 ? -10.464 4.943 -8.366 1.00 81.81 362 PRO A N 1
ATOM 2874 C CA . PRO A 1 362 ? -10.061 3.864 -9.248 1.00 81.81 362 PRO A CA 1
ATOM 2875 C C . PRO A 1 362 ? -8.995 4.331 -10.243 1.00 81.81 362 PRO A C 1
ATOM 2877 O O . PRO A 1 362 ? -9.044 5.459 -10.734 1.00 81.81 362 PRO A O 1
ATOM 2880 N N . ILE A 1 363 ? -8.046 3.448 -10.537 1.00 80.75 363 ILE A N 1
ATOM 2881 C CA . ILE A 1 363 ? -7.013 3.656 -11.545 1.00 80.75 363 ILE A CA 1
ATOM 2882 C C . ILE A 1 363 ? -7.356 2.809 -12.760 1.00 80.75 363 ILE A C 1
ATOM 2884 O O . ILE A 1 363 ? -7.618 1.610 -12.642 1.00 80.75 363 ILE A O 1
ATOM 2888 N N . ASP A 1 364 ? -7.267 3.419 -13.937 1.00 71.31 364 ASP A N 1
ATOM 2889 C CA . ASP A 1 364 ? -7.265 2.674 -15.186 1.00 71.31 364 ASP A CA 1
ATOM 2890 C C . ASP A 1 364 ? -5.963 1.883 -15.300 1.00 71.31 364 ASP A C 1
ATOM 2892 O O . ASP A 1 364 ? -4.884 2.428 -15.551 1.00 71.31 364 ASP A O 1
ATOM 2896 N N . VAL A 1 365 ? -6.069 0.573 -15.098 1.00 67.50 365 VAL A N 1
ATOM 2897 C CA . VAL A 1 365 ? -4.939 -0.334 -15.267 1.00 67.50 365 VAL A CA 1
ATOM 2898 C C . VAL A 1 365 ? -4.508 -0.316 -16.742 1.00 67.50 365 VAL A C 1
ATOM 2900 O O . VAL A 1 365 ? -5.359 -0.484 -17.622 1.00 67.50 365 VAL A O 1
ATOM 2903 N N . PRO A 1 366 ? -3.210 -0.114 -17.050 1.00 60.16 366 PRO A N 1
ATOM 2904 C CA . PRO A 1 366 ? -2.740 0.044 -18.420 1.00 60.16 366 PRO A CA 1
ATOM 2905 C C . PRO A 1 366 ? -3.133 -1.144 -19.307 1.00 60.16 366 PRO A C 1
ATOM 2907 O O . PRO A 1 366 ? -2.695 -2.273 -19.078 1.00 60.16 366 PRO A O 1
ATOM 2910 N N . SER A 1 367 ? -3.914 -0.884 -20.359 1.00 53.09 367 SER A N 1
ATOM 2911 C CA . SER A 1 367 ? -4.075 -1.802 -21.490 1.00 53.09 367 SER A CA 1
ATOM 2912 C C . SER A 1 367 ? -3.158 -1.365 -22.638 1.00 53.09 367 SER A C 1
ATOM 2914 O O . SER A 1 367 ? -2.931 -0.167 -22.832 1.00 53.09 367 SER A O 1
ATOM 2916 N N . VAL A 1 368 ? -2.629 -2.322 -23.419 1.00 45.59 368 VAL A N 1
ATOM 2917 C CA . VAL A 1 368 ? -1.676 -2.056 -24.530 1.00 45.59 368 VAL A CA 1
ATOM 2918 C C . VAL A 1 368 ? -2.190 -0.990 -25.502 1.00 45.59 368 VAL A C 1
ATOM 2920 O O . VAL A 1 368 ? -1.403 -0.290 -26.123 1.00 45.59 368 VAL A O 1
ATOM 2923 N N . SER A 1 369 ? -3.510 -0.838 -25.629 1.00 39.28 369 SER A N 1
ATOM 2924 C CA . SER A 1 369 ? -4.138 0.062 -26.596 1.00 39.28 369 SER A CA 1
ATOM 2925 C C . SER A 1 369 ? -4.260 1.521 -26.140 1.00 39.28 369 SER A C 1
ATOM 2927 O O . SER A 1 369 ? -4.666 2.353 -26.945 1.00 39.28 369 SER A O 1
ATOM 2929 N N . LYS A 1 370 ? -3.985 1.852 -24.867 1.00 44.56 370 LYS A N 1
ATOM 2930 C CA . LYS A 1 370 ? -4.241 3.195 -24.297 1.00 44.56 370 LYS A CA 1
ATOM 2931 C C . LYS A 1 370 ? -2.995 3.890 -23.725 1.00 44.56 370 LYS A C 1
ATOM 2933 O O . LYS A 1 370 ? -3.138 4.922 -23.072 1.00 44.56 370 LYS A O 1
ATOM 2938 N N . SER A 1 371 ? -1.779 3.389 -23.967 1.00 43.47 371 SER A N 1
ATOM 2939 C CA . SER A 1 371 ? -0.551 4.000 -23.436 1.00 43.47 371 SER A CA 1
ATOM 2940 C C . SER A 1 371 ? -0.191 5.306 -24.159 1.00 43.47 371 SER A C 1
ATOM 2942 O O . SER A 1 371 ? 0.773 5.374 -24.920 1.00 43.47 371 SER A O 1
ATOM 2944 N N . LYS A 1 372 ? -0.940 6.385 -23.906 1.00 45.88 372 LYS A N 1
ATOM 2945 C CA . LYS A 1 372 ? -0.374 7.729 -24.060 1.00 45.88 372 LYS A CA 1
ATOM 2946 C C . LYS A 1 372 ? 0.838 7.798 -23.137 1.00 45.88 372 LYS A C 1
ATOM 2948 O O . LYS A 1 372 ? 0.720 7.463 -21.959 1.00 45.88 372 LYS A O 1
ATOM 2953 N N . ALA A 1 373 ? 1.990 8.200 -23.671 1.00 50.94 373 ALA A N 1
ATOM 2954 C CA . ALA A 1 373 ? 3.176 8.460 -22.867 1.00 50.94 373 ALA A CA 1
ATOM 2955 C C . ALA A 1 373 ? 2.786 9.414 -21.730 1.00 50.94 373 ALA A C 1
ATOM 2957 O O . ALA A 1 373 ? 2.399 10.559 -21.981 1.00 50.94 373 ALA A O 1
ATOM 2958 N N . LEU A 1 374 ? 2.807 8.914 -20.493 1.00 57.12 374 LEU A N 1
ATOM 2959 C CA . LEU A 1 374 ? 2.494 9.713 -19.320 1.00 57.12 374 LEU A CA 1
ATOM 2960 C C . LEU A 1 374 ? 3.619 10.744 -19.198 1.00 57.12 374 LEU A C 1
ATOM 2962 O O . LEU A 1 374 ? 4.744 10.400 -18.841 1.00 57.12 374 LEU A O 1
ATOM 2966 N N . LYS A 1 375 ? 3.350 11.998 -19.574 1.00 64.00 375 LYS A N 1
ATOM 2967 C CA . LYS A 1 375 ? 4.301 13.087 -19.354 1.00 64.00 375 LYS A CA 1
ATOM 2968 C C . LYS A 1 375 ? 4.319 13.368 -17.864 1.00 64.00 375 LYS A C 1
ATOM 2970 O O . LYS A 1 375 ? 3.408 14.002 -17.337 1.00 64.00 375 LYS A O 1
ATOM 2975 N N . LEU A 1 376 ? 5.325 12.828 -17.195 1.00 68.94 376 LEU A N 1
ATOM 2976 C CA . LEU A 1 376 ? 5.533 13.069 -15.784 1.00 68.94 376 LEU A CA 1
ATOM 2977 C C . LEU A 1 376 ? 5.842 14.561 -15.570 1.00 68.94 376 LEU A C 1
ATOM 2979 O O . LEU A 1 376 ? 6.671 15.102 -16.308 1.00 68.94 376 LEU A O 1
ATOM 2983 N N . PRO A 1 377 ? 5.192 15.245 -14.615 1.00 72.44 377 PRO A N 1
ATOM 2984 C CA . PRO A 1 377 ? 5.524 16.634 -14.329 1.00 72.44 377 PRO A CA 1
ATOM 2985 C C . PRO A 1 377 ? 6.958 16.746 -13.804 1.00 72.44 377 PRO A C 1
ATOM 2987 O O . PRO A 1 377 ? 7.427 15.880 -13.064 1.00 72.44 377 PRO A O 1
ATOM 2990 N N . GLU A 1 378 ? 7.643 17.836 -14.155 1.00 67.94 378 GLU A N 1
ATOM 2991 C CA . GLU A 1 378 ? 9.046 18.073 -13.776 1.00 67.94 378 GLU A CA 1
ATOM 2992 C C . GLU A 1 378 ? 9.257 18.076 -12.251 1.00 67.94 378 GLU A C 1
ATOM 2994 O O . GLU A 1 378 ? 10.317 17.686 -11.767 1.00 67.94 378 GLU A O 1
ATOM 2999 N N . ASN A 1 379 ? 8.215 18.419 -11.489 1.00 73.94 379 ASN A N 1
ATOM 3000 C CA . ASN A 1 379 ? 8.236 18.502 -10.027 1.00 73.94 379 ASN A CA 1
ATOM 3001 C C . ASN A 1 379 ? 7.859 17.184 -9.321 1.00 73.94 379 ASN A C 1
ATOM 3003 O O . ASN A 1 379 ? 7.591 17.185 -8.119 1.00 73.94 379 ASN A O 1
ATOM 3007 N N . ALA A 1 380 ? 7.787 16.060 -10.043 1.00 84.56 380 ALA A N 1
ATOM 3008 C CA . ALA A 1 380 ? 7.423 14.779 -9.448 1.00 84.56 380 ALA A CA 1
ATOM 3009 C C . ALA A 1 380 ? 8.472 14.304 -8.430 1.00 84.56 380 ALA A C 1
ATOM 3011 O O . ALA A 1 380 ? 9.648 14.112 -8.748 1.00 84.56 380 ALA A O 1
ATOM 3012 N N . MET A 1 381 ? 8.027 14.046 -7.199 1.00 89.56 381 MET A N 1
ATOM 3013 C CA . MET A 1 381 ? 8.874 13.502 -6.142 1.00 89.56 381 MET A CA 1
ATOM 3014 C C . MET A 1 381 ? 9.140 12.027 -6.411 1.00 89.56 381 MET A C 1
ATOM 3016 O O . MET A 1 381 ? 8.227 11.259 -6.703 1.00 89.56 381 MET A O 1
ATOM 3020 N N . LYS A 1 382 ? 10.400 11.615 -6.302 1.00 91.19 382 LYS A N 1
ATOM 3021 C CA . LYS A 1 382 ? 10.864 10.313 -6.778 1.00 91.19 382 LYS A CA 1
ATOM 3022 C C . LYS A 1 382 ? 11.455 9.476 -5.650 1.00 91.19 382 LYS A C 1
ATOM 3024 O O . LYS A 1 382 ? 12.263 9.966 -4.866 1.00 91.19 382 LYS A O 1
ATOM 3029 N N . THR A 1 383 ? 11.126 8.187 -5.632 1.00 94.06 383 THR A N 1
ATOM 3030 C CA . THR A 1 383 ? 11.719 7.201 -4.714 1.00 94.06 383 THR A CA 1
ATOM 3031 C C . THR A 1 383 ? 12.138 5.956 -5.491 1.00 94.06 383 THR A C 1
ATOM 3033 O O . THR A 1 383 ? 11.328 5.375 -6.212 1.00 94.06 383 THR A O 1
ATOM 3036 N N . THR A 1 384 ? 13.399 5.538 -5.351 1.00 94.69 384 THR A N 1
ATOM 3037 C CA . THR A 1 384 ? 13.933 4.309 -5.965 1.00 94.69 384 THR A CA 1
ATOM 3038 C C . THR A 1 384 ? 13.784 3.135 -5.004 1.00 94.69 384 THR A C 1
ATOM 3040 O O . THR A 1 384 ? 14.241 3.209 -3.867 1.00 94.69 384 THR A O 1
ATOM 3043 N N . TRP A 1 385 ? 13.171 2.048 -5.472 1.00 95.00 385 TRP A N 1
ATOM 3044 C CA . TRP A 1 385 ? 12.921 0.828 -4.691 1.00 95.00 385 TRP A CA 1
ATOM 3045 C C . TRP A 1 385 ? 13.850 -0.320 -5.058 1.00 95.00 385 TRP A C 1
ATOM 3047 O O . TRP A 1 385 ? 14.121 -1.191 -4.236 1.00 95.00 385 TRP A O 1
ATOM 3057 N N . PHE A 1 386 ? 14.329 -0.320 -6.296 1.00 95.69 386 PHE A N 1
ATOM 3058 C CA . PHE A 1 386 ? 15.250 -1.316 -6.809 1.00 95.69 386 PHE A CA 1
ATOM 3059 C C . PHE A 1 386 ? 16.160 -0.673 -7.845 1.00 95.69 386 PHE A C 1
ATOM 3061 O O . PHE A 1 386 ? 15.708 0.145 -8.650 1.00 95.69 386 PHE A O 1
ATOM 3068 N N . GLU A 1 387 ? 17.423 -1.075 -7.837 1.00 96.12 387 GLU A N 1
ATOM 3069 C CA . GLU A 1 387 ? 18.398 -0.726 -8.856 1.00 96.12 387 GLU A CA 1
ATOM 3070 C C . GLU A 1 387 ? 19.251 -1.954 -9.155 1.00 96.12 387 GLU A C 1
ATOM 3072 O O . GLU A 1 387 ? 19.710 -2.648 -8.247 1.00 96.12 387 GLU A O 1
ATOM 3077 N N . THR A 1 388 ? 19.462 -2.226 -10.437 1.00 93.94 388 THR A N 1
ATOM 3078 C CA . THR A 1 388 ? 20.428 -3.224 -10.878 1.00 93.94 388 THR A CA 1
ATOM 3079 C C . THR A 1 388 ? 21.170 -2.729 -12.102 1.00 93.94 388 THR A C 1
ATOM 3081 O O . THR A 1 388 ? 20.642 -1.957 -12.904 1.00 93.94 388 THR A O 1
ATOM 3084 N N . LYS A 1 389 ? 22.409 -3.185 -12.235 1.00 94.62 389 LYS A N 1
ATOM 3085 C CA . LYS A 1 389 ? 23.291 -2.860 -13.342 1.00 94.62 389 LYS A CA 1
ATOM 3086 C C . LYS A 1 389 ? 23.565 -4.131 -14.127 1.00 94.62 389 LYS A C 1
ATOM 3088 O O . LYS A 1 389 ? 23.976 -5.140 -13.560 1.00 94.62 389 LYS A O 1
ATOM 3093 N N . LEU A 1 390 ? 23.328 -4.060 -15.426 1.00 90.00 390 LEU A N 1
ATOM 3094 C CA . LEU A 1 390 ? 23.477 -5.161 -16.358 1.00 90.00 390 LEU A CA 1
ATOM 3095 C C . LEU A 1 390 ? 24.620 -4.869 -17.324 1.00 90.00 390 LEU A C 1
ATOM 3097 O O . LEU A 1 390 ? 24.589 -3.863 -18.035 1.00 90.00 390 LEU A O 1
ATOM 3101 N N . GLU A 1 391 ? 25.608 -5.758 -17.374 1.00 88.75 391 GLU A N 1
ATOM 3102 C CA . GLU A 1 391 ? 26.646 -5.729 -18.403 1.00 88.75 391 GLU A CA 1
ATOM 3103 C C . GLU A 1 391 ? 26.051 -6.244 -19.718 1.00 88.75 391 GLU A C 1
ATOM 3105 O O . GLU A 1 391 ? 25.549 -7.364 -19.796 1.00 88.75 391 GLU A O 1
ATOM 3110 N N . CYS A 1 392 ? 26.041 -5.385 -20.734 1.00 85.19 392 CYS A N 1
ATOM 3111 C CA . CYS A 1 392 ? 25.406 -5.655 -22.024 1.00 85.19 392 CYS A CA 1
ATOM 3112 C C . CYS A 1 392 ? 26.436 -5.982 -23.118 1.00 85.19 392 CYS A C 1
ATOM 3114 O O . CYS A 1 392 ? 26.076 -6.518 -24.168 1.00 85.19 392 CYS A O 1
ATOM 3116 N N . ALA A 1 393 ? 27.722 -5.716 -22.863 1.00 77.88 393 ALA A N 1
ATOM 3117 C CA . ALA A 1 393 ? 28.809 -6.066 -23.766 1.00 77.88 393 ALA A CA 1
ATOM 3118 C C . ALA A 1 393 ? 28.843 -7.574 -24.063 1.00 77.88 393 ALA A C 1
ATOM 3120 O O . ALA A 1 393 ? 28.611 -8.405 -23.184 1.00 77.88 393 ALA A O 1
ATOM 3121 N N . ASN A 1 394 ? 29.134 -7.940 -25.317 1.00 71.62 394 ASN A N 1
ATOM 3122 C CA . ASN A 1 394 ? 29.266 -9.336 -25.761 1.00 71.62 394 ASN A CA 1
ATOM 3123 C C . ASN A 1 394 ? 28.032 -10.218 -25.541 1.00 71.62 394 ASN A C 1
ATOM 3125 O O . ASN A 1 394 ? 28.116 -11.442 -25.652 1.00 71.62 394 ASN A O 1
ATOM 3129 N N . THR A 1 395 ? 26.869 -9.617 -25.287 1.00 75.81 395 THR A N 1
ATOM 3130 C CA . THR A 1 395 ? 25.648 -10.350 -24.970 1.00 75.81 395 THR A CA 1
ATOM 3131 C C . THR A 1 395 ? 24.587 -10.096 -26.033 1.00 75.81 395 THR A C 1
ATOM 3133 O O . THR A 1 395 ? 24.091 -8.989 -26.191 1.00 75.81 395 THR A O 1
ATOM 3136 N N . LYS A 1 396 ? 24.193 -11.149 -26.759 1.00 78.31 396 LYS A N 1
ATOM 3137 C CA . LYS A 1 396 ? 23.105 -11.075 -27.756 1.00 78.31 396 LYS A CA 1
ATOM 3138 C C . LYS A 1 396 ? 21.722 -10.999 -27.103 1.00 78.31 396 LYS A C 1
ATOM 3140 O O . LYS A 1 396 ? 20.789 -10.478 -27.704 1.00 78.31 396 LYS A O 1
ATOM 3145 N N . PHE A 1 397 ? 21.579 -11.544 -25.898 1.00 81.50 397 PHE A N 1
ATOM 3146 C CA . PHE A 1 397 ? 20.302 -11.643 -25.202 1.00 81.50 397 PHE A CA 1
ATOM 3147 C C . PHE A 1 397 ? 20.503 -11.694 -23.686 1.00 81.50 397 PHE A C 1
ATOM 3149 O O . PHE A 1 397 ? 21.254 -12.542 -23.202 1.00 81.50 397 PHE A O 1
ATOM 3156 N N . LEU A 1 398 ? 19.802 -10.842 -22.938 1.00 86.25 398 LEU A N 1
ATOM 3157 C CA . LEU A 1 398 ? 19.968 -10.707 -21.495 1.00 86.25 398 LEU A CA 1
ATOM 3158 C C . LEU A 1 398 ? 18.613 -10.658 -20.767 1.00 86.25 398 LEU A C 1
ATOM 3160 O O . LEU A 1 398 ? 17.890 -9.670 -20.890 1.00 86.25 398 LEU A O 1
ATOM 3164 N N . PRO A 1 399 ? 18.234 -11.697 -20.001 1.00 88.56 399 PRO A N 1
ATOM 3165 C CA . PRO A 1 399 ? 17.033 -11.657 -19.173 1.00 88.56 399 PRO A CA 1
ATOM 3166 C C . PRO A 1 399 ? 17.260 -10.827 -17.903 1.00 88.56 399 PRO A C 1
ATOM 3168 O O . PRO A 1 399 ? 18.356 -10.822 -17.344 1.00 88.56 399 PRO A O 1
ATOM 3171 N N . PHE A 1 400 ? 16.199 -10.203 -17.396 1.00 90.62 400 PHE A N 1
ATOM 3172 C CA . PHE A 1 400 ? 16.215 -9.485 -16.123 1.00 90.62 400 PHE A CA 1
ATOM 3173 C C . PHE A 1 400 ? 14.974 -9.790 -15.278 1.00 90.62 400 PHE A C 1
ATOM 3175 O O . PHE A 1 400 ? 13.922 -10.193 -15.782 1.00 90.62 400 PHE A O 1
ATOM 3182 N N . SER A 1 401 ? 15.108 -9.586 -13.968 1.00 92.19 401 SER A N 1
ATOM 3183 C CA . SER A 1 401 ? 14.030 -9.722 -12.991 1.00 92.19 401 SER A CA 1
ATOM 3184 C C . SER A 1 401 ? 14.145 -8.609 -11.957 1.00 92.19 401 SER A C 1
ATOM 3186 O O . SER A 1 401 ? 15.189 -8.448 -11.333 1.00 92.19 401 SER A O 1
ATOM 3188 N N . ILE A 1 402 ? 13.061 -7.867 -11.767 1.00 93.75 402 ILE A N 1
ATOM 3189 C CA . ILE A 1 402 ? 12.945 -6.726 -10.862 1.00 93.75 402 ILE A CA 1
ATOM 3190 C C . ILE A 1 402 ? 12.022 -7.147 -9.711 1.00 93.75 402 ILE A C 1
ATOM 3192 O O . ILE A 1 402 ? 10.807 -7.198 -9.914 1.00 93.75 402 ILE A O 1
ATOM 3196 N N . PRO A 1 403 ? 12.553 -7.492 -8.527 1.00 93.38 403 PRO A N 1
ATOM 3197 C CA . PRO A 1 403 ? 11.729 -7.807 -7.367 1.00 93.38 403 PRO A CA 1
ATOM 3198 C C . PRO A 1 403 ? 11.025 -6.546 -6.855 1.00 93.38 403 PRO A C 1
ATOM 3200 O O . PRO A 1 403 ? 11.671 -5.525 -6.614 1.00 93.38 403 PRO A O 1
ATOM 3203 N N . LEU A 1 404 ? 9.706 -6.615 -6.664 1.00 92.75 404 LEU A N 1
ATOM 3204 C CA . LEU A 1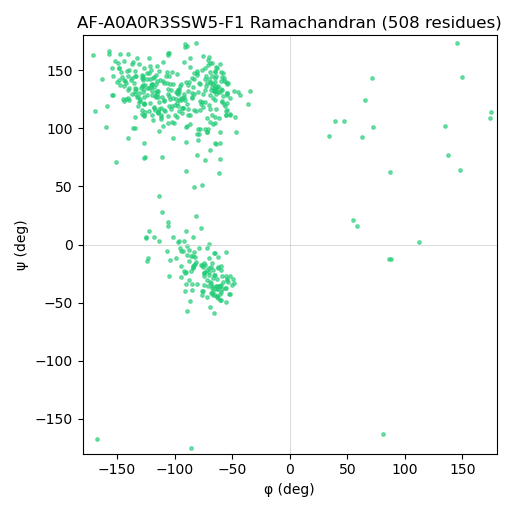 404 ? 8.923 -5.527 -6.082 1.00 92.75 404 LEU A CA 1
ATOM 3205 C C . LEU A 1 404 ? 8.802 -5.727 -4.567 1.00 92.75 404 LEU A C 1
ATOM 3207 O O . LEU A 1 404 ? 8.207 -6.717 -4.131 1.00 92.75 404 LEU A O 1
ATOM 3211 N N . PRO A 1 405 ? 9.327 -4.808 -3.735 1.00 91.00 405 PRO A N 1
ATOM 3212 C CA . PRO A 1 405 ? 9.263 -4.967 -2.288 1.00 91.00 405 PRO A CA 1
ATOM 3213 C C . PRO A 1 405 ? 7.818 -4.984 -1.786 1.00 91.00 405 PRO A C 1
ATOM 3215 O O . PRO A 1 405 ? 7.008 -4.141 -2.166 1.00 91.00 405 PRO A O 1
ATOM 3218 N N . ILE A 1 406 ? 7.493 -5.904 -0.875 1.00 87.25 406 ILE A N 1
ATOM 3219 C CA . ILE A 1 406 ? 6.135 -6.003 -0.318 1.00 87.25 406 ILE A CA 1
ATOM 3220 C C . ILE A 1 406 ? 5.731 -4.765 0.497 1.00 87.25 406 ILE A C 1
ATOM 3222 O O . ILE A 1 406 ? 4.557 -4.451 0.631 1.00 87.25 406 ILE A O 1
ATOM 3226 N N . ASN A 1 407 ? 6.707 -4.048 1.049 1.00 86.38 407 ASN A N 1
ATOM 3227 C CA . ASN A 1 407 ? 6.522 -2.828 1.830 1.00 86.38 407 ASN A CA 1
ATOM 3228 C C . ASN A 1 407 ? 6.524 -1.545 0.982 1.00 86.38 407 ASN A C 1
ATOM 3230 O O . ASN A 1 407 ? 6.364 -0.463 1.555 1.00 86.38 407 ASN A O 1
ATOM 3234 N N . ALA A 1 408 ? 6.714 -1.653 -0.335 1.00 90.62 408 ALA A N 1
ATOM 3235 C CA . ALA A 1 408 ? 6.578 -0.534 -1.255 1.00 90.62 408 ALA A CA 1
ATOM 3236 C C . ALA A 1 408 ? 5.092 -0.139 -1.409 1.00 90.62 408 ALA A C 1
ATOM 3238 O O . ALA A 1 408 ? 4.201 -0.934 -1.093 1.00 90.62 408 ALA A O 1
ATOM 3239 N N . PRO A 1 409 ? 4.782 1.093 -1.842 1.00 91.94 409 PRO A N 1
ATOM 3240 C CA . PRO A 1 409 ? 3.402 1.517 -2.025 1.00 91.94 409 PRO A CA 1
ATOM 3241 C C . PRO A 1 409 ? 2.804 0.866 -3.274 1.00 91.94 409 PRO A C 1
ATOM 3243 O O . PRO A 1 409 ? 3.470 0.752 -4.301 1.00 91.94 409 PRO A O 1
ATOM 3246 N N . ALA A 1 410 ? 1.530 0.492 -3.211 1.00 92.31 410 ALA A N 1
ATOM 3247 C CA . ALA A 1 410 ? 0.762 0.237 -4.424 1.00 92.31 410 ALA A CA 1
ATOM 3248 C C . ALA A 1 410 ? 0.490 1.559 -5.162 1.00 92.31 410 ALA A C 1
ATOM 3250 O O . ALA A 1 410 ? 0.576 2.637 -4.572 1.00 92.31 410 ALA A O 1
ATOM 3251 N N . GLU A 1 411 ? 0.146 1.475 -6.441 1.00 92.25 411 GLU A N 1
ATOM 3252 C CA . GLU A 1 411 ? -0.338 2.613 -7.212 1.00 92.25 411 GLU A CA 1
ATOM 3253 C C . GLU A 1 411 ? -1.686 3.078 -6.655 1.00 92.25 411 GLU A C 1
ATOM 3255 O O . GLU A 1 411 ? -2.568 2.255 -6.414 1.00 92.25 411 GLU A O 1
ATOM 3260 N N . PHE A 1 412 ? -1.868 4.378 -6.440 1.00 91.88 412 PHE A N 1
ATOM 3261 C CA . PHE A 1 412 ? -3.167 4.940 -6.064 1.00 91.88 412 PHE A CA 1
ATOM 3262 C C . PHE A 1 412 ? -3.299 6.391 -6.532 1.00 91.88 412 PHE A C 1
ATOM 3264 O O . PHE A 1 412 ? -2.310 7.096 -6.753 1.00 91.88 412 PHE A O 1
ATOM 3271 N N . MET A 1 413 ? -4.548 6.833 -6.658 1.00 90.12 413 MET A N 1
ATOM 3272 C CA . MET A 1 413 ? -4.917 8.221 -6.916 1.00 90.12 413 MET A CA 1
ATOM 3273 C C . MET A 1 413 ? -5.773 8.733 -5.770 1.00 90.12 413 MET A C 1
ATOM 3275 O O . MET A 1 413 ? -6.648 8.024 -5.277 1.00 90.12 413 MET A O 1
ATOM 3279 N N . LEU A 1 414 ? -5.516 9.965 -5.355 1.00 89.44 414 LEU A N 1
ATOM 3280 C CA . LEU A 1 414 ? -6.130 10.588 -4.198 1.00 89.44 414 LEU A CA 1
ATOM 3281 C C . LEU A 1 414 ? -6.647 11.973 -4.573 1.00 89.44 414 LEU A C 1
ATOM 3283 O O . LEU A 1 414 ? -5.856 12.838 -4.948 1.00 89.44 414 LEU A O 1
ATOM 3287 N N . ALA A 1 415 ? -7.940 12.223 -4.384 1.00 87.19 415 ALA A N 1
ATOM 3288 C CA . ALA A 1 415 ? -8.435 13.596 -4.371 1.00 87.19 415 ALA A CA 1
ATOM 3289 C C . ALA A 1 415 ? -8.769 14.052 -2.957 1.00 87.19 415 ALA A C 1
ATOM 3291 O O . ALA A 1 415 ? -8.892 13.270 -2.006 1.00 87.19 415 ALA A O 1
ATOM 3292 N N . SER A 1 416 ? -8.921 15.363 -2.844 1.00 84.50 416 SER A N 1
ATOM 3293 C CA . SER A 1 416 ? -9.314 16.024 -1.619 1.00 84.50 416 SER A CA 1
ATOM 3294 C C . SER A 1 416 ? -10.282 17.159 -1.914 1.00 84.50 416 SER A C 1
ATOM 3296 O O . SER A 1 416 ? -10.415 17.631 -3.042 1.00 84.50 416 SER A O 1
ATOM 3298 N N . ARG A 1 417 ? -10.962 17.614 -0.868 1.00 77.44 417 ARG A N 1
ATOM 3299 C CA . ARG A 1 417 ? -11.700 18.879 -0.887 1.00 77.44 417 ARG A CA 1
ATOM 3300 C C . ARG A 1 417 ? -10.784 20.092 -0.770 1.00 77.44 417 ARG A C 1
ATOM 3302 O O . ARG A 1 417 ? -11.212 21.191 -1.094 1.00 77.44 417 ARG A O 1
ATOM 3309 N N . TYR A 1 418 ? -9.548 19.897 -0.311 1.00 75.38 418 TYR A N 1
ATOM 3310 C CA . TYR A 1 418 ? -8.622 20.991 -0.020 1.00 75.38 418 TYR A CA 1
ATOM 3311 C C . TYR A 1 418 ? -7.826 21.470 -1.248 1.00 75.38 418 TYR A C 1
ATOM 3313 O O . TYR A 1 418 ? -7.354 22.605 -1.278 1.00 75.38 418 TYR A O 1
ATOM 3321 N N . TRP A 1 419 ? -7.673 20.642 -2.281 1.00 77.50 419 TRP A N 1
ATOM 3322 C CA . TRP A 1 419 ? -6.919 20.993 -3.487 1.00 77.50 419 TRP A CA 1
ATOM 3323 C C . TRP A 1 419 ? -7.687 20.652 -4.758 1.00 77.50 419 TRP A C 1
ATOM 3325 O O . TRP A 1 419 ? -8.623 19.851 -4.746 1.00 77.50 419 TRP A O 1
ATOM 3335 N N . ASN A 1 420 ? -7.278 21.281 -5.856 1.00 75.38 420 ASN A N 1
ATOM 3336 C CA . ASN A 1 420 ? -7.726 20.938 -7.198 1.00 75.38 420 ASN A CA 1
ATOM 3337 C C . ASN A 1 420 ? -6.875 19.796 -7.762 1.00 75.38 420 ASN A C 1
ATOM 3339 O O . ASN A 1 420 ? -5.664 19.754 -7.547 1.00 75.38 420 ASN A O 1
ATOM 3343 N N . GLY A 1 421 ? -7.506 18.893 -8.511 1.00 78.31 421 GLY A N 1
ATOM 3344 C CA . GLY A 1 421 ? -6.828 17.758 -9.136 1.00 78.31 421 GLY A CA 1
ATOM 3345 C C . GLY A 1 421 ? -6.588 16.581 -8.188 1.00 78.31 421 GLY A C 1
ATOM 3346 O O . GLY A 1 421 ? -7.214 16.452 -7.130 1.00 78.31 421 GLY A O 1
ATOM 3347 N N . VAL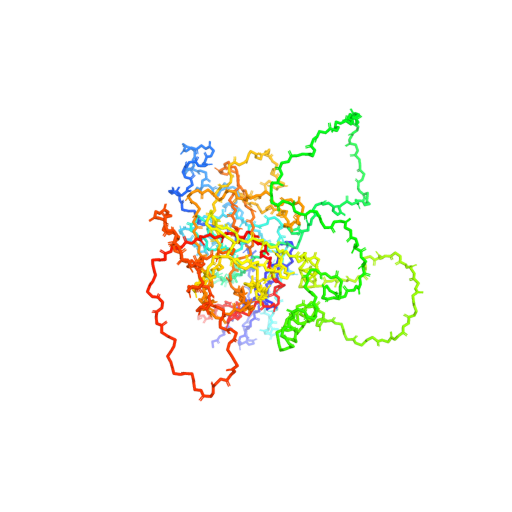 A 1 422 ? -5.683 15.692 -8.591 1.00 85.19 422 VAL A N 1
ATOM 3348 C CA . VAL A 1 422 ? -5.432 14.413 -7.912 1.00 85.19 422 VAL A CA 1
ATOM 3349 C C . VAL A 1 422 ? -3.955 14.243 -7.586 1.00 85.19 422 VAL A C 1
ATOM 3351 O O . VAL A 1 422 ? -3.087 14.412 -8.435 1.00 85.19 422 VAL A O 1
ATOM 3354 N N . CYS A 1 423 ? -3.662 13.880 -6.340 1.00 88.06 423 CYS A N 1
ATOM 3355 C CA . CYS A 1 423 ? -2.344 13.399 -5.958 1.00 88.06 423 CYS A CA 1
ATOM 3356 C C . CYS A 1 423 ? -2.223 11.945 -6.414 1.00 88.06 423 CYS A C 1
ATOM 3358 O O . CYS A 1 423 ? -3.051 11.103 -6.055 1.00 88.06 423 CYS A O 1
ATOM 3360 N N . ARG A 1 424 ? -1.211 11.649 -7.224 1.00 89.25 424 ARG A N 1
ATOM 3361 C CA . ARG A 1 424 ? -0.983 10.324 -7.788 1.00 89.25 424 ARG A CA 1
ATOM 3362 C C . ARG A 1 424 ? 0.351 9.779 -7.316 1.00 89.25 424 ARG A C 1
ATOM 3364 O O . ARG A 1 424 ? 1.365 10.470 -7.367 1.00 89.25 424 ARG A O 1
ATOM 3371 N N . VAL A 1 425 ? 0.337 8.512 -6.917 1.00 92.31 425 VAL A N 1
ATOM 3372 C CA . VAL A 1 425 ? 1.541 7.702 -6.738 1.00 92.31 425 VAL A CA 1
ATOM 3373 C C . VAL A 1 425 ? 1.569 6.696 -7.873 1.00 92.31 425 VAL A C 1
ATOM 3375 O O . VAL A 1 425 ? 0.677 5.858 -7.941 1.00 92.31 425 VAL A O 1
ATOM 3378 N N . HIS A 1 426 ? 2.561 6.795 -8.758 1.00 90.62 426 HIS A N 1
ATOM 3379 C CA . HIS A 1 426 ? 2.689 5.984 -9.971 1.00 90.62 426 HIS A CA 1
ATOM 3380 C C . HIS A 1 426 ? 4.028 5.244 -10.033 1.00 90.62 426 HIS A C 1
ATOM 3382 O O . HIS A 1 426 ? 5.040 5.761 -9.560 1.00 90.62 426 HIS A O 1
ATOM 3388 N N . TRP A 1 427 ? 4.048 4.049 -10.629 1.00 92.62 427 TRP A N 1
ATOM 3389 C CA . TRP A 1 427 ? 5.261 3.248 -10.798 1.00 92.62 427 TRP A CA 1
ATOM 3390 C C . TRP A 1 427 ? 5.824 3.346 -12.210 1.00 92.62 427 TRP A C 1
ATOM 3392 O O . TRP A 1 427 ? 5.111 3.261 -13.203 1.00 92.62 427 TRP A O 1
ATOM 3402 N N . CYS A 1 428 ? 7.142 3.454 -12.303 1.00 91.75 428 CYS A N 1
ATOM 3403 C CA . CYS A 1 428 ? 7.841 3.490 -13.574 1.00 91.75 428 CYS A CA 1
ATOM 3404 C C . CYS A 1 428 ? 9.161 2.722 -13.473 1.00 91.75 428 CYS A C 1
ATOM 3406 O O . CYS A 1 428 ? 9.874 2.792 -12.465 1.00 91.75 428 CYS A O 1
ATOM 3408 N N . ILE A 1 429 ? 9.470 1.968 -14.525 1.00 93.00 429 ILE A N 1
ATOM 3409 C CA . ILE A 1 429 ? 10.767 1.330 -14.709 1.00 93.00 429 ILE A CA 1
ATOM 3410 C C . ILE A 1 429 ? 11.586 2.206 -15.640 1.00 93.00 429 ILE A C 1
ATOM 3412 O O . ILE A 1 429 ? 11.210 2.439 -16.787 1.00 93.00 429 ILE A O 1
ATOM 3416 N N . ARG A 1 430 ? 12.738 2.649 -15.156 1.00 93.69 430 ARG A N 1
ATOM 3417 C CA . ARG A 1 430 ? 13.696 3.410 -15.940 1.00 93.69 430 ARG A CA 1
ATOM 3418 C C . ARG A 1 430 ? 14.860 2.526 -16.355 1.00 93.69 430 ARG A C 1
ATOM 3420 O O . ARG A 1 430 ? 15.437 1.829 -15.525 1.00 93.69 430 ARG A O 1
ATOM 3427 N N . PHE A 1 431 ? 15.208 2.604 -17.628 1.00 94.56 431 PHE A N 1
ATOM 3428 C CA . PHE A 1 431 ? 16.357 1.964 -18.244 1.00 94.56 431 PHE A CA 1
ATOM 3429 C C . PHE A 1 431 ? 17.313 3.061 -18.700 1.00 94.56 431 PHE A C 1
ATOM 3431 O O . PHE A 1 431 ? 16.982 3.844 -19.585 1.00 94.56 431 PHE A O 1
ATOM 3438 N N . ASP A 1 432 ? 18.491 3.137 -18.098 1.00 94.81 432 ASP A N 1
ATOM 3439 C CA . ASP A 1 432 ? 19.550 4.041 -18.531 1.00 94.81 432 ASP A CA 1
ATOM 3440 C C . ASP A 1 432 ? 20.592 3.221 -19.305 1.00 94.81 432 ASP A C 1
ATOM 3442 O O . ASP A 1 432 ? 21.351 2.446 -18.718 1.00 94.81 432 ASP A O 1
ATOM 3446 N N . PHE A 1 433 ? 20.598 3.359 -20.634 1.00 92.62 433 PHE A N 1
ATOM 3447 C CA . PHE A 1 433 ? 21.529 2.660 -21.520 1.00 92.62 433 PHE A CA 1
ATOM 3448 C C . PHE A 1 433 ? 22.796 3.476 -21.716 1.00 92.62 433 PHE A C 1
ATOM 3450 O O . PHE A 1 433 ? 22.747 4.583 -22.247 1.00 92.62 433 PHE A O 1
ATOM 3457 N N . ILE A 1 434 ? 23.939 2.909 -21.354 1.00 91.62 434 ILE A N 1
ATOM 3458 C CA . ILE A 1 434 ? 25.247 3.475 -21.669 1.00 91.62 434 ILE A CA 1
ATOM 3459 C C . ILE A 1 434 ? 25.642 2.926 -23.036 1.00 91.62 434 ILE A C 1
ATOM 3461 O O . ILE A 1 434 ? 25.865 1.724 -23.196 1.00 91.62 434 ILE A O 1
ATOM 3465 N N . VAL A 1 435 ? 25.672 3.799 -24.039 1.00 89.75 435 VAL A N 1
ATOM 3466 C CA . VAL A 1 435 ? 25.933 3.448 -25.441 1.00 89.75 435 VAL A CA 1
ATOM 3467 C C . VAL A 1 435 ? 27.132 4.206 -25.986 1.00 89.75 435 VAL A C 1
ATOM 3469 O O . VAL A 1 435 ? 27.504 5.253 -25.458 1.00 89.75 435 VAL A O 1
ATOM 3472 N N . ALA A 1 436 ? 27.719 3.707 -27.072 1.00 83.94 436 ALA A N 1
ATOM 3473 C CA . ALA A 1 436 ? 28.773 4.431 -27.774 1.00 83.94 436 ALA A CA 1
ATOM 3474 C C . ALA A 1 436 ? 28.239 5.740 -28.379 1.00 83.94 436 ALA A C 1
ATOM 3476 O O . ALA A 1 436 ? 27.168 5.787 -28.992 1.00 83.94 436 ALA A O 1
ATOM 3477 N N . LYS A 1 437 ? 29.003 6.819 -28.241 1.00 79.62 437 LYS A N 1
ATOM 3478 C CA . LYS A 1 437 ? 28.727 8.098 -28.885 1.00 79.62 437 LYS A CA 1
ATOM 3479 C C . LYS A 1 437 ? 29.234 8.024 -30.324 1.00 79.62 437 LYS A C 1
ATOM 3481 O O . LYS A 1 437 ? 30.429 7.881 -30.570 1.00 79.62 437 LYS A O 1
ATOM 3486 N N . ALA A 1 438 ? 28.329 8.097 -31.297 1.00 63.84 438 ALA A N 1
ATOM 3487 C CA . ALA A 1 438 ? 28.736 8.159 -32.699 1.00 63.84 438 ALA A CA 1
ATOM 3488 C C . ALA A 1 438 ? 29.301 9.559 -32.987 1.00 63.84 438 ALA A C 1
ATOM 3490 O O . ALA A 1 438 ? 28.613 10.555 -32.769 1.00 63.84 438 ALA A O 1
ATOM 3491 N N . ASN A 1 439 ? 30.548 9.653 -33.452 1.00 51.25 439 ASN A N 1
ATOM 3492 C CA . ASN A 1 439 ? 31.194 10.935 -33.736 1.00 51.25 439 ASN A CA 1
ATOM 3493 C C . ASN A 1 439 ? 30.668 11.485 -35.084 1.00 51.25 439 ASN A C 1
ATOM 3495 O O . ASN A 1 439 ? 30.917 10.864 -36.118 1.00 51.25 439 ASN A O 1
ATOM 3499 N N . PRO A 1 440 ? 29.956 12.629 -35.151 1.00 42.16 440 PRO A N 1
ATOM 3500 C CA . PRO A 1 440 ? 29.292 13.070 -36.384 1.00 42.16 440 PRO A CA 1
ATOM 3501 C C . PRO A 1 440 ? 30.235 13.698 -37.432 1.00 42.16 440 PRO A C 1
ATOM 3503 O O . PRO A 1 440 ? 29.771 14.341 -38.374 1.00 42.16 440 PRO A O 1
ATOM 3506 N N . ARG A 1 441 ? 31.562 13.545 -37.317 1.00 37.72 441 ARG A N 1
ATOM 3507 C CA . ARG A 1 441 ? 32.524 14.105 -38.282 1.00 37.72 441 ARG A CA 1
ATOM 3508 C C . ARG A 1 441 ? 33.685 13.156 -38.571 1.00 37.72 441 ARG A C 1
ATOM 3510 O O . ARG A 1 441 ? 34.727 13.249 -37.935 1.00 37.72 441 ARG A O 1
ATOM 3517 N N . LYS A 1 442 ? 33.531 12.333 -39.610 1.00 36.78 442 LYS A N 1
ATOM 3518 C CA . LYS A 1 442 ? 34.367 12.362 -40.830 1.00 36.78 442 LYS A CA 1
ATOM 3519 C C . LYS A 1 442 ? 34.006 11.188 -41.740 1.00 36.78 442 LYS A C 1
ATOM 3521 O O . LYS A 1 442 ? 34.383 10.050 -41.501 1.00 36.78 442 LYS A O 1
ATOM 3526 N N . LYS A 1 443 ? 33.348 11.506 -42.857 1.00 36.81 443 LYS A N 1
ATOM 3527 C CA . LYS A 1 443 ? 33.527 10.740 -44.090 1.00 36.81 443 LYS A CA 1
ATOM 3528 C C . LYS A 1 443 ? 34.944 11.013 -44.599 1.00 36.81 443 LYS A C 1
ATOM 3530 O O . LYS A 1 443 ? 35.217 12.138 -45.004 1.00 36.81 443 LYS A O 1
ATOM 3535 N N . SER A 1 444 ? 35.786 9.989 -44.655 1.00 31.69 444 SER A N 1
ATOM 3536 C CA . SER A 1 444 ? 36.615 9.726 -45.836 1.00 31.69 444 SER A CA 1
ATOM 3537 C C . SER A 1 444 ? 37.077 8.267 -45.824 1.00 31.69 444 SER A C 1
ATOM 3539 O O . SER A 1 444 ? 37.984 7.906 -45.088 1.00 31.69 444 SER A O 1
ATOM 3541 N N . LEU A 1 445 ? 36.379 7.469 -46.634 1.00 40.56 445 LEU A N 1
ATOM 3542 C CA . LEU A 1 445 ? 36.870 6.380 -47.480 1.00 40.56 445 LEU A CA 1
ATOM 3543 C C . LEU A 1 445 ? 37.979 5.458 -46.925 1.00 40.56 445 LEU A C 1
ATOM 3545 O O . LEU A 1 445 ? 39.145 5.820 -46.954 1.00 40.56 445 LEU A O 1
ATOM 3549 N N . SER A 1 446 ? 37.573 4.227 -46.576 1.00 32.28 446 SER A N 1
ATOM 3550 C CA . SER A 1 446 ? 38.171 2.928 -46.971 1.00 32.28 446 SER A CA 1
ATOM 3551 C C . SER A 1 446 ? 38.269 1.920 -45.817 1.00 32.28 446 SER A C 1
ATOM 3553 O O . SER A 1 446 ? 39.340 1.712 -45.260 1.00 32.28 446 SER A O 1
ATOM 3555 N N . THR A 1 447 ? 37.133 1.312 -45.473 1.00 31.95 447 THR A N 1
ATOM 3556 C CA . THR A 1 447 ? 36.873 -0.010 -44.844 1.00 31.95 447 THR A CA 1
ATOM 3557 C C . THR A 1 447 ? 35.591 0.123 -44.022 1.00 31.95 447 THR A C 1
ATOM 3559 O O . THR A 1 447 ? 35.317 1.213 -43.522 1.00 31.95 447 THR A O 1
ATOM 3562 N N . PRO A 1 448 ? 34.728 -0.905 -43.940 1.00 38.59 448 PRO A N 1
ATOM 3563 C CA . PRO A 1 448 ? 33.499 -0.760 -43.176 1.00 38.59 448 PRO A CA 1
ATOM 3564 C C . PRO A 1 448 ? 33.898 -0.653 -41.700 1.00 38.59 448 PRO A C 1
ATOM 3566 O O . PRO A 1 448 ? 34.811 -1.363 -41.282 1.00 38.59 448 PRO A O 1
ATOM 3569 N N . ASP A 1 449 ? 33.243 0.227 -40.940 1.00 41.06 449 ASP A N 1
ATOM 3570 C CA . ASP A 1 449 ? 33.389 0.423 -39.487 1.00 41.06 449 ASP A CA 1
ATOM 3571 C C . ASP A 1 449 ? 33.013 -0.859 -38.698 1.00 41.06 449 ASP A C 1
ATOM 3573 O O . ASP A 1 449 ? 32.072 -0.905 -37.911 1.00 41.06 449 ASP A O 1
ATOM 3577 N N . LEU A 1 450 ? 33.745 -1.948 -38.939 1.00 41.09 450 LEU A N 1
ATOM 3578 C CA . LEU A 1 450 ? 33.584 -3.287 -38.375 1.00 41.09 450 LEU A CA 1
ATOM 3579 C C . LEU A 1 450 ? 34.238 -3.411 -36.991 1.00 41.09 450 LEU A C 1
ATOM 3581 O O . LEU A 1 450 ? 34.029 -4.410 -36.315 1.00 41.09 450 LEU A O 1
ATOM 3585 N N . GLY A 1 451 ? 35.031 -2.428 -36.550 1.00 44.25 451 GLY A N 1
ATOM 3586 C CA . GLY A 1 451 ? 35.862 -2.544 -35.347 1.00 44.25 451 GLY A CA 1
ATOM 3587 C C . GLY A 1 451 ? 35.057 -2.676 -34.053 1.00 44.25 451 GLY A C 1
ATOM 3588 O O . GLY A 1 451 ? 35.177 -3.674 -33.349 1.00 44.25 451 GLY A O 1
ATOM 3589 N N . LEU A 1 452 ? 34.202 -1.696 -33.747 1.00 46.88 452 LEU A N 1
ATOM 3590 C CA . LEU A 1 452 ? 33.468 -1.658 -32.474 1.00 46.88 452 LEU A CA 1
ATOM 3591 C C . LEU A 1 452 ? 32.373 -2.727 -32.395 1.00 46.88 452 LEU A C 1
ATOM 3593 O O . LEU A 1 452 ? 32.156 -3.307 -31.336 1.00 46.88 452 LEU A O 1
ATOM 3597 N N . TYR A 1 453 ? 31.713 -3.019 -33.517 1.00 44.62 453 TYR A N 1
ATOM 3598 C CA . TYR A 1 453 ? 30.607 -3.973 -33.563 1.00 44.62 453 TYR A CA 1
ATOM 3599 C C . TYR A 1 453 ? 31.082 -5.436 -33.499 1.00 44.62 453 TYR A C 1
ATOM 3601 O O . TYR A 1 453 ? 30.510 -6.231 -32.755 1.00 44.62 453 TYR A O 1
ATOM 3609 N N . ASN A 1 454 ? 32.188 -5.782 -34.175 1.00 45.38 454 ASN A N 1
ATOM 3610 C CA . ASN A 1 454 ? 32.791 -7.121 -34.074 1.00 45.38 454 ASN A CA 1
ATOM 3611 C C . ASN A 1 454 ? 33.441 -7.383 -32.706 1.00 45.38 454 ASN A C 1
ATOM 3613 O O . ASN A 1 454 ? 33.542 -8.532 -32.280 1.00 45.38 454 ASN A O 1
ATOM 3617 N N . LEU A 1 455 ? 33.884 -6.329 -32.011 1.00 45.84 455 LEU A N 1
ATOM 3618 C CA . LEU A 1 455 ? 34.342 -6.412 -30.620 1.00 45.84 455 LEU A CA 1
ATOM 3619 C C . LEU A 1 455 ? 33.185 -6.562 -29.625 1.00 45.84 455 LEU A C 1
ATOM 3621 O O . LEU A 1 455 ? 33.411 -7.084 -28.537 1.00 45.84 455 LEU A O 1
ATOM 3625 N N . PHE A 1 456 ? 31.983 -6.109 -29.994 1.00 44.09 456 PHE A N 1
ATOM 3626 C CA . PHE A 1 456 ? 30.781 -6.122 -29.161 1.00 44.09 456 PHE A CA 1
ATOM 3627 C C . PHE A 1 456 ? 29.936 -7.395 -29.318 1.00 44.09 456 PHE A C 1
ATOM 3629 O O . PHE A 1 456 ? 29.206 -7.748 -28.401 1.00 44.09 456 PHE A O 1
ATOM 3636 N N . LEU A 1 457 ? 30.023 -8.092 -30.454 1.00 48.88 457 LEU A N 1
ATOM 3637 C CA . LEU A 1 457 ? 29.410 -9.402 -30.689 1.00 48.88 457 LEU A CA 1
ATOM 3638 C C . LEU A 1 457 ? 30.489 -10.377 -31.171 1.00 48.88 457 LEU A C 1
ATOM 3640 O O . LEU A 1 457 ? 30.556 -10.705 -32.354 1.00 48.88 457 LEU A O 1
ATOM 3644 N N . ARG A 1 458 ? 31.369 -10.837 -30.276 1.00 43.31 458 ARG A N 1
ATOM 3645 C CA . ARG A 1 458 ? 32.337 -11.881 -30.640 1.00 43.31 458 ARG A CA 1
ATOM 3646 C C . ARG A 1 458 ? 31.613 -13.191 -30.976 1.00 43.31 458 ARG A C 1
ATOM 3648 O O . ARG A 1 458 ? 31.208 -13.925 -30.083 1.00 43.31 458 ARG A O 1
ATOM 3655 N N . ASP A 1 459 ? 31.527 -13.522 -32.261 1.00 38.97 459 ASP A N 1
ATOM 3656 C CA . ASP A 1 459 ? 31.271 -14.886 -32.745 1.00 38.97 459 ASP A CA 1
ATOM 3657 C C . ASP A 1 459 ? 32.586 -15.696 -32.784 1.00 38.97 459 ASP A C 1
ATOM 3659 O O . ASP A 1 459 ? 32.931 -16.299 -33.798 1.00 38.97 459 ASP A O 1
ATOM 3663 N N . THR A 1 460 ? 33.370 -15.699 -31.695 1.00 37.19 460 THR A N 1
ATOM 3664 C CA . THR A 1 460 ? 34.541 -16.586 -31.585 1.00 37.19 460 THR A CA 1
ATOM 3665 C C . THR A 1 460 ? 34.202 -17.859 -30.806 1.00 37.19 460 THR A C 1
ATOM 3667 O O . THR A 1 460 ? 33.591 -17.784 -29.737 1.00 37.19 460 THR A O 1
ATOM 3670 N N . PRO A 1 461 ? 34.598 -19.046 -31.309 1.00 33.81 461 PRO A N 1
ATOM 3671 C CA . PRO A 1 461 ? 34.397 -20.306 -30.607 1.00 33.81 461 PRO A CA 1
ATOM 3672 C C . PRO A 1 461 ? 35.120 -20.261 -29.260 1.00 33.81 461 PRO A C 1
ATOM 3674 O O . PRO A 1 461 ? 36.219 -19.718 -29.160 1.00 33.81 461 PRO A O 1
ATOM 3677 N N . ILE A 1 462 ? 34.473 -20.827 -28.240 1.00 38.44 462 ILE A N 1
ATOM 3678 C CA . ILE A 1 462 ? 34.909 -20.884 -26.840 1.00 38.44 462 ILE A CA 1
ATOM 3679 C C . ILE A 1 462 ? 36.380 -21.323 -26.769 1.00 38.44 462 ILE A C 1
ATOM 3681 O O . ILE A 1 462 ? 36.696 -22.512 -26.812 1.00 38.44 462 ILE A O 1
ATOM 3685 N N . SER A 1 463 ? 37.285 -20.352 -26.658 1.00 35.00 463 SER A N 1
ATOM 3686 C CA . SER A 1 463 ? 38.660 -20.590 -26.243 1.00 35.00 463 SER A CA 1
ATOM 3687 C C . SER A 1 463 ? 38.678 -20.644 -24.722 1.00 35.00 463 SER A C 1
ATOM 3689 O O . SER A 1 463 ? 38.120 -19.780 -24.042 1.00 35.00 463 SER A O 1
ATOM 3691 N N . LYS A 1 464 ? 39.292 -21.699 -24.190 1.00 33.34 464 LYS A N 1
ATOM 3692 C CA . LYS A 1 464 ? 39.493 -21.938 -22.762 1.00 33.34 464 LYS A CA 1
ATOM 3693 C C . LYS A 1 464 ? 40.507 -20.923 -22.219 1.00 33.34 464 LYS A C 1
ATOM 3695 O O . LYS A 1 464 ? 41.682 -21.249 -22.168 1.00 33.34 464 LYS A O 1
ATOM 3700 N N . ASN A 1 465 ? 40.066 -19.703 -21.912 1.00 31.36 465 ASN A N 1
ATOM 3701 C CA . ASN A 1 465 ? 40.634 -18.784 -20.908 1.00 31.36 465 ASN A CA 1
ATOM 3702 C C . ASN A 1 465 ? 39.895 -17.433 -20.976 1.00 31.36 465 ASN A C 1
ATOM 3704 O O . ASN A 1 465 ? 40.014 -16.739 -21.988 1.00 31.36 465 ASN A O 1
ATOM 3708 N N . PRO A 1 466 ? 39.140 -17.021 -19.938 1.00 39.47 466 PRO A N 1
ATOM 3709 C CA . PRO A 1 466 ? 38.512 -15.710 -19.882 1.00 39.47 466 PRO A CA 1
ATOM 3710 C C . PRO A 1 466 ? 39.481 -14.728 -19.215 1.00 39.47 466 PRO A C 1
ATOM 3712 O O . PRO A 1 466 ? 39.218 -14.228 -18.127 1.00 39.47 466 PRO A O 1
ATOM 3715 N N . GLU A 1 467 ? 40.636 -14.484 -19.826 1.00 33.72 467 GLU A N 1
ATOM 3716 C CA . GLU A 1 467 ? 41.547 -13.454 -19.331 1.00 33.72 467 GLU A CA 1
ATOM 3717 C C . GLU A 1 467 ? 41.390 -12.200 -20.188 1.00 33.72 467 GLU A C 1
ATOM 3719 O O . GLU A 1 467 ? 41.850 -12.123 -21.324 1.00 33.72 467 GLU A O 1
ATOM 3724 N N . TYR A 1 468 ? 40.706 -11.223 -19.588 1.00 37.56 468 TYR A N 1
ATOM 3725 C CA . TYR A 1 468 ? 40.690 -9.811 -19.960 1.00 37.56 468 TYR A CA 1
ATOM 3726 C C . TYR A 1 468 ? 39.931 -9.442 -21.253 1.00 37.56 468 TYR A C 1
ATOM 3728 O O . TYR A 1 468 ? 40.432 -9.516 -22.376 1.00 37.56 468 TYR A O 1
ATOM 3736 N N . THR A 1 469 ? 38.706 -8.930 -21.095 1.00 39.16 469 THR A N 1
ATOM 3737 C CA . THR A 1 469 ? 38.070 -8.064 -22.096 1.00 39.16 469 THR A CA 1
ATOM 3738 C C . THR A 1 469 ? 38.883 -6.772 -22.180 1.00 39.16 469 THR A C 1
ATOM 3740 O O . THR A 1 469 ? 38.898 -5.971 -21.251 1.00 39.16 469 THR A O 1
ATOM 3743 N N . SER A 1 470 ? 39.597 -6.568 -23.288 1.00 40.06 470 SER A N 1
ATOM 3744 C CA . SER A 1 470 ? 40.282 -5.307 -23.586 1.00 40.06 470 SER A CA 1
ATOM 3745 C C . SER A 1 470 ? 39.281 -4.148 -23.516 1.00 40.06 470 SER A C 1
ATOM 3747 O O . SER A 1 470 ? 38.279 -4.176 -24.235 1.00 40.06 470 SER A O 1
ATOM 3749 N N . SER A 1 471 ? 39.537 -3.160 -22.652 1.00 43.22 471 SER A N 1
ATOM 3750 C CA . SER A 1 471 ? 38.698 -1.970 -22.487 1.00 43.22 471 SER A CA 1
ATOM 3751 C C . SER A 1 471 ? 38.535 -1.267 -23.831 1.00 43.22 471 SER A C 1
ATOM 3753 O O . SER A 1 471 ? 39.515 -0.797 -24.412 1.00 43.22 471 SER A O 1
ATOM 3755 N N . ILE A 1 472 ? 37.308 -1.224 -24.345 1.00 52.22 472 ILE A N 1
ATOM 3756 C CA . ILE A 1 472 ? 36.988 -0.465 -25.550 1.00 52.22 472 ILE A CA 1
ATOM 3757 C C . ILE A 1 472 ? 36.993 1.009 -25.143 1.00 52.22 472 ILE A C 1
ATOM 3759 O O . ILE A 1 472 ? 36.035 1.488 -24.539 1.00 52.22 472 ILE A O 1
ATOM 3763 N N . ASP A 1 473 ? 38.091 1.705 -25.433 1.00 51.72 473 ASP A N 1
ATOM 3764 C CA . ASP A 1 473 ? 38.207 3.144 -25.210 1.00 51.72 473 ASP A CA 1
ATOM 3765 C C . ASP A 1 473 ? 37.339 3.870 -26.247 1.00 51.72 473 ASP A C 1
ATOM 3767 O O . ASP A 1 473 ? 37.687 3.992 -27.423 1.00 51.72 473 ASP A O 1
ATOM 3771 N N . CYS A 1 474 ? 36.126 4.236 -25.842 1.00 66.50 474 CYS A N 1
ATOM 3772 C CA . CYS A 1 474 ? 35.172 4.947 -26.678 1.00 66.50 474 CYS A CA 1
ATOM 3773 C C . CYS A 1 474 ? 34.379 5.945 -25.833 1.00 66.50 474 CYS A C 1
ATOM 3775 O O . CYS A 1 474 ? 34.018 5.668 -24.687 1.00 66.50 474 CYS A O 1
ATOM 3777 N N . GLU A 1 475 ? 34.092 7.120 -26.399 1.00 76.88 475 GLU A N 1
ATOM 3778 C CA . GLU A 1 475 ? 33.191 8.069 -25.750 1.00 76.88 475 GLU A CA 1
ATOM 3779 C C . GLU A 1 475 ? 31.803 7.434 -25.620 1.00 76.88 475 GLU A C 1
ATOM 3781 O O . GLU A 1 475 ? 31.252 6.912 -26.592 1.00 76.88 475 GLU A O 1
ATOM 3786 N N . THR A 1 476 ? 31.224 7.498 -24.423 1.00 83.81 476 THR A N 1
ATOM 3787 C CA . THR A 1 476 ? 29.892 6.961 -24.140 1.00 83.81 476 THR A CA 1
ATOM 3788 C C . THR A 1 476 ? 28.882 8.079 -23.904 1.00 83.81 476 THR A C 1
ATOM 3790 O O . THR A 1 476 ? 29.230 9.216 -23.580 1.00 83.81 476 THR A O 1
ATOM 3793 N N . GLN A 1 477 ? 27.607 7.763 -24.098 1.00 88.62 477 GLN A N 1
ATOM 3794 C CA . GLN A 1 477 ? 26.480 8.609 -23.720 1.00 88.62 477 GLN A CA 1
ATOM 3795 C C . GLN A 1 477 ? 25.417 7.757 -23.023 1.00 88.62 477 GLN A C 1
ATOM 3797 O O . GLN A 1 477 ? 25.256 6.579 -23.344 1.00 88.62 477 GLN A O 1
ATOM 3802 N N . THR A 1 478 ? 24.671 8.363 -22.102 1.00 90.94 478 THR A N 1
ATOM 3803 C CA . THR A 1 478 ? 23.563 7.698 -21.408 1.00 90.94 478 THR A CA 1
ATOM 3804 C C . THR A 1 478 ? 22.240 8.076 -22.057 1.00 90.94 478 THR A C 1
ATOM 3806 O O . THR A 1 478 ? 21.915 9.257 -22.170 1.00 90.94 478 THR A O 1
ATOM 3809 N N . LEU A 1 479 ? 21.466 7.072 -22.457 1.00 90.56 479 LEU A N 1
ATOM 3810 C CA . LEU A 1 479 ? 20.140 7.232 -23.039 1.00 90.56 479 LEU A CA 1
ATOM 3811 C C . LEU A 1 479 ? 19.081 6.688 -22.072 1.00 90.56 479 LEU A C 1
ATOM 3813 O O . LEU A 1 479 ? 19.000 5.469 -21.894 1.00 90.56 479 LEU A O 1
ATOM 3817 N N . PRO A 1 480 ? 18.289 7.568 -21.433 1.00 91.69 480 PRO A N 1
ATOM 3818 C CA . PRO A 1 480 ? 17.206 7.154 -20.557 1.00 91.69 480 PRO A CA 1
ATOM 3819 C C . PRO A 1 480 ? 15.981 6.728 -21.369 1.00 91.69 480 PRO A C 1
ATOM 3821 O O . PRO A 1 480 ? 15.582 7.395 -22.324 1.00 91.69 480 PRO A O 1
ATOM 3824 N N . TRP A 1 481 ? 15.340 5.650 -20.939 1.00 90.81 481 TRP A N 1
ATOM 3825 C CA . TRP A 1 481 ? 14.026 5.226 -21.399 1.00 90.81 481 TRP A CA 1
ATOM 3826 C C . TRP A 1 481 ? 13.166 4.865 -20.192 1.00 90.81 481 TRP A C 1
ATOM 3828 O O . TRP A 1 481 ? 13.621 4.180 -19.278 1.00 90.81 481 TRP A O 1
ATOM 3838 N N . GLU A 1 482 ? 11.931 5.350 -20.166 1.00 89.31 482 GLU A N 1
ATOM 3839 C CA . GLU A 1 482 ? 11.023 5.189 -19.034 1.00 89.31 482 GLU A CA 1
ATOM 3840 C C . GLU A 1 482 ? 9.765 4.448 -19.468 1.00 89.31 482 GLU A C 1
ATOM 3842 O O . GLU A 1 482 ? 9.186 4.725 -20.520 1.00 89.31 482 GLU A O 1
ATOM 3847 N N . LEU A 1 483 ? 9.352 3.497 -18.636 1.00 88.69 483 LEU A N 1
ATOM 3848 C CA . LEU A 1 483 ? 8.212 2.641 -18.880 1.00 88.69 483 LEU A CA 1
ATOM 3849 C C . LEU A 1 483 ? 7.246 2.687 -17.693 1.00 88.69 483 LEU A C 1
ATOM 3851 O O . LEU A 1 483 ? 7.565 2.132 -16.635 1.00 88.69 483 LEU A O 1
ATOM 3855 N N . PRO A 1 484 ? 6.054 3.282 -17.855 1.00 88.19 484 PRO A N 1
ATOM 3856 C CA . PRO A 1 484 ? 5.023 3.222 -16.830 1.00 88.19 484 PRO A CA 1
ATOM 3857 C C . PRO A 1 484 ? 4.538 1.779 -16.653 1.00 88.19 484 PRO A C 1
ATOM 3859 O O . PRO A 1 484 ? 4.227 1.092 -17.628 1.00 88.19 484 PRO A O 1
ATOM 3862 N N . VAL A 1 485 ? 4.457 1.323 -15.406 1.00 88.50 485 VAL A N 1
ATOM 3863 C CA . VAL A 1 485 ? 3.923 0.004 -15.032 1.00 88.50 485 VAL A CA 1
ATOM 3864 C C . VAL A 1 485 ? 2.909 0.171 -13.911 1.00 88.50 485 VAL A C 1
ATOM 3866 O O . VAL A 1 485 ? 2.977 1.132 -13.150 1.00 88.50 485 VAL A O 1
ATOM 3869 N N . CYS A 1 486 ? 1.979 -0.772 -13.783 1.00 89.69 486 CYS A N 1
ATOM 3870 C CA . CYS A 1 486 ? 1.003 -0.743 -12.701 1.00 89.69 486 CYS A CA 1
ATOM 3871 C C . CYS A 1 486 ? 1.386 -1.731 -11.604 1.00 89.69 486 CYS A C 1
ATOM 3873 O O . CYS A 1 486 ? 1.478 -2.937 -11.839 1.00 89.69 486 CYS A O 1
ATOM 3875 N N . VAL A 1 487 ? 1.607 -1.226 -10.394 1.00 91.88 487 VAL A N 1
ATOM 3876 C CA . VAL A 1 487 ? 1.878 -2.073 -9.229 1.00 91.88 487 VAL A CA 1
ATOM 3877 C C . VAL A 1 487 ? 0.684 -2.026 -8.297 1.00 91.88 487 VAL A C 1
ATOM 3879 O O . VAL A 1 487 ? 0.365 -0.982 -7.733 1.00 91.88 487 VAL A O 1
ATOM 3882 N N . ILE A 1 488 ? 0.025 -3.165 -8.125 1.00 91.88 488 ILE A N 1
ATOM 3883 C CA . ILE A 1 488 ? -1.190 -3.293 -7.321 1.00 91.88 488 ILE A CA 1
ATOM 3884 C C . ILE A 1 488 ? -0.891 -3.991 -5.985 1.00 91.88 488 ILE A C 1
ATOM 3886 O O . ILE A 1 488 ? 0.155 -4.632 -5.828 1.00 91.88 488 ILE A O 1
ATOM 3890 N N . PRO A 1 489 ? -1.785 -3.894 -4.989 1.00 90.38 489 PRO A N 1
ATOM 3891 C CA . PRO A 1 489 ? -1.611 -4.587 -3.728 1.00 90.38 489 PRO A CA 1
ATOM 3892 C C . PRO A 1 489 ? -1.560 -6.102 -3.912 1.00 90.38 489 PRO A C 1
ATOM 3894 O O . PRO A 1 489 ? -2.118 -6.673 -4.850 1.00 90.38 489 PRO A O 1
ATOM 3897 N N . ASN A 1 490 ? -0.923 -6.766 -2.955 1.00 85.81 490 ASN A N 1
ATOM 3898 C CA . ASN A 1 490 ? -1.185 -8.177 -2.717 1.00 85.81 490 ASN A CA 1
ATOM 3899 C C . ASN A 1 490 ? -2.332 -8.316 -1.707 1.00 85.81 490 ASN A C 1
ATOM 3901 O O . ASN A 1 490 ? -2.749 -7.337 -1.084 1.00 85.81 490 ASN A O 1
ATOM 3905 N N . GLY A 1 491 ? -2.840 -9.530 -1.510 1.00 82.38 491 GLY A N 1
ATOM 3906 C CA . GLY A 1 491 ? -3.828 -9.743 -0.459 1.00 82.38 491 GLY A CA 1
ATOM 3907 C C . GLY A 1 491 ? -3.238 -9.493 0.939 1.00 82.38 491 GLY A C 1
ATOM 3908 O O . GLY A 1 491 ? -2.050 -9.755 1.156 1.00 82.38 491 GLY A O 1
ATOM 3909 N N . PRO A 1 492 ? -4.051 -9.037 1.910 1.00 81.31 492 PRO A N 1
ATOM 3910 C CA . PRO A 1 492 ? -3.571 -8.659 3.240 1.00 81.31 492 PRO A CA 1
ATOM 3911 C C . PRO A 1 492 ? -2.761 -9.729 3.975 1.00 81.31 492 PRO A C 1
ATOM 3913 O O . PRO A 1 492 ? -1.850 -9.409 4.732 1.00 81.31 492 PRO A O 1
ATOM 3916 N N . THR A 1 493 ? -3.053 -11.006 3.720 1.00 79.44 493 THR A N 1
ATOM 3917 C CA . THR A 1 493 ? -2.412 -12.156 4.374 1.00 79.44 493 THR A CA 1
ATOM 3918 C C . THR A 1 493 ? -0.935 -12.331 4.025 1.00 79.44 493 THR A C 1
ATOM 3920 O O . THR A 1 493 ? -0.249 -13.092 4.694 1.00 79.44 493 THR A O 1
ATOM 3923 N N . VAL A 1 494 ? -0.442 -11.682 2.965 1.00 75.94 494 VAL A N 1
ATOM 3924 C CA . VAL A 1 494 ? 0.964 -11.798 2.532 1.00 75.94 494 VAL A CA 1
ATOM 3925 C C . VAL A 1 494 ? 1.869 -10.842 3.322 1.00 75.94 494 VAL A C 1
ATOM 3927 O O . VAL A 1 494 ? 3.079 -11.041 3.399 1.00 75.94 494 VAL A O 1
ATOM 3930 N N . PHE A 1 495 ? 1.297 -9.811 3.948 1.00 71.06 495 PHE A N 1
ATOM 3931 C CA . PHE A 1 495 ? 2.052 -8.821 4.706 1.00 71.06 495 PHE A CA 1
ATOM 3932 C C . PHE A 1 495 ? 2.415 -9.369 6.088 1.00 71.06 495 PHE A C 1
ATOM 3934 O O . PHE A 1 495 ? 1.617 -9.325 7.023 1.00 71.06 495 PHE A O 1
ATOM 3941 N N . LEU A 1 496 ? 3.649 -9.850 6.221 1.00 64.19 496 LEU A N 1
ATOM 3942 C CA . LEU A 1 496 ? 4.232 -10.228 7.505 1.00 64.19 496 LEU A CA 1
ATOM 3943 C C . LEU A 1 496 ? 4.668 -8.956 8.244 1.00 64.19 496 LEU A C 1
ATOM 3945 O O . LEU A 1 496 ? 5.704 -8.367 7.932 1.00 64.19 496 LEU A O 1
ATOM 3949 N N . LEU A 1 497 ? 3.850 -8.491 9.191 1.00 61.72 497 LEU A N 1
ATOM 3950 C CA . LEU A 1 497 ? 4.239 -7.415 10.103 1.00 61.72 497 LEU A CA 1
ATOM 3951 C C . LEU A 1 497 ? 4.934 -8.026 11.334 1.00 61.72 497 LEU A C 1
ATOM 3953 O O . LEU A 1 497 ? 4.451 -9.037 11.834 1.00 61.72 497 LEU A O 1
ATOM 3957 N N . PRO A 1 498 ? 6.049 -7.453 11.835 1.00 50.28 498 PRO A N 1
ATOM 3958 C CA . PRO A 1 498 ? 6.917 -8.125 12.814 1.00 50.28 498 PRO A CA 1
ATOM 3959 C C . PRO A 1 498 ? 6.311 -8.395 14.199 1.00 50.28 498 PRO A C 1
ATOM 3961 O O . PRO A 1 498 ? 6.957 -9.036 15.021 1.00 50.28 498 PRO A O 1
ATOM 3964 N N . THR A 1 499 ? 5.120 -7.888 14.505 1.00 52.62 499 THR A N 1
ATOM 3965 C CA . THR A 1 499 ? 4.533 -7.964 15.845 1.00 52.62 499 THR A CA 1
ATOM 3966 C C . THR A 1 499 ? 3.022 -7.996 15.754 1.00 52.62 499 THR A C 1
ATOM 3968 O O . THR A 1 499 ? 2.443 -7.242 14.976 1.00 52.62 499 THR A O 1
ATOM 3971 N N . HIS A 1 500 ? 2.362 -8.806 16.585 1.00 58.81 500 HIS A N 1
ATOM 3972 C CA . HIS A 1 500 ? 0.946 -8.617 16.879 1.00 58.81 500 HIS A CA 1
ATOM 3973 C C . HIS A 1 500 ? 0.735 -7.174 17.378 1.00 58.81 500 HIS A C 1
ATOM 3975 O O . HIS A 1 500 ? 1.439 -6.725 18.282 1.00 58.81 500 HIS A O 1
ATOM 3981 N N . SER A 1 501 ? -0.216 -6.435 16.802 1.00 69.62 501 SER A N 1
ATOM 3982 C CA . SER A 1 501 ? -0.650 -5.157 17.364 1.00 69.62 501 SER A CA 1
ATOM 3983 C C . SER A 1 501 ? -1.440 -5.483 18.614 1.00 69.62 501 SER A C 1
ATOM 3985 O O . SER A 1 501 ? -2.612 -5.855 18.538 1.00 69.62 501 SER A O 1
ATOM 3987 N N . VAL A 1 502 ? -0.746 -5.412 19.743 1.00 81.06 502 VAL A N 1
ATOM 3988 C CA . VAL A 1 502 ? -1.256 -5.655 21.087 1.00 81.06 502 VAL A CA 1
ATOM 3989 C C . VAL A 1 502 ? -0.929 -4.427 21.921 1.00 81.06 502 VAL A C 1
ATOM 3991 O O . VAL A 1 502 ? 0.164 -3.871 21.826 1.00 81.06 502 VAL A O 1
ATOM 3994 N N . SER A 1 503 ? -1.883 -3.989 22.727 1.00 85.00 503 SER A N 1
ATOM 3995 C CA . SER A 1 503 ? -1.701 -2.910 23.690 1.00 85.00 503 SER A CA 1
ATOM 3996 C C . SER A 1 503 ? -2.386 -3.326 24.982 1.00 85.00 503 SER A C 1
ATOM 3998 O O . SER A 1 503 ? -3.538 -3.754 24.949 1.00 85.00 503 SER A O 1
ATOM 4000 N N . THR A 1 504 ? -1.668 -3.231 26.098 1.00 87.12 504 THR A N 1
ATOM 4001 C CA . THR A 1 504 ? -2.135 -3.684 27.412 1.00 87.12 504 THR A CA 1
ATOM 4002 C C . THR A 1 504 ? -2.163 -2.534 28.412 1.00 87.12 504 THR A C 1
ATOM 4004 O O . THR A 1 504 ? -1.377 -1.586 28.308 1.00 87.12 504 THR A O 1
ATOM 4007 N N . CYS A 1 505 ? -3.077 -2.595 29.375 1.00 88.62 505 CYS A N 1
ATOM 4008 C CA . CYS A 1 505 ? -3.062 -1.745 30.558 1.00 88.62 505 CYS A CA 1
ATOM 4009 C C . CYS A 1 505 ? -3.475 -2.543 31.794 1.00 88.62 505 CYS A C 1
ATOM 4011 O O . CYS A 1 505 ? -4.345 -3.406 31.724 1.00 88.62 505 CYS A O 1
ATOM 4013 N N . ASN A 1 506 ? -2.864 -2.204 32.929 1.00 86.62 506 ASN A N 1
ATOM 4014 C CA . ASN A 1 506 ? -3.107 -2.869 34.202 1.00 86.62 506 ASN A CA 1
ATOM 4015 C C . ASN A 1 506 ? -3.714 -1.884 35.199 1.00 86.62 506 ASN A C 1
ATOM 4017 O O . ASN A 1 506 ? -3.260 -0.742 35.309 1.00 86.62 506 ASN A O 1
ATOM 4021 N N . PHE A 1 507 ? -4.700 -2.347 35.957 1.00 82.25 507 PHE A N 1
ATOM 4022 C CA . PHE A 1 507 ? -5.253 -1.652 37.111 1.00 82.25 507 PHE A CA 1
ATOM 4023 C C . PHE A 1 507 ? -4.972 -2.477 38.361 1.00 82.25 507 PHE A C 1
ATOM 4025 O O . PHE A 1 507 ? -5.236 -3.674 38.380 1.00 82.25 507 PHE A O 1
ATOM 4032 N N . THR A 1 508 ? -4.466 -1.832 39.405 1.00 79.62 508 THR A N 1
ATOM 4033 C CA . THR A 1 508 ? -4.199 -2.469 40.698 1.00 79.62 508 THR A CA 1
ATOM 4034 C C . THR A 1 508 ? -5.197 -1.962 41.735 1.00 79.62 508 THR A C 1
ATOM 4036 O O . THR A 1 508 ? -5.538 -0.770 41.751 1.00 79.62 508 THR A O 1
ATOM 4039 N N . GLU A 1 509 ? -5.704 -2.844 42.597 1.00 68.56 509 GLU A N 1
ATOM 4040 C CA . GLU A 1 509 ? -6.379 -2.415 43.828 1.00 68.56 509 GLU A CA 1
ATOM 4041 C C . GLU A 1 509 ? -5.365 -1.765 44.781 1.00 68.56 509 GLU A C 1
ATOM 4043 O O . GLU A 1 509 ? -4.240 -2.245 44.932 1.00 68.56 509 GLU A O 1
ATOM 4048 N N . SER A 1 510 ? -5.760 -0.628 45.361 1.00 58.03 510 SER A N 1
ATOM 4049 C CA . SER A 1 510 ? -4.969 0.151 46.323 1.00 58.03 510 SER A CA 1
ATOM 4050 C C . SER A 1 510 ? -5.115 -0.386 47.733 1.00 58.03 510 SER A C 1
ATOM 4052 O O . SER A 1 510 ? -6.287 -0.628 48.105 1.00 58.03 510 SER A O 1
#

InterPro domains:
  IPR014752 Arrestin-like, C-terminal domain superfamily [G3DSA:2.60.40.640] (1-168)
  IPR014756 Immunoglobulin E-set [SSF81296] (14-171)
  IPR014848 Reduced growth phenotype protein 1 [PTHR12507] (3-492)

Foldseek 3Di:
DKKKKKKKFFPPPLEAEAQDKGKIKIKIFIPDLPDKWWWADKWKKKWKWKAFPCVQCVVFFPDPVCPVVVQPDPPVVVCVVCDPVCVVVDDPNIGTFAMDIWDKPDDDRDMQHSVHRMDMIMTMDTGHLFDDWQDDDPGMGMWMWMWIWTGIPPDDIDIWIFTGTYFHALQLADAPVPPPDDDDDDDDDDDDDDDDDPDDDDDDPFDDDPPDDDDPDDDCQPPHPNDPVVDDVVVVVVVVVVLVVLVVVLPVPDDDDDDDDDDDDPPPPDDPQARLNSLSVSFVPFQWDKGFDADPQWTEWIKIWRGLEAEAQAKTKIKTACQRTPWYFFKKKKWKKKWKHFDQPFDDPDDPDPRGQKTWHRDNADDPVPDDPPPDDPSIDMDTDDIDMDGQFQDRMGMDIGGHHLPDGFWIWMDGPGGHGITTIFIKMKMKTKTFDDDPDDDDDDDPPVPPVCLRHPPDPDDPDPPDSDDPPGDIDIDMDMGTGGYHYRRSNVDDDPDTRMTMDMDDDD

Nearest PDB structures (foldseek):
  3lha-assembly2_B  TM=6.215E-01  e=3.101E-11  Mus musculus
  7blo-assembly1_J  TM=6.066E-01  e=4.283E-11  Homo sapiens
  2r51-assembly1_A  TM=6.050E-01  e=5.915E-11  unclassified
  3lh8-assembly2_B  TM=6.048E-01  e=4.059E-11  Mus musculus
  4p2a-assembly1_A  TM=6.147E-01  e=2.270E-10  Mus musculus

Solvent-accessible surface area (backbone atoms only — not comparable to full-atom values): 30767 Å² total; per-residue (Å²): 128,47,36,39,40,39,37,37,35,38,66,85,44,57,37,41,44,29,50,37,75,50,63,38,43,37,40,36,40,45,76,46,60,86,62,69,48,51,36,51,43,76,49,38,35,40,37,33,32,33,43,72,38,58,90,79,40,66,91,42,45,73,56,87,87,59,42,78,61,53,67,70,39,57,55,69,66,55,52,66,72,56,42,78,77,51,60,79,72,52,61,90,87,40,42,77,49,40,78,45,74,38,47,64,79,68,78,69,63,42,72,43,43,57,92,46,50,63,50,81,42,51,33,35,42,70,42,57,59,40,45,60,44,51,39,84,59,83,54,46,30,34,49,37,32,39,40,36,42,40,34,42,69,100,50,83,72,45,77,38,66,36,68,44,41,39,38,68,27,74,74,33,55,52,60,79,92,68,70,80,75,82,81,87,87,81,89,77,91,78,92,77,80,91,74,89,71,90,74,77,96,79,89,62,99,82,71,78,88,73,92,73,82,90,64,91,88,64,65,70,46,75,84,40,100,54,44,66,88,81,47,58,67,72,56,48,52,50,49,49,48,56,51,49,51,64,58,46,76,65,49,81,88,67,86,81,89,74,93,77,81,94,71,97,66,83,85,73,92,80,69,94,69,51,65,42,54,53,45,36,50,59,36,70,71,34,57,71,47,74,47,80,43,65,52,102,85,32,34,43,32,35,40,37,33,56,40,52,36,43,38,41,59,39,60,52,41,36,33,41,36,36,78,79,41,72,31,63,39,52,33,37,38,42,34,40,30,39,36,39,39,75,45,76,64,89,67,78,94,76,74,94,53,93,81,49,54,45,36,41,47,67,44,82,60,87,49,94,90,67,72,67,83,78,80,73,63,93,82,44,45,76,45,79,80,40,77,49,78,42,82,36,56,61,44,55,65,47,77,49,74,46,70,36,56,64,87,54,82,50,54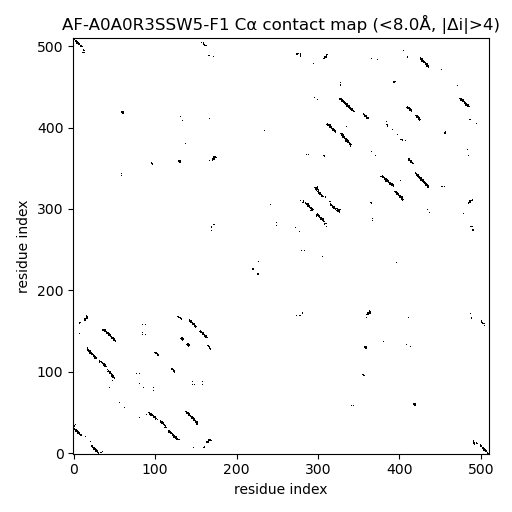,48,36,35,36,42,84,65,36,59,38,32,44,33,38,44,37,33,42,35,39,38,33,34,23,66,54,80,76,96,78,76,94,75,88,93,75,79,89,52,66,70,57,50,68,38,54,65,89,64,79,92,66,98,67,94,76,75,84,78,80,78,88,67,62,67,44,76,49,79,45,78,41,81,37,44,38,39,60,54,30,44,82,73,59,83,65,98,60,77,40,61,30,74,51,78,46,71,64,130

pLDDT: mean 70.15, std 22.72, range [22.02, 96.56]

Mean predicted aligned error: 15.83 Å